Protein AF-A0A954VX33-F1 (afdb_monomer)

Structure (mmCIF, N/CA/C/O backbone):
data_AF-A0A954VX33-F1
#
_entry.id   AF-A0A954VX33-F1
#
loop_
_atom_site.group_PDB
_atom_site.id
_atom_site.type_symbol
_atom_site.label_atom_id
_atom_site.label_alt_id
_atom_site.label_comp_id
_atom_site.label_asym_id
_atom_site.label_entity_id
_atom_site.label_seq_id
_atom_site.pdbx_PDB_ins_code
_atom_site.Cartn_x
_atom_site.Cartn_y
_atom_site.Cartn_z
_atom_site.occupancy
_atom_site.B_iso_or_equiv
_atom_site.auth_seq_id
_atom_site.auth_comp_id
_atom_site.auth_asym_id
_atom_site.auth_atom_id
_atom_site.pdbx_PDB_model_num
ATOM 1 N N . MET A 1 1 ? 60.335 35.092 21.538 1.00 34.03 1 MET A N 1
ATOM 2 C CA . MET A 1 1 ? 61.043 33.796 21.487 1.00 34.03 1 MET A CA 1
ATOM 3 C C . MET A 1 1 ? 60.429 32.886 22.536 1.00 34.03 1 MET A C 1
ATOM 5 O O . MET A 1 1 ? 60.769 32.996 23.704 1.00 34.03 1 MET A O 1
ATOM 9 N N . THR A 1 2 ? 59.441 32.081 22.154 1.00 27.98 2 THR A N 1
ATOM 10 C CA . THR A 1 2 ? 58.767 31.130 23.049 1.00 27.98 2 THR A CA 1
ATOM 11 C C . THR A 1 2 ? 59.364 29.741 22.840 1.00 27.98 2 THR A C 1
ATOM 13 O O . THR A 1 2 ? 59.416 29.246 21.717 1.00 27.98 2 THR A O 1
ATOM 16 N N . ASN A 1 3 ? 59.860 29.157 23.933 1.00 28.31 3 ASN A N 1
ATOM 17 C CA . ASN A 1 3 ? 60.502 27.845 24.006 1.00 28.31 3 ASN A CA 1
ATOM 18 C C . ASN A 1 3 ? 59.598 26.732 23.451 1.00 28.31 3 ASN A C 1
ATOM 20 O O . ASN A 1 3 ? 58.517 26.485 23.982 1.00 28.31 3 ASN A O 1
ATOM 24 N N . ILE A 1 4 ? 60.073 26.032 22.419 1.00 28.27 4 ILE A N 1
ATOM 25 C CA . ILE A 1 4 ? 59.502 24.764 21.954 1.00 28.27 4 ILE A CA 1
ATOM 26 C C . ILE A 1 4 ? 60.136 23.653 22.801 1.00 28.27 4 ILE A C 1
ATOM 28 O O . ILE A 1 4 ? 61.357 23.509 22.820 1.00 28.27 4 ILE A O 1
ATOM 32 N N . ALA A 1 5 ? 59.314 22.898 23.532 1.00 31.84 5 ALA A N 1
ATOM 33 C CA . ALA A 1 5 ? 59.754 21.761 24.342 1.00 31.84 5 ALA A CA 1
ATOM 34 C C . ALA A 1 5 ? 60.370 20.641 23.468 1.00 31.84 5 ALA A C 1
ATOM 36 O O . ALA A 1 5 ? 59.944 20.465 22.321 1.00 31.84 5 ALA A O 1
ATOM 37 N N . PRO A 1 6 ? 61.353 19.873 23.979 1.00 34.91 6 PRO A N 1
ATOM 38 C CA . PRO A 1 6 ? 62.044 18.862 23.192 1.00 34.91 6 PRO A CA 1
ATOM 39 C C . PRO A 1 6 ? 61.136 17.670 22.864 1.00 34.91 6 PRO A C 1
ATOM 41 O O . PRO A 1 6 ? 60.279 17.255 23.643 1.00 34.91 6 PRO A O 1
ATOM 44 N N . TYR A 1 7 ? 61.360 17.138 21.666 1.00 36.03 7 TYR A N 1
ATOM 45 C CA . TYR A 1 7 ? 60.667 16.023 21.026 1.00 36.03 7 TYR A CA 1
ATOM 46 C C . TYR A 1 7 ? 60.647 14.767 21.920 1.00 36.03 7 TYR A C 1
ATOM 48 O O . TYR A 1 7 ? 61.699 14.212 22.232 1.00 36.03 7 TYR A O 1
ATOM 56 N N . THR A 1 8 ? 59.462 14.278 22.297 1.00 38.94 8 THR A N 1
ATOM 57 C CA . THR A 1 8 ? 59.315 12.969 22.958 1.00 38.94 8 THR A CA 1
ATOM 58 C C . THR A 1 8 ? 59.490 11.847 21.924 1.00 38.94 8 THR A C 1
ATOM 60 O O . THR A 1 8 ? 58.819 11.879 20.884 1.00 38.94 8 THR A O 1
ATOM 63 N N . PRO A 1 9 ? 60.346 10.835 22.157 1.00 43.91 9 PRO A N 1
ATOM 64 C CA . PRO A 1 9 ? 60.466 9.693 21.258 1.00 43.91 9 PRO A CA 1
ATOM 65 C C . PRO A 1 9 ? 59.133 8.939 21.148 1.00 43.91 9 PRO A C 1
ATOM 67 O O . PRO A 1 9 ? 58.526 8.579 22.154 1.00 43.91 9 PRO A O 1
ATOM 70 N N . LEU A 1 10 ? 58.704 8.644 19.914 1.00 42.28 10 LEU A N 1
ATOM 71 C CA . LEU A 1 10 ? 57.444 7.958 19.566 1.00 42.28 10 LEU A CA 1
ATOM 72 C C . LEU A 1 10 ? 57.129 6.720 20.427 1.00 42.28 10 LEU A C 1
ATOM 74 O O . LEU A 1 10 ? 55.964 6.404 20.643 1.00 42.28 10 LEU A O 1
ATOM 78 N N . ARG A 1 11 ? 58.153 6.027 20.933 1.00 42.66 11 ARG A N 1
ATOM 79 C CA . ARG A 1 11 ? 58.016 4.791 21.711 1.00 42.66 11 ARG A CA 1
ATOM 80 C C . ARG A 1 11 ? 57.323 5.006 23.065 1.00 42.66 11 ARG A C 1
ATOM 82 O O . ARG A 1 11 ? 56.418 4.247 23.386 1.00 42.66 11 ARG A O 1
ATOM 89 N N . GLU A 1 12 ? 57.653 6.077 23.789 1.00 48.88 12 GLU A N 1
ATOM 90 C CA . GLU A 1 12 ? 57.048 6.380 25.100 1.00 48.88 12 GLU A CA 1
ATOM 91 C C . GLU A 1 12 ? 55.588 6.844 24.979 1.00 48.88 12 GLU A C 1
ATOM 93 O O . GLU A 1 12 ? 54.758 6.553 25.840 1.00 48.88 12 GLU A O 1
ATOM 98 N N . PHE A 1 13 ? 55.235 7.495 23.865 1.00 51.53 13 PHE A N 1
ATOM 99 C CA . PHE A 1 13 ? 53.861 7.920 23.579 1.00 51.53 13 PHE A CA 1
ATOM 100 C C . PHE A 1 13 ? 52.911 6.732 23.332 1.00 51.53 13 PHE A C 1
ATOM 102 O O . PHE A 1 13 ? 51.723 6.797 23.660 1.00 51.53 13 PHE A O 1
ATOM 109 N N . PHE A 1 14 ? 53.416 5.625 22.776 1.00 52.03 14 PHE A N 1
ATOM 110 C CA . PHE A 1 14 ? 52.605 4.439 22.481 1.00 52.03 14 PHE A CA 1
ATOM 111 C C . PHE A 1 14 ? 52.380 3.519 23.682 1.00 52.03 14 PHE A C 1
ATOM 113 O O . PHE A 1 14 ? 51.356 2.828 23.725 1.00 52.03 14 PHE A O 1
ATOM 120 N N . ASP A 1 15 ? 53.280 3.518 24.664 1.00 59.00 15 ASP A N 1
ATOM 121 C CA . ASP A 1 15 ? 53.169 2.640 25.834 1.00 59.00 15 ASP A CA 1
ATOM 122 C 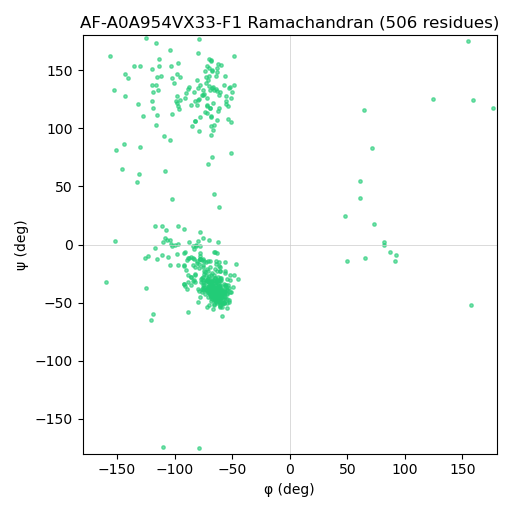C . ASP A 1 15 ? 52.049 3.066 26.798 1.00 59.00 15 ASP A C 1
ATOM 124 O O . ASP A 1 15 ? 51.486 2.225 27.500 1.00 59.00 15 ASP A O 1
ATOM 128 N N . GLN A 1 16 ? 51.615 4.330 26.736 1.00 57.97 16 GLN A N 1
ATOM 129 C CA . GLN A 1 16 ? 50.522 4.879 27.552 1.00 57.97 16 GLN A CA 1
ATOM 130 C C . GLN A 1 16 ? 49.108 4.632 26.983 1.00 57.97 16 GLN A C 1
ATOM 132 O O . GLN A 1 16 ? 48.116 5.036 27.590 1.00 57.97 16 GLN A O 1
ATOM 137 N N . LYS A 1 17 ? 48.968 3.989 25.815 1.00 73.75 17 LYS A N 1
ATOM 138 C CA . LYS A 1 17 ? 47.663 3.784 25.155 1.00 73.75 17 LYS A CA 1
ATOM 139 C C . LYS A 1 17 ? 47.068 2.399 25.434 1.00 73.75 17 LYS A C 1
ATOM 141 O O . LYS A 1 17 ? 47.768 1.382 25.525 1.00 73.75 17 LYS A O 1
ATOM 146 N N . SER A 1 18 ? 45.737 2.331 25.513 1.00 77.69 18 SER A N 1
ATOM 147 C CA . SER A 1 18 ? 45.016 1.065 25.687 1.00 77.69 18 SER A CA 1
ATOM 148 C C . SER A 1 18 ? 45.299 0.107 24.523 1.00 77.69 18 SER A C 1
ATOM 150 O O . SER A 1 18 ? 45.613 0.517 23.401 1.00 77.69 18 SER A O 1
ATOM 152 N N . ARG A 1 19 ? 45.177 -1.202 24.770 1.00 70.62 19 ARG A N 1
ATOM 153 C CA . ARG A 1 19 ? 45.388 -2.235 23.741 1.00 70.62 19 ARG A CA 1
ATOM 154 C C . ARG A 1 19 ? 44.519 -2.001 22.496 1.00 70.62 19 ARG A C 1
ATOM 156 O O . ARG A 1 19 ? 45.010 -2.128 21.379 1.00 70.62 19 ARG A O 1
ATOM 163 N N . LYS A 1 20 ? 43.268 -1.571 22.693 1.00 61.22 20 LYS A N 1
ATOM 164 C CA . LYS A 1 20 ? 42.302 -1.294 21.619 1.00 61.22 20 LYS A CA 1
ATOM 165 C C . LYS A 1 20 ? 42.727 -0.106 20.742 1.00 61.22 20 LYS A C 1
ATOM 167 O O . LYS A 1 20 ? 42.646 -0.195 19.522 1.00 61.22 20 LYS A O 1
ATOM 172 N N . GLN A 1 21 ? 43.261 0.959 21.349 1.00 59.22 21 GLN A N 1
ATOM 173 C CA . GLN A 1 21 ? 43.827 2.105 20.621 1.00 59.22 21 GLN A CA 1
ATOM 174 C C . GLN A 1 21 ? 45.073 1.702 19.822 1.00 59.22 21 GLN A C 1
ATOM 176 O O . GLN A 1 21 ? 45.197 2.060 18.654 1.00 59.22 21 GLN A O 1
ATOM 181 N N . ARG A 1 22 ? 45.970 0.894 20.405 1.00 68.38 22 ARG A N 1
ATOM 182 C CA . ARG A 1 22 ? 47.163 0.387 19.701 1.00 68.38 22 ARG A CA 1
ATOM 183 C C . ARG A 1 22 ? 46.803 -0.493 18.500 1.00 68.38 22 ARG A C 1
ATOM 185 O O . ARG A 1 22 ? 47.438 -0.390 17.454 1.00 68.38 22 ARG A O 1
ATOM 192 N N . GLU A 1 23 ? 45.775 -1.329 18.617 1.00 65.38 23 GLU A N 1
ATOM 193 C CA . GLU A 1 23 ? 45.280 -2.160 17.511 1.00 65.38 23 GLU A CA 1
ATOM 194 C C . GLU A 1 23 ? 44.607 -1.324 16.407 1.00 65.38 23 GLU A C 1
ATOM 196 O O . GLU A 1 23 ? 44.843 -1.586 15.224 1.00 65.38 23 GLU A O 1
ATOM 201 N N . ALA A 1 24 ? 43.848 -0.282 16.769 1.00 54.97 24 ALA A N 1
ATOM 202 C CA . ALA A 1 24 ? 43.258 0.665 15.820 1.00 54.97 24 ALA A CA 1
ATOM 203 C C . ALA A 1 24 ? 44.327 1.467 15.057 1.00 54.97 24 ALA A C 1
ATOM 205 O O . ALA A 1 24 ? 44.231 1.603 13.839 1.00 54.97 24 ALA A O 1
ATOM 206 N N . ILE A 1 25 ? 45.385 1.915 15.744 1.00 57.88 25 ILE A N 1
ATOM 207 C CA . ILE A 1 25 ? 46.524 2.616 15.131 1.00 57.88 25 ILE A CA 1
ATOM 208 C C . ILE A 1 25 ? 47.257 1.700 14.149 1.00 57.88 25 ILE A C 1
ATOM 210 O O . ILE A 1 25 ? 47.454 2.082 13.002 1.00 57.88 25 ILE A O 1
ATOM 214 N N . ARG A 1 26 ? 47.562 0.451 14.524 1.00 62.59 26 ARG A N 1
ATOM 215 C CA . ARG A 1 26 ? 48.191 -0.516 13.601 1.00 62.59 26 ARG A CA 1
ATOM 216 C C . ARG A 1 26 ? 47.291 -0.871 12.415 1.00 62.59 26 ARG A C 1
ATOM 218 O O . ARG A 1 26 ? 47.777 -1.190 11.331 1.00 62.59 26 ARG A O 1
ATOM 225 N N . ALA A 1 27 ? 45.969 -0.881 12.597 1.00 59.62 27 ALA A N 1
ATOM 226 C CA . ALA A 1 27 ? 45.020 -1.074 11.500 1.00 59.62 27 ALA A CA 1
ATOM 227 C C . ALA A 1 27 ? 45.029 0.122 10.535 1.00 59.62 27 ALA A C 1
ATOM 229 O O . ALA A 1 27 ? 45.116 -0.091 9.327 1.00 59.62 27 ALA A O 1
ATOM 230 N N . LEU A 1 28 ? 45.032 1.346 11.070 1.00 51.97 28 LEU A N 1
ATOM 231 C CA . LEU A 1 28 ? 45.218 2.585 10.316 1.00 51.97 28 LEU A CA 1
ATOM 232 C C . LEU A 1 28 ? 46.550 2.587 9.564 1.00 51.97 28 LEU A C 1
ATOM 234 O O . LEU A 1 28 ? 46.542 2.784 8.361 1.00 51.97 28 LEU A O 1
ATOM 238 N N . GLU A 1 29 ? 47.673 2.283 10.213 1.00 56.88 29 GLU A N 1
ATOM 239 C CA . GLU A 1 29 ? 48.999 2.226 9.581 1.00 56.88 29 GLU A CA 1
ATOM 240 C C . GLU A 1 29 ? 49.073 1.180 8.462 1.00 56.88 29 GLU A C 1
ATOM 242 O O . GLU A 1 29 ? 49.664 1.439 7.418 1.00 56.88 29 GLU A O 1
ATOM 247 N N . ARG A 1 30 ? 48.429 0.015 8.613 1.00 60.84 30 ARG A N 1
ATOM 248 C CA . ARG A 1 30 ? 48.355 -0.996 7.540 1.00 60.84 30 ARG A CA 1
ATOM 249 C C . ARG A 1 30 ? 47.510 -0.543 6.352 1.00 60.84 30 ARG A C 1
ATOM 251 O O . ARG A 1 30 ? 47.814 -0.914 5.220 1.00 60.84 30 ARG A O 1
ATOM 258 N N . HIS A 1 31 ? 46.457 0.232 6.598 1.00 48.41 31 HIS A N 1
ATOM 259 C CA . HIS A 1 31 ? 45.587 0.760 5.545 1.00 48.41 31 HIS A CA 1
ATOM 260 C C . HIS A 1 31 ? 46.197 1.991 4.859 1.00 48.41 31 HIS A C 1
ATOM 262 O O . HIS A 1 31 ? 46.119 2.138 3.643 1.00 48.41 31 HIS A O 1
ATOM 268 N N . LEU A 1 32 ? 46.854 2.848 5.639 1.00 49.91 32 LEU A N 1
ATOM 269 C CA . LEU A 1 32 ? 47.416 4.129 5.225 1.00 49.91 32 LEU A CA 1
ATOM 270 C C . LEU A 1 32 ? 48.880 4.043 4.780 1.00 49.91 32 LEU A C 1
ATOM 272 O O . LEU A 1 32 ? 49.334 4.907 4.040 1.00 49.91 32 LEU A O 1
ATOM 276 N N . GLY A 1 33 ? 49.612 2.989 5.145 1.00 48.81 33 GLY A N 1
ATOM 277 C CA . GLY A 1 33 ? 51.001 2.749 4.732 1.00 48.81 33 GLY A CA 1
ATOM 278 C C . GLY A 1 33 ? 51.186 2.543 3.224 1.00 48.81 33 GLY A C 1
ATOM 279 O O . GLY A 1 33 ? 52.314 2.502 2.742 1.00 48.81 33 GLY A O 1
ATOM 280 N N . ARG A 1 34 ? 50.086 2.455 2.465 1.00 46.00 34 ARG A N 1
ATOM 281 C CA . ARG A 1 34 ? 50.063 2.443 0.993 1.00 46.00 34 ARG A CA 1
ATOM 282 C C . ARG A 1 34 ? 49.774 3.819 0.375 1.00 46.00 34 ARG A C 1
ATOM 284 O O . ARG A 1 34 ? 49.746 3.938 -0.844 1.00 46.00 34 ARG A O 1
ATOM 291 N N . VAL A 1 35 ? 49.582 4.859 1.192 1.00 39.81 35 VAL A N 1
ATOM 292 C CA . VAL A 1 35 ? 49.207 6.211 0.759 1.00 39.81 35 VAL A CA 1
ATOM 293 C C . VAL A 1 35 ? 50.346 7.199 1.083 1.00 39.81 35 VAL A C 1
ATOM 295 O O . VAL A 1 35 ? 50.593 7.490 2.255 1.00 39.81 35 VAL A O 1
ATOM 298 N N . PRO A 1 36 ? 51.056 7.754 0.078 1.00 39.41 36 PRO A N 1
ATOM 299 C CA . PRO A 1 36 ? 52.268 8.558 0.297 1.00 39.41 36 PRO A CA 1
ATOM 300 C C . PRO A 1 36 ? 52.092 9.831 1.146 1.00 39.41 36 PRO A C 1
ATOM 302 O O . PRO A 1 36 ? 53.064 10.305 1.728 1.00 39.41 36 PRO A O 1
ATOM 305 N N . CYS A 1 37 ? 50.880 10.389 1.245 1.00 40.91 37 CYS A N 1
ATOM 306 C CA . CYS A 1 37 ? 50.627 11.659 1.940 1.00 40.91 37 CYS A CA 1
ATOM 307 C C . CYS A 1 37 ? 50.576 11.557 3.477 1.00 40.91 37 CYS A C 1
ATOM 309 O O . CYS A 1 37 ? 50.548 12.580 4.154 1.00 40.91 37 CYS A O 1
ATOM 311 N N . VAL A 1 38 ? 50.604 10.348 4.048 1.00 45.06 38 VAL A N 1
ATOM 312 C CA . VAL A 1 38 ? 50.413 10.133 5.496 1.00 45.06 38 VAL A CA 1
ATOM 313 C C . VAL A 1 38 ? 51.706 10.314 6.307 1.00 45.06 38 VAL A C 1
ATOM 315 O O . VAL A 1 38 ? 51.658 10.483 7.522 1.00 45.06 38 VAL A O 1
ATOM 318 N N . ARG A 1 39 ? 52.872 10.404 5.649 1.00 43.25 39 ARG A N 1
ATOM 319 C CA . ARG A 1 39 ? 54.181 10.629 6.303 1.00 43.25 39 ARG A CA 1
ATOM 320 C C . ARG A 1 39 ? 54.334 11.994 6.995 1.00 43.25 39 ARG A C 1
ATOM 322 O O . ARG A 1 39 ? 55.339 12.211 7.662 1.00 43.25 39 ARG A O 1
ATOM 329 N N . HIS A 1 40 ? 53.365 12.895 6.847 1.00 48.50 40 HIS A N 1
ATOM 330 C CA . HIS A 1 40 ? 53.403 14.244 7.421 1.00 48.50 40 HIS A CA 1
ATOM 331 C C . HIS A 1 40 ? 52.397 14.466 8.559 1.00 48.50 40 HIS A C 1
ATOM 333 O O . HIS A 1 40 ? 52.324 15.570 9.095 1.00 48.50 40 HIS A O 1
ATOM 339 N N . LEU A 1 41 ? 51.624 13.445 8.951 1.00 47.25 41 LEU A N 1
ATOM 340 C CA . LEU A 1 41 ? 50.731 13.566 10.102 1.00 47.25 41 LEU A CA 1
ATOM 341 C C . LEU A 1 41 ? 51.535 13.485 11.399 1.00 47.25 41 LEU A C 1
ATOM 343 O O . LEU A 1 41 ? 52.320 12.561 11.608 1.00 47.25 41 LEU A O 1
ATOM 347 N N . THR A 1 42 ? 51.327 14.457 12.284 1.00 65.19 42 THR A N 1
ATOM 348 C CA . THR A 1 42 ? 51.981 14.456 13.592 1.00 65.19 42 THR A CA 1
ATOM 349 C C . THR A 1 42 ? 51.402 13.337 14.472 1.00 65.19 42 THR A C 1
ATOM 351 O O . THR A 1 42 ? 50.225 12.985 14.329 1.00 65.19 42 THR A O 1
ATOM 354 N N . PRO A 1 43 ? 52.179 12.787 15.425 1.00 53.72 43 PRO A N 1
ATOM 355 C CA . PRO A 1 43 ? 51.709 11.723 16.321 1.00 53.72 43 PRO A CA 1
ATOM 356 C C . PRO A 1 43 ? 50.424 12.083 17.083 1.00 53.72 43 PRO A C 1
ATOM 358 O O . PRO A 1 43 ? 49.593 11.221 17.362 1.00 53.72 43 PRO A O 1
ATOM 361 N N . ARG A 1 44 ? 50.225 13.379 17.355 1.00 57.31 44 ARG A N 1
ATOM 362 C CA . ARG A 1 44 ? 49.011 13.923 17.969 1.00 57.31 44 ARG A CA 1
ATOM 363 C C . ARG A 1 44 ? 47.770 13.721 17.096 1.00 57.31 44 ARG A C 1
ATOM 365 O O . ARG A 1 44 ? 46.759 13.245 17.597 1.00 57.31 44 ARG A O 1
ATOM 372 N N . VAL A 1 45 ? 47.856 14.027 15.801 1.00 58.34 45 VAL A N 1
ATOM 373 C CA . VAL A 1 45 ? 46.728 13.866 14.869 1.00 58.34 45 VAL A CA 1
ATOM 374 C C . VAL A 1 45 ? 46.365 12.388 14.731 1.00 58.34 45 VAL A C 1
ATOM 376 O O . VAL A 1 45 ? 45.195 12.028 14.803 1.00 58.34 45 VAL A O 1
ATOM 379 N N . LEU A 1 46 ? 47.361 11.503 14.631 1.00 55.56 46 LEU A N 1
ATOM 380 C CA . LEU A 1 46 ? 47.123 10.055 14.589 1.00 55.56 46 LEU A CA 1
ATOM 381 C C . LEU A 1 46 ? 46.436 9.529 15.863 1.00 55.56 46 LEU A C 1
ATOM 383 O O . LEU A 1 46 ? 45.584 8.645 15.771 1.00 55.56 46 LEU A O 1
ATOM 387 N N . ALA A 1 47 ? 46.756 10.086 17.034 1.00 56.38 47 ALA A N 1
ATOM 388 C CA . ALA A 1 47 ? 46.106 9.726 18.292 1.00 56.38 47 ALA A CA 1
ATOM 389 C C . ALA A 1 47 ? 44.650 10.212 18.375 1.00 56.38 47 ALA A C 1
ATOM 391 O O . ALA A 1 47 ? 43.785 9.447 18.797 1.00 56.38 47 ALA A O 1
ATOM 392 N N . GLU A 1 48 ? 44.363 11.437 17.925 1.00 60.22 48 GLU A N 1
ATOM 393 C CA . GLU A 1 48 ? 42.998 11.985 17.888 1.00 60.22 48 GLU A CA 1
ATOM 394 C C . GLU A 1 48 ? 42.081 11.140 16.979 1.00 60.22 48 GLU A C 1
ATOM 396 O O . GLU A 1 48 ? 40.966 10.787 17.371 1.00 60.22 48 GLU A O 1
ATOM 401 N N . TYR A 1 49 ? 42.577 10.703 15.816 1.00 55.09 49 TYR A N 1
ATOM 402 C CA . TYR A 1 49 ? 41.840 9.795 14.925 1.00 55.09 49 TYR A CA 1
ATOM 403 C C . TYR A 1 49 ? 41.663 8.386 15.510 1.00 55.09 49 TYR A C 1
ATOM 405 O O . TYR A 1 49 ? 40.612 7.763 15.337 1.00 55.09 49 TYR A O 1
ATOM 413 N N . ALA A 1 50 ? 42.669 7.866 16.217 1.00 54.94 50 ALA A N 1
ATOM 414 C CA . ALA A 1 50 ? 42.587 6.557 16.858 1.00 54.94 50 ALA A CA 1
ATOM 415 C C . ALA A 1 50 ? 41.548 6.517 17.988 1.00 54.94 50 ALA A C 1
ATOM 417 O O . ALA A 1 50 ? 40.836 5.517 18.130 1.00 54.94 50 ALA A O 1
ATOM 418 N N . ASP A 1 51 ? 41.431 7.598 18.759 1.00 57.25 51 ASP A N 1
ATOM 419 C CA . ASP A 1 51 ? 40.440 7.733 19.830 1.00 57.25 51 ASP A CA 1
ATOM 420 C C . ASP A 1 51 ? 39.017 7.800 19.257 1.00 57.25 51 ASP A C 1
ATOM 422 O O . ASP A 1 51 ? 38.125 7.077 19.712 1.00 57.25 51 ASP A O 1
ATOM 426 N N . GLN A 1 52 ? 38.825 8.554 18.172 1.00 56.41 52 GLN A N 1
ATOM 427 C CA . GLN A 1 52 ? 37.550 8.626 17.455 1.00 56.41 52 GLN A CA 1
ATOM 428 C C . GLN A 1 52 ? 37.134 7.273 16.868 1.00 56.41 52 GLN A C 1
ATOM 430 O O . GLN A 1 52 ? 36.016 6.820 17.110 1.00 56.41 52 GLN A O 1
ATOM 435 N N . ILE A 1 53 ? 38.031 6.564 16.178 1.00 50.66 53 ILE A N 1
ATOM 436 C CA . ILE A 1 53 ? 37.736 5.236 15.613 1.00 50.66 53 ILE A CA 1
ATOM 437 C C . ILE A 1 53 ? 37.434 4.209 16.711 1.00 50.66 53 ILE A C 1
ATOM 439 O O . ILE A 1 53 ? 36.538 3.380 16.553 1.00 50.66 53 ILE A O 1
ATOM 443 N N . SER A 1 54 ? 38.133 4.278 17.846 1.00 52.62 54 SER A N 1
ATOM 444 C CA . SER A 1 54 ? 37.921 3.368 18.980 1.00 52.62 54 SER A CA 1
ATOM 445 C C . SER A 1 54 ? 36.559 3.564 19.664 1.00 52.62 54 SER A C 1
ATOM 447 O O . SER A 1 54 ? 36.050 2.622 20.284 1.00 52.62 54 SER A O 1
ATOM 449 N N . SER A 1 55 ? 35.972 4.761 19.531 1.00 54.91 55 SER A N 1
ATOM 450 C CA . SER A 1 55 ? 34.644 5.127 20.048 1.00 54.91 55 SER A CA 1
ATOM 451 C C . SER A 1 55 ? 33.472 4.721 19.139 1.00 54.91 55 SER A C 1
ATOM 453 O O . SER A 1 55 ? 32.320 4.703 19.581 1.00 54.91 55 SER A O 1
ATOM 455 N N . LEU A 1 56 ? 33.736 4.330 17.887 1.00 47.53 56 LEU A N 1
ATOM 456 C CA . LEU A 1 56 ? 32.691 3.889 16.965 1.00 47.53 56 LEU A CA 1
ATOM 457 C C . LEU A 1 56 ? 32.201 2.480 17.338 1.00 47.53 56 LEU A C 1
ATOM 459 O O . LEU A 1 56 ? 32.976 1.535 17.481 1.00 47.53 56 LEU A O 1
ATOM 463 N N . LYS A 1 57 ? 30.874 2.310 17.446 1.00 45.59 57 LYS A N 1
ATOM 464 C CA . LYS A 1 57 ? 30.221 1.041 17.837 1.00 45.59 57 LYS A CA 1
ATOM 465 C C . LYS A 1 57 ? 30.415 -0.118 16.838 1.00 45.59 57 LYS A C 1
ATOM 467 O O . LYS A 1 57 ? 29.983 -1.231 17.128 1.00 45.59 57 LYS A O 1
ATOM 472 N N . ARG A 1 58 ? 31.020 0.105 15.661 1.00 45.16 58 ARG A N 1
ATOM 473 C CA . ARG A 1 58 ? 31.277 -0.928 14.636 1.00 45.16 58 ARG A CA 1
ATOM 474 C C . ARG A 1 58 ? 32.657 -0.737 13.987 1.00 45.16 58 ARG A C 1
ATOM 476 O O . ARG A 1 58 ? 33.055 0.406 13.781 1.00 45.16 58 ARG A O 1
ATOM 483 N N . PRO A 1 59 ? 33.376 -1.825 13.651 1.00 39.41 59 PRO A N 1
ATOM 484 C CA . PRO A 1 59 ? 34.759 -1.748 13.190 1.00 39.41 59 PRO A CA 1
ATOM 485 C C . PRO A 1 59 ? 34.899 -1.066 11.820 1.00 39.41 59 PRO A C 1
ATOM 487 O O . PRO A 1 59 ? 34.040 -1.187 10.942 1.00 39.41 59 PRO A O 1
ATOM 490 N N . ALA A 1 60 ? 36.044 -0.403 11.629 1.00 47.16 60 ALA A N 1
ATOM 491 C CA . ALA A 1 60 ? 36.462 0.297 10.409 1.00 47.16 60 ALA A CA 1
ATOM 492 C C . ALA A 1 60 ? 36.622 -0.605 9.162 1.00 47.16 60 ALA A C 1
ATOM 494 O O . ALA A 1 60 ? 36.965 -0.120 8.091 1.00 47.16 60 ALA A O 1
ATOM 495 N N . SER A 1 61 ? 36.343 -1.907 9.268 1.00 42.44 61 SER A N 1
ATOM 496 C CA . SER A 1 61 ? 36.336 -2.859 8.152 1.00 42.44 61 SER A CA 1
ATOM 497 C C . SER A 1 61 ? 35.085 -2.778 7.266 1.00 42.44 61 SER A C 1
ATOM 499 O O . SER A 1 61 ? 34.976 -3.523 6.296 1.00 42.44 61 SER A O 1
ATOM 501 N N . SER A 1 62 ? 34.128 -1.897 7.578 1.00 44.62 62 SER A N 1
ATOM 502 C CA . SER A 1 62 ? 32.921 -1.699 6.768 1.00 44.62 62 SER A CA 1
ATOM 503 C C . SER A 1 62 ? 33.008 -0.439 5.904 1.00 44.62 62 SER A C 1
ATOM 505 O O . SER A 1 62 ? 33.497 0.600 6.346 1.00 44.62 62 SER A O 1
ATOM 507 N N . TRP A 1 63 ? 32.461 -0.515 4.685 1.00 41.03 63 TRP A N 1
ATOM 508 C CA . TRP A 1 63 ? 32.400 0.584 3.706 1.00 41.03 63 TRP A CA 1
ATOM 509 C C . TRP A 1 63 ? 31.863 1.890 4.328 1.00 41.03 63 TRP A C 1
ATOM 511 O O . TRP A 1 63 ? 32.371 2.976 4.069 1.00 41.03 63 TRP A O 1
ATOM 521 N N . ASN A 1 64 ? 30.895 1.793 5.243 1.00 44.53 64 ASN A N 1
ATOM 522 C CA . ASN A 1 64 ? 30.327 2.951 5.941 1.00 44.53 64 ASN A CA 1
ATOM 523 C C . ASN A 1 64 ? 31.338 3.695 6.832 1.00 44.53 64 ASN A C 1
ATOM 525 O O . ASN A 1 64 ? 31.235 4.910 6.965 1.00 44.53 64 ASN A O 1
ATOM 529 N N . GLY A 1 65 ? 32.332 3.001 7.396 1.00 49.09 65 GLY A N 1
ATOM 530 C CA . GLY A 1 65 ? 33.415 3.633 8.156 1.00 49.09 65 GLY A CA 1
ATOM 531 C C . GLY A 1 65 ? 34.328 4.475 7.263 1.00 49.09 65 GLY A C 1
ATOM 532 O O . GLY A 1 65 ? 34.652 5.607 7.607 1.00 49.09 65 GLY A O 1
ATOM 533 N N . VAL A 1 66 ? 34.653 3.966 6.071 1.00 43.94 66 VAL A N 1
ATOM 534 C CA . VAL A 1 66 ? 35.439 4.686 5.054 1.00 43.94 66 VAL A CA 1
ATOM 535 C C . VAL A 1 66 ? 34.666 5.891 4.509 1.00 43.94 66 VAL A C 1
ATOM 537 O O . VAL A 1 66 ? 35.237 6.961 4.325 1.00 43.94 66 VAL A O 1
ATOM 540 N N . ARG A 1 67 ? 33.349 5.752 4.310 1.00 45.19 67 ARG A N 1
ATOM 541 C CA . ARG A 1 67 ? 32.479 6.840 3.841 1.00 45.19 67 ARG A CA 1
ATOM 542 C C . ARG A 1 67 ? 32.389 7.999 4.834 1.00 45.19 67 ARG A C 1
ATOM 544 O O . ARG A 1 67 ? 32.415 9.153 4.418 1.00 45.19 67 ARG A O 1
ATOM 551 N N . ASN A 1 68 ? 32.298 7.688 6.125 1.00 49.16 68 ASN A N 1
ATOM 552 C CA . ASN A 1 68 ? 32.265 8.700 7.178 1.00 49.16 68 ASN A CA 1
ATOM 553 C C . ASN A 1 68 ? 33.623 9.401 7.308 1.00 49.16 68 ASN A C 1
ATOM 555 O O . ASN A 1 68 ? 33.661 10.623 7.369 1.00 49.16 68 ASN A O 1
ATOM 559 N N . LEU A 1 69 ? 34.726 8.646 7.227 1.00 45.88 69 LEU A N 1
ATOM 560 C CA . LEU A 1 69 ? 36.081 9.205 7.215 1.00 45.88 69 LEU A CA 1
ATOM 561 C C . LEU A 1 69 ? 36.296 10.169 6.034 1.00 45.88 69 LEU A C 1
ATOM 563 O O . LEU A 1 69 ? 36.909 11.219 6.196 1.00 45.88 69 LEU A O 1
ATOM 567 N N . TRP A 1 70 ? 35.761 9.838 4.853 1.00 45.84 70 TRP A N 1
ATOM 568 C CA . TRP A 1 70 ? 35.830 10.709 3.676 1.00 45.84 70 TRP A CA 1
ATOM 569 C C . TRP A 1 70 ? 35.026 11.996 3.900 1.00 45.84 70 TRP A C 1
ATOM 571 O O . TRP A 1 70 ? 35.572 13.085 3.759 1.00 45.84 70 TRP A O 1
ATOM 581 N N . ALA A 1 71 ? 33.759 11.891 4.314 1.00 49.56 71 ALA A N 1
ATOM 582 C CA . ALA A 1 71 ? 32.904 13.056 4.563 1.00 49.56 71 ALA A CA 1
ATOM 583 C C . ALA A 1 71 ? 33.513 14.033 5.589 1.00 49.56 71 ALA A C 1
ATOM 585 O O . ALA A 1 71 ? 33.390 15.247 5.445 1.00 49.56 71 ALA A O 1
ATOM 586 N N . GLU A 1 72 ? 34.227 13.508 6.585 1.00 46.72 72 GLU A N 1
ATOM 587 C CA . GLU A 1 72 ? 34.894 14.302 7.617 1.00 46.72 72 GLU A CA 1
ATOM 588 C C . GLU A 1 72 ? 36.176 14.991 7.109 1.00 46.72 72 GLU A C 1
ATOM 590 O O . GLU A 1 72 ? 36.443 16.141 7.461 1.00 46.72 72 GLU A O 1
ATOM 595 N N . LEU A 1 73 ? 36.927 14.343 6.209 1.00 43.84 73 LEU A N 1
ATOM 596 C CA . LEU A 1 73 ? 38.064 14.952 5.503 1.00 43.84 73 LEU A CA 1
ATOM 597 C C . LEU A 1 73 ? 37.621 16.066 4.540 1.00 43.84 73 LEU A C 1
ATOM 599 O O . LEU A 1 73 ? 38.305 17.078 4.420 1.00 43.84 73 LEU A O 1
ATOM 603 N N . GLN A 1 74 ? 36.460 15.904 3.901 1.00 45.62 74 GLN A N 1
ATOM 604 C CA . GLN A 1 74 ? 35.843 16.894 3.009 1.00 45.62 74 GLN A CA 1
ATOM 605 C C . GLN A 1 74 ? 35.375 18.143 3.761 1.00 45.62 74 GLN A C 1
ATOM 607 O O . GLN A 1 74 ? 35.465 19.256 3.254 1.00 45.62 74 GLN A O 1
ATOM 612 N N . TYR A 1 75 ? 34.888 17.953 4.987 1.00 42.78 75 TYR A N 1
ATOM 613 C CA . TYR A 1 75 ? 34.435 19.040 5.848 1.00 42.78 75 TYR A CA 1
ATOM 614 C C . TYR A 1 75 ? 35.596 19.897 6.379 1.00 42.78 75 TYR A C 1
ATOM 616 O O . TYR A 1 75 ? 35.420 21.086 6.614 1.00 42.78 75 TYR A O 1
ATOM 624 N N . ARG A 1 76 ? 36.792 19.316 6.550 1.00 40.66 76 ARG A N 1
ATOM 625 C CA . ARG A 1 76 ? 37.971 20.006 7.110 1.00 40.66 76 ARG A CA 1
ATOM 626 C C . ARG A 1 76 ? 38.978 20.508 6.068 1.00 40.66 76 ARG A C 1
ATOM 628 O O . ARG A 1 76 ? 39.983 21.105 6.441 1.00 40.66 76 ARG A O 1
ATOM 635 N N . SER A 1 77 ? 38.736 20.287 4.774 1.00 41.75 77 SER A N 1
ATOM 636 C CA . SER A 1 77 ? 39.596 20.795 3.694 1.00 41.75 77 SER A CA 1
ATOM 637 C C . SER A 1 77 ? 39.354 22.269 3.342 1.00 41.75 77 SER A C 1
ATOM 639 O O . SER A 1 77 ? 39.993 22.768 2.421 1.00 41.75 77 SER A O 1
ATOM 641 N N . SER A 1 78 ? 38.463 22.968 4.055 1.00 42.16 78 SER A N 1
ATOM 642 C CA . SER A 1 78 ? 38.188 24.404 3.882 1.00 42.16 78 SER A CA 1
ATOM 643 C C . SER A 1 78 ? 39.378 25.316 4.209 1.00 42.16 78 SER A C 1
ATOM 645 O O . SER A 1 78 ? 39.361 26.479 3.828 1.00 42.16 78 SER A O 1
ATOM 647 N N . ASP A 1 79 ? 40.410 24.791 4.878 1.00 41.69 79 ASP A N 1
ATOM 648 C CA . ASP A 1 79 ? 41.553 25.572 5.373 1.00 41.69 79 ASP A CA 1
ATOM 649 C C . ASP A 1 79 ? 42.853 25.319 4.574 1.00 41.69 79 ASP A C 1
ATOM 651 O O . ASP A 1 79 ? 43.948 25.661 5.023 1.00 41.69 79 ASP A O 1
ATOM 655 N N . TRP A 1 80 ? 42.780 24.654 3.413 1.00 40.53 80 TRP A N 1
ATOM 656 C CA . TRP A 1 80 ? 43.960 24.282 2.616 1.00 40.53 80 TRP A CA 1
ATOM 657 C C . TRP A 1 80 ? 44.171 25.245 1.434 1.00 40.53 80 TRP A C 1
ATOM 659 O O . TRP A 1 80 ? 43.204 25.565 0.750 1.00 40.53 80 TRP A O 1
ATOM 669 N N . PRO A 1 81 ? 45.413 25.657 1.102 1.00 44.53 81 PRO A N 1
ATOM 670 C CA . PRO A 1 81 ? 45.658 26.491 -0.075 1.00 44.53 81 PRO A CA 1
ATOM 671 C C . PRO A 1 81 ? 45.340 25.749 -1.388 1.00 44.53 81 PRO A C 1
ATOM 673 O O . PRO A 1 81 ? 45.808 24.623 -1.613 1.00 44.53 81 PRO A O 1
ATOM 676 N N . ASP A 1 82 ? 44.601 26.425 -2.271 1.00 48.28 82 ASP A N 1
ATOM 677 C CA . ASP A 1 82 ? 43.941 25.926 -3.493 1.00 48.28 82 ASP A CA 1
ATOM 678 C C . ASP A 1 82 ? 44.808 25.137 -4.493 1.00 48.28 82 ASP A C 1
ATOM 680 O O . ASP A 1 82 ? 44.318 24.277 -5.231 1.00 48.28 82 ASP A O 1
ATOM 684 N N . SER A 1 83 ? 46.121 25.360 -4.532 1.00 39.44 83 SER A N 1
ATOM 685 C CA . SER A 1 83 ? 47.014 24.679 -5.484 1.00 39.44 83 SER A CA 1
ATOM 686 C C . SER A 1 83 ? 47.355 23.232 -5.085 1.00 39.44 83 SER A C 1
ATOM 688 O O . SER A 1 83 ? 47.841 22.445 -5.906 1.00 39.44 83 SER A O 1
ATOM 690 N N . SER A 1 84 ? 47.044 22.838 -3.848 1.00 46.22 84 SER A N 1
ATOM 691 C CA . SER A 1 84 ? 47.416 21.539 -3.274 1.00 46.22 84 SER A CA 1
ATOM 692 C C . SER A 1 84 ? 46.513 20.408 -3.774 1.00 46.22 84 SER A C 1
ATOM 694 O O . SER A 1 84 ? 46.997 19.353 -4.188 1.00 46.22 84 SER A O 1
ATOM 696 N N . LEU A 1 85 ? 45.196 20.624 -3.799 1.00 43.50 85 LEU A N 1
ATOM 697 C CA . LEU A 1 85 ? 44.196 19.592 -4.100 1.00 43.50 85 LEU A CA 1
ATOM 698 C C . LEU A 1 85 ? 44.281 19.079 -5.546 1.00 43.50 85 LEU A C 1
ATOM 700 O O . LEU A 1 85 ? 44.225 17.871 -5.784 1.00 43.50 85 LEU A O 1
ATOM 704 N N . LEU A 1 86 ? 44.517 19.972 -6.513 1.00 39.59 86 LEU A N 1
ATOM 705 C CA . LEU A 1 86 ? 44.615 19.615 -7.933 1.00 39.59 86 LEU A CA 1
ATOM 706 C C . LEU A 1 86 ? 45.888 18.805 -8.245 1.00 39.59 86 LEU A C 1
ATOM 708 O O . LEU A 1 86 ? 45.868 17.878 -9.060 1.00 39.59 86 LEU A O 1
ATOM 712 N N . MET A 1 87 ? 46.998 19.119 -7.571 1.00 42.19 87 MET A N 1
ATOM 713 C CA . MET A 1 87 ? 48.255 18.378 -7.703 1.00 42.19 87 MET A CA 1
ATOM 714 C C . MET A 1 87 ? 48.161 16.985 -7.057 1.00 42.19 87 MET A C 1
ATOM 716 O O . MET A 1 87 ? 48.691 16.013 -7.604 1.00 42.19 87 MET A O 1
ATOM 720 N N . HIS A 1 88 ? 47.442 16.864 -5.937 1.00 43.31 88 HIS A N 1
ATOM 721 C CA . HIS A 1 88 ? 47.223 15.589 -5.249 1.00 43.31 88 HIS A CA 1
ATOM 722 C C . HIS A 1 88 ? 46.254 14.681 -6.016 1.00 43.31 88 HIS A C 1
ATOM 724 O O . HIS A 1 88 ? 46.540 13.495 -6.169 1.00 43.31 88 HIS A O 1
ATOM 730 N N . TYR A 1 89 ? 45.195 15.235 -6.615 1.00 42.72 89 TYR A N 1
ATOM 731 C CA . TYR A 1 89 ? 44.294 14.500 -7.510 1.00 42.72 89 TYR A CA 1
ATOM 732 C C . TYR A 1 89 ? 45.029 13.949 -8.747 1.00 42.72 89 TYR A C 1
ATOM 734 O O . TYR A 1 89 ? 44.889 12.778 -9.103 1.00 42.72 89 TYR A O 1
ATOM 742 N N . ARG A 1 90 ? 45.911 14.753 -9.360 1.00 44.12 90 ARG A N 1
ATOM 743 C CA . ARG A 1 90 ? 46.733 14.332 -10.511 1.00 44.12 90 ARG A CA 1
ATOM 744 C C . ARG A 1 90 ? 47.768 13.254 -10.154 1.00 44.12 90 ARG A C 1
ATOM 746 O O . ARG A 1 90 ? 48.004 12.363 -10.968 1.00 44.12 90 ARG A O 1
ATOM 753 N N . LYS A 1 91 ? 48.362 13.289 -8.953 1.00 43.19 91 LYS A N 1
ATOM 754 C CA . LYS A 1 91 ? 49.282 12.238 -8.466 1.00 43.19 91 LYS A CA 1
ATOM 755 C C . LYS A 1 91 ? 48.550 10.954 -8.055 1.00 43.19 91 LYS A C 1
ATOM 757 O O . LYS A 1 91 ? 49.058 9.864 -8.316 1.00 43.19 91 LYS A O 1
ATOM 762 N N . PHE A 1 92 ? 47.348 11.066 -7.491 1.00 40.88 92 PHE A N 1
ATOM 763 C CA . PHE A 1 92 ? 46.482 9.927 -7.171 1.00 40.88 92 PHE A CA 1
ATOM 764 C C . PHE A 1 92 ? 46.055 9.177 -8.446 1.00 40.88 92 PHE A C 1
ATOM 766 O O . PHE A 1 92 ? 46.195 7.959 -8.519 1.00 40.88 92 PHE A O 1
ATOM 773 N N . ARG A 1 93 ? 45.696 9.916 -9.508 1.00 42.28 93 ARG A N 1
ATOM 774 C CA . ARG A 1 93 ? 45.372 9.386 -10.849 1.00 42.28 93 ARG A CA 1
ATOM 775 C C . ARG A 1 93 ? 46.518 8.598 -11.503 1.00 42.28 93 ARG A C 1
ATOM 777 O O . ARG A 1 93 ? 46.260 7.699 -12.291 1.00 42.28 93 ARG A O 1
ATOM 784 N N . LYS A 1 94 ? 47.776 8.942 -11.206 1.00 39.91 94 LYS A N 1
ATOM 785 C CA . LYS A 1 94 ? 48.966 8.333 -11.831 1.00 39.91 94 LYS A CA 1
ATOM 786 C C . LYS A 1 94 ? 49.485 7.076 -11.117 1.00 39.91 94 LYS A C 1
ATOM 788 O O . LYS A 1 94 ? 50.367 6.422 -11.656 1.00 39.91 94 LYS A O 1
ATOM 793 N N . SER A 1 95 ? 48.999 6.772 -9.911 1.00 37.06 95 SER A N 1
ATOM 794 C CA . SER A 1 95 ? 49.604 5.769 -9.014 1.00 37.06 95 SER A CA 1
ATOM 795 C C . SER A 1 95 ? 48.722 4.557 -8.701 1.00 37.06 95 SER A C 1
ATOM 797 O O . SER A 1 95 ? 49.187 3.649 -8.021 1.00 37.06 95 SER A O 1
ATOM 799 N N . HIS A 1 96 ? 47.477 4.516 -9.184 1.00 37.72 96 HIS A N 1
ATOM 800 C CA . HIS A 1 96 ? 46.562 3.403 -8.928 1.00 37.72 96 HIS A CA 1
ATOM 801 C C . HIS A 1 96 ? 45.899 2.932 -10.229 1.00 37.72 96 HIS A C 1
ATOM 803 O O . HIS A 1 96 ? 45.185 3.700 -10.873 1.00 37.72 96 HIS A O 1
ATOM 809 N N . GLU A 1 97 ? 46.095 1.657 -10.586 1.00 41.34 97 GLU A N 1
ATOM 810 C CA . GLU A 1 97 ? 45.285 0.930 -11.576 1.00 41.34 97 GLU A CA 1
ATOM 811 C C . GLU A 1 97 ? 43.867 0.728 -11.022 1.00 41.34 97 GLU A C 1
ATOM 813 O O . GLU A 1 97 ? 43.480 -0.335 -10.539 1.00 41.34 97 GLU A O 1
ATOM 818 N N . ILE A 1 98 ? 43.080 1.799 -11.021 1.00 39.97 98 ILE A N 1
ATOM 819 C CA . ILE A 1 98 ? 41.654 1.731 -10.722 1.00 39.97 98 ILE A CA 1
ATOM 820 C C . ILE A 1 98 ? 40.969 1.254 -11.999 1.00 39.97 98 ILE A C 1
ATOM 822 O O . ILE A 1 98 ? 41.131 1.867 -13.053 1.00 39.97 98 ILE A O 1
ATOM 826 N N . SER A 1 99 ? 40.202 0.162 -11.913 1.00 45.09 99 SER A N 1
ATOM 827 C CA . SER A 1 99 ? 39.488 -0.378 -13.072 1.00 45.09 99 SER A CA 1
ATOM 828 C C . SER A 1 99 ? 38.660 0.718 -13.749 1.00 45.09 99 SER A C 1
ATOM 830 O O . SER A 1 99 ? 37.951 1.474 -13.074 1.00 45.09 99 SER A O 1
ATOM 832 N N . THR A 1 100 ? 38.719 0.762 -15.077 1.00 40.28 100 THR A N 1
ATOM 833 C CA . THR A 1 100 ? 38.098 1.758 -15.968 1.00 40.28 100 THR A CA 1
ATOM 834 C C . THR A 1 100 ? 36.618 2.025 -15.645 1.00 40.28 100 THR A C 1
ATOM 836 O O . THR A 1 100 ? 36.121 3.129 -15.842 1.00 40.28 100 THR A O 1
ATOM 839 N N . ARG A 1 101 ? 35.934 1.039 -15.046 1.00 35.47 101 ARG A N 1
ATOM 840 C CA . ARG A 1 101 ? 34.518 1.058 -14.653 1.00 35.47 101 ARG A CA 1
ATOM 841 C C . ARG A 1 101 ? 34.191 1.977 -13.463 1.00 35.47 101 ARG A C 1
ATOM 843 O O . ARG A 1 101 ? 33.077 2.484 -13.388 1.00 35.47 101 ARG A O 1
ATOM 850 N N . THR A 1 102 ? 35.135 2.210 -12.546 1.00 34.53 102 THR A N 1
ATOM 851 C CA . THR A 1 102 ? 34.938 3.089 -11.371 1.00 34.53 102 THR A CA 1
ATOM 852 C C . THR A 1 102 ? 35.293 4.543 -11.694 1.00 34.53 102 THR A C 1
ATOM 854 O O . THR A 1 102 ? 34.649 5.460 -11.188 1.00 34.53 102 THR A O 1
ATOM 857 N N . LEU A 1 103 ? 36.273 4.756 -12.580 1.00 34.75 103 LEU A N 1
ATOM 858 C CA . LEU A 1 103 ? 36.669 6.086 -13.058 1.00 34.75 103 LEU A CA 1
ATOM 859 C C . LEU A 1 103 ? 35.582 6.727 -13.932 1.00 34.75 103 LEU A C 1
ATOM 861 O O . LEU A 1 103 ? 35.263 7.889 -13.724 1.00 34.75 103 LEU A O 1
ATOM 865 N N . GLN A 1 104 ? 34.905 5.953 -14.787 1.00 40.41 104 GLN A N 1
ATOM 866 C CA . GLN A 1 104 ? 33.769 6.439 -15.588 1.00 40.41 104 GLN A CA 1
ATOM 867 C C . GLN A 1 104 ? 32.591 6.957 -14.743 1.00 40.41 104 GLN A C 1
ATOM 869 O O . GLN A 1 104 ? 31.866 7.853 -15.166 1.00 40.41 104 GLN A O 1
ATOM 874 N N . TYR A 1 105 ? 32.411 6.417 -13.534 1.00 36.88 105 TYR A N 1
ATOM 875 C CA . TYR A 1 105 ? 31.346 6.831 -12.617 1.00 36.88 105 TYR A CA 1
ATOM 876 C C . TYR A 1 105 ? 31.665 8.160 -11.908 1.00 36.88 105 TYR A C 1
ATOM 878 O O . TYR A 1 105 ? 30.754 8.916 -11.577 1.00 36.88 105 TYR A O 1
ATOM 886 N N . TYR A 1 106 ? 32.952 8.453 -11.689 1.00 33.94 106 TYR A N 1
ATOM 887 C CA . TYR A 1 106 ? 33.417 9.697 -11.069 1.00 33.94 106 TYR A CA 1
ATOM 888 C C . TYR A 1 106 ? 33.670 10.807 -12.093 1.00 33.94 106 TYR A C 1
ATOM 890 O O . TYR A 1 106 ? 33.315 11.952 -11.825 1.00 33.94 106 TYR A O 1
ATOM 898 N N . ASP A 1 107 ? 34.210 10.483 -13.271 1.00 35.22 107 ASP A N 1
ATOM 899 C CA . ASP A 1 107 ? 34.491 11.474 -14.310 1.00 35.22 107 ASP A CA 1
ATOM 900 C C . ASP A 1 107 ? 33.197 12.136 -14.809 1.00 35.22 107 ASP A C 1
ATOM 902 O O . ASP A 1 107 ? 33.161 13.355 -14.908 1.00 35.22 107 ASP A O 1
ATOM 906 N N . ASN A 1 108 ? 32.094 11.395 -14.971 1.00 38.41 108 ASN A N 1
ATOM 907 C CA . ASN A 1 108 ? 30.829 11.965 -15.459 1.00 38.41 108 ASN A CA 1
ATOM 908 C C . ASN A 1 108 ? 30.062 12.793 -14.409 1.00 38.41 108 ASN A C 1
ATOM 910 O O . ASN A 1 108 ? 29.349 13.725 -14.761 1.00 38.41 108 ASN A O 1
ATOM 914 N N . ALA A 1 109 ? 30.200 12.485 -13.116 1.00 33.09 109 ALA A N 1
ATOM 915 C CA . ALA A 1 109 ? 29.513 13.227 -12.053 1.00 33.09 109 ALA A CA 1
ATOM 916 C C . ALA A 1 109 ? 30.295 14.472 -11.596 1.00 33.09 109 ALA A C 1
ATOM 918 O O . ALA A 1 109 ? 29.700 15.443 -11.128 1.00 33.09 109 ALA A O 1
ATOM 919 N N . VAL A 1 110 ? 31.627 14.448 -11.719 1.00 33.84 110 VAL A N 1
ATOM 92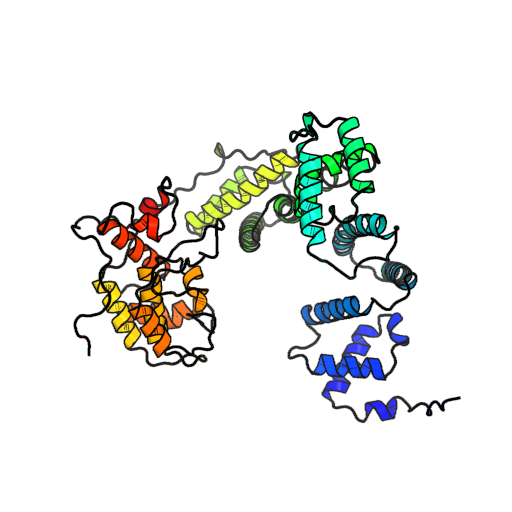0 C CA . VAL A 1 110 ? 32.507 15.540 -11.282 1.00 33.84 110 VAL A CA 1
ATOM 921 C C . VAL A 1 110 ? 32.773 16.537 -12.414 1.00 33.84 110 VAL A C 1
ATOM 923 O O . VAL A 1 110 ? 32.845 17.728 -12.115 1.00 33.84 110 VAL A O 1
ATOM 926 N N . TYR A 1 111 ? 32.853 16.122 -13.688 1.00 36.50 111 TYR A N 1
ATOM 927 C CA . TYR A 1 111 ? 33.070 17.068 -14.798 1.00 36.50 111 TYR A CA 1
ATOM 928 C C . TYR A 1 111 ? 31.891 18.021 -15.021 1.00 36.50 111 TYR A C 1
ATOM 930 O O . TYR A 1 111 ? 32.120 19.226 -15.118 1.00 36.50 111 TYR A O 1
ATOM 938 N N . ASP A 1 112 ? 30.651 17.524 -15.016 1.00 38.22 112 ASP A N 1
ATOM 939 C CA . ASP A 1 112 ? 29.476 18.353 -15.332 1.00 38.22 112 ASP A CA 1
ATOM 940 C C . ASP A 1 112 ? 29.154 19.383 -14.240 1.00 38.22 112 ASP A C 1
ATOM 942 O O . ASP A 1 112 ? 28.710 20.491 -14.533 1.00 38.22 112 ASP A O 1
ATOM 946 N N . PHE A 1 113 ? 29.425 19.062 -12.971 1.00 33.72 113 PHE A N 1
ATOM 947 C CA . PHE A 1 113 ? 29.121 19.966 -11.857 1.00 33.72 113 PHE A CA 1
ATOM 948 C C . PHE A 1 113 ? 30.287 20.892 -11.493 1.00 33.72 113 PHE A C 1
ATOM 950 O O . PHE A 1 113 ? 30.062 22.042 -11.122 1.00 33.72 113 PHE A O 1
ATOM 957 N N . THR A 1 114 ? 31.535 20.427 -11.620 1.00 38.06 114 THR A N 1
ATOM 958 C CA . THR A 1 114 ? 32.720 21.188 -11.182 1.00 38.06 114 THR A CA 1
ATOM 959 C C . THR A 1 114 ? 33.163 22.208 -12.224 1.00 38.06 114 THR A C 1
ATOM 961 O O . THR A 1 114 ? 33.641 23.275 -11.853 1.00 38.06 114 THR A O 1
ATOM 964 N N . LEU A 1 115 ? 32.985 21.930 -13.521 1.00 36.34 115 LEU A N 1
ATOM 965 C CA . LEU A 1 115 ? 33.292 22.902 -14.575 1.00 36.34 115 LEU A CA 1
ATOM 966 C C . LEU A 1 115 ? 32.277 24.059 -14.567 1.00 36.34 115 LEU A C 1
ATOM 968 O O . LEU A 1 115 ? 32.665 25.217 -14.700 1.00 36.34 115 LEU A O 1
ATOM 972 N N . PHE A 1 116 ? 31.004 23.749 -14.297 1.00 38.72 116 PHE A N 1
ATOM 973 C CA . PHE A 1 116 ? 29.928 24.730 -14.153 1.00 38.72 116 PHE A CA 1
ATOM 974 C C . PHE A 1 116 ? 30.089 25.595 -12.891 1.00 38.72 116 PHE A C 1
ATOM 976 O O . PHE A 1 116 ? 29.993 26.817 -12.974 1.00 38.72 116 PHE A O 1
ATOM 983 N N . TYR A 1 117 ? 30.425 25.001 -11.737 1.00 39.59 117 TYR A N 1
ATOM 984 C CA . TYR A 1 117 ? 30.707 25.772 -10.516 1.00 39.59 117 TYR A CA 1
ATOM 985 C C . TYR A 1 117 ? 31.995 26.601 -10.619 1.00 39.59 117 TYR A C 1
ATOM 987 O O . TYR A 1 117 ? 32.011 27.738 -10.162 1.00 39.59 117 TYR A O 1
ATOM 995 N N . ARG A 1 118 ? 33.052 26.101 -11.278 1.00 38.66 118 ARG A N 1
ATOM 996 C CA . ARG A 1 118 ? 34.309 26.857 -11.445 1.00 38.66 118 ARG A CA 1
ATOM 997 C C . ARG A 1 118 ? 34.193 28.035 -12.408 1.00 38.66 118 ARG A C 1
ATOM 999 O O . ARG A 1 118 ? 34.851 29.044 -12.187 1.00 38.66 118 ARG A O 1
ATOM 1006 N N . LEU A 1 119 ? 33.339 27.949 -13.429 1.00 36.84 119 LEU A N 1
ATOM 1007 C CA . LEU A 1 119 ? 32.995 29.105 -14.268 1.00 36.84 119 LEU A CA 1
ATOM 1008 C C . LEU A 1 119 ? 32.252 30.195 -13.473 1.00 36.84 119 LEU A C 1
ATOM 1010 O O . LEU A 1 119 ? 32.396 31.374 -13.780 1.00 36.84 119 LEU A O 1
ATOM 1014 N N . ILE A 1 120 ? 31.509 29.808 -12.430 1.00 38.78 120 ILE A N 1
ATOM 1015 C CA . ILE A 1 120 ? 30.755 30.712 -11.549 1.00 38.78 120 ILE A CA 1
ATOM 1016 C C . ILE A 1 120 ? 31.628 31.265 -10.403 1.00 38.78 120 ILE A C 1
ATOM 1018 O O . ILE A 1 120 ? 31.471 32.422 -10.023 1.00 38.78 120 ILE A O 1
ATOM 1022 N N . GLU A 1 121 ? 32.572 30.485 -9.870 1.00 37.25 121 GLU A N 1
ATOM 1023 C CA . GLU A 1 121 ? 33.464 30.889 -8.767 1.00 37.25 121 GLU A CA 1
ATOM 1024 C C . GLU A 1 121 ? 34.656 31.752 -9.213 1.00 37.25 121 GLU A C 1
ATOM 1026 O O . GLU A 1 121 ? 35.243 32.454 -8.394 1.00 37.25 121 GLU A O 1
ATOM 1031 N N . CYS A 1 122 ? 34.986 31.802 -10.509 1.00 31.56 122 CYS A N 1
ATOM 1032 C CA . CYS A 1 122 ? 36.056 32.670 -11.015 1.00 31.56 122 CYS A CA 1
ATOM 1033 C C . CYS A 1 122 ? 35.740 34.185 -10.987 1.00 31.56 122 CYS A C 1
ATOM 1035 O O . CYS A 1 122 ? 36.587 34.970 -11.414 1.00 31.56 122 CYS A O 1
ATOM 1037 N N . HIS A 1 123 ? 34.591 34.631 -10.460 1.00 34.81 123 HIS A N 1
ATOM 1038 C CA . HIS A 1 123 ? 34.279 36.050 -10.223 1.00 34.81 123 HIS A CA 1
ATOM 1039 C C . HIS A 1 123 ? 33.766 36.317 -8.789 1.00 34.81 123 HIS A C 1
ATOM 1041 O O . HIS A 1 123 ? 32.574 36.455 -8.531 1.00 34.81 123 HIS A O 1
ATOM 1047 N N . ASN A 1 124 ? 34.752 36.462 -7.898 1.00 33.75 124 ASN A N 1
ATOM 1048 C CA . ASN A 1 124 ? 34.801 37.184 -6.618 1.00 33.75 124 ASN A CA 1
ATOM 1049 C C . ASN A 1 124 ? 33.917 36.747 -5.422 1.00 33.75 124 ASN A C 1
ATOM 1051 O O . ASN A 1 124 ? 32.699 36.930 -5.383 1.00 33.75 124 ASN A O 1
ATOM 1055 N N . GLU A 1 125 ? 34.609 36.316 -4.360 1.00 36.12 125 GLU A N 1
ATOM 1056 C CA . GLU A 1 125 ? 34.149 36.182 -2.975 1.00 36.12 125 GLU A CA 1
ATOM 1057 C C . GLU A 1 125 ? 34.282 37.519 -2.224 1.00 36.12 125 GLU A C 1
ATOM 1059 O O . GLU A 1 125 ? 35.366 37.880 -1.773 1.00 36.12 125 GLU A O 1
ATOM 1064 N N . ALA A 1 126 ? 33.191 38.266 -2.035 1.00 34.91 126 ALA A N 1
ATOM 1065 C CA . ALA A 1 126 ? 33.204 39.369 -1.060 1.00 34.91 126 ALA A CA 1
ATOM 1066 C C . ALA A 1 126 ? 31.853 39.714 -0.413 1.00 34.91 126 ALA A C 1
ATOM 1068 O O . ALA A 1 126 ? 31.775 40.658 0.368 1.00 34.91 126 ALA A O 1
ATOM 1069 N N . SER A 1 127 ? 30.751 39.011 -0.686 1.00 40.84 127 SER A N 1
ATOM 1070 C CA . SER A 1 127 ? 29.448 39.433 -0.139 1.00 40.84 127 SER A CA 1
ATOM 1071 C C . SER A 1 127 ? 28.487 38.275 0.092 1.00 40.84 127 SER A C 1
ATOM 1073 O O . SER A 1 127 ? 27.590 38.036 -0.707 1.00 40.84 127 SER A O 1
ATOM 1075 N N . MET A 1 128 ? 28.638 37.570 1.218 1.00 33.78 128 MET A N 1
ATOM 1076 C CA . MET A 1 128 ? 27.576 36.713 1.770 1.00 33.78 128 MET A CA 1
ATOM 1077 C C . MET A 1 128 ? 27.586 36.688 3.305 1.00 33.78 128 MET A C 1
ATOM 1079 O O . MET A 1 128 ? 27.783 35.647 3.926 1.00 33.78 128 MET A O 1
ATOM 1083 N N . ARG A 1 129 ? 27.315 37.839 3.934 1.00 36.97 129 ARG A N 1
ATOM 1084 C CA . ARG A 1 129 ? 26.802 37.901 5.315 1.00 36.97 129 ARG A CA 1
ATOM 1085 C C . ARG A 1 129 ? 25.806 39.049 5.464 1.00 36.97 129 ARG A C 1
ATOM 1087 O O . ARG A 1 129 ? 26.204 40.139 5.842 1.00 36.97 129 ARG A O 1
ATOM 1094 N N . GLN A 1 130 ? 24.541 38.768 5.144 1.00 37.50 130 GLN A N 1
ATOM 1095 C CA . GLN A 1 130 ? 23.293 39.306 5.725 1.00 37.50 130 GLN A CA 1
ATOM 1096 C C . GLN A 1 130 ? 22.159 39.104 4.710 1.00 37.50 130 GLN A C 1
ATOM 1098 O O . GLN A 1 130 ? 22.272 39.503 3.556 1.00 37.50 130 GLN A O 1
ATOM 1103 N N . THR A 1 131 ? 21.075 38.438 5.114 1.00 35.56 131 THR A N 1
ATOM 1104 C CA . THR A 1 131 ? 19.866 38.302 4.288 1.00 35.56 131 THR A CA 1
ATOM 1105 C C . THR A 1 131 ? 18.642 38.754 5.080 1.00 35.56 131 THR A C 1
ATOM 1107 O O . THR A 1 131 ? 18.234 38.130 6.056 1.00 35.56 131 THR A O 1
ATOM 1110 N N . THR A 1 132 ? 18.087 39.886 4.651 1.00 48.88 132 THR A N 1
ATOM 1111 C CA . THR A 1 132 ? 16.978 40.643 5.251 1.00 48.88 132 THR A CA 1
ATOM 1112 C C . THR A 1 132 ? 15.749 40.676 4.318 1.00 48.88 132 THR A C 1
ATOM 1114 O O . THR A 1 132 ? 15.827 40.225 3.169 1.00 48.88 132 THR A O 1
ATOM 1117 N N . PRO A 1 133 ? 14.594 41.219 4.775 1.00 41.66 133 PRO A N 1
ATOM 1118 C CA . PRO A 1 133 ? 13.360 41.443 3.996 1.00 41.66 133 PRO A CA 1
ATOM 1119 C C . PRO A 1 133 ? 13.529 42.094 2.613 1.00 41.66 133 PRO A C 1
ATOM 1121 O O . PRO A 1 133 ? 12.635 41.983 1.771 1.00 41.66 133 PRO A O 1
ATOM 1124 N N . GLU A 1 134 ? 14.679 42.709 2.349 1.00 41.38 134 GLU A N 1
ATOM 1125 C CA . GLU A 1 134 ? 15.090 43.212 1.040 1.00 41.38 134 GLU A CA 1
ATOM 1126 C C . GLU A 1 134 ? 15.036 42.125 -0.032 1.00 41.38 134 GLU A C 1
ATOM 1128 O O . GLU A 1 134 ? 14.425 42.359 -1.065 1.00 41.38 134 GLU A O 1
ATOM 1133 N N . ILE A 1 135 ? 15.473 40.889 0.222 1.00 42.78 135 ILE A N 1
ATOM 1134 C CA . ILE A 1 135 ? 15.396 39.821 -0.796 1.00 42.78 135 ILE A CA 1
ATOM 1135 C C . ILE A 1 135 ? 13.946 39.542 -1.229 1.00 42.78 135 ILE A C 1
ATOM 1137 O O . ILE A 1 135 ? 13.675 39.320 -2.407 1.00 42.78 135 ILE A O 1
ATOM 1141 N N . ARG A 1 136 ? 12.971 39.634 -0.313 1.00 45.50 136 ARG A N 1
ATOM 1142 C CA . ARG A 1 136 ? 11.540 39.468 -0.645 1.00 45.50 136 ARG A CA 1
ATOM 1143 C C . ARG A 1 136 ? 10.946 40.679 -1.373 1.00 45.50 136 ARG A C 1
ATOM 1145 O O . ARG A 1 136 ? 9.911 40.543 -2.028 1.00 45.50 136 ARG A O 1
ATOM 1152 N N . ARG A 1 137 ? 11.548 41.863 -1.228 1.00 46.78 137 ARG A N 1
ATOM 1153 C CA . ARG A 1 137 ? 11.200 43.071 -1.993 1.00 46.78 137 ARG A CA 1
ATOM 1154 C C . ARG A 1 137 ? 11.812 42.998 -3.399 1.00 46.78 137 ARG A C 1
ATOM 1156 O O . ARG A 1 137 ? 11.112 43.267 -4.366 1.00 46.78 137 ARG A O 1
ATOM 1163 N N . TRP A 1 138 ? 13.041 42.499 -3.514 1.00 46.09 138 TRP A N 1
ATOM 1164 C CA . TRP A 1 138 ? 13.754 42.279 -4.776 1.00 46.09 138 TRP A CA 1
ATOM 1165 C C . TRP A 1 138 ? 13.109 41.189 -5.643 1.00 46.09 138 TRP A C 1
ATOM 1167 O O . TRP A 1 138 ? 12.912 41.403 -6.833 1.00 46.09 138 TRP A O 1
ATOM 1177 N N . ILE A 1 139 ? 12.674 40.066 -5.057 1.00 43.06 139 ILE A N 1
ATOM 1178 C CA . ILE A 1 139 ? 11.928 39.019 -5.787 1.00 43.06 139 ILE A CA 1
ATOM 1179 C C . ILE A 1 139 ? 10.596 39.554 -6.342 1.00 43.06 139 ILE A C 1
ATOM 1181 O O . ILE A 1 139 ? 10.149 39.108 -7.394 1.00 43.06 139 ILE A O 1
ATOM 1185 N N . ARG A 1 140 ? 9.954 40.515 -5.661 1.00 48.66 140 ARG A N 1
ATOM 1186 C CA . ARG A 1 140 ? 8.722 41.157 -6.149 1.00 48.66 140 ARG A CA 1
ATOM 1187 C C . ARG A 1 140 ? 8.987 42.175 -7.261 1.00 48.66 140 ARG A C 1
ATOM 1189 O O . ARG A 1 140 ? 8.244 42.163 -8.233 1.00 48.66 140 ARG A O 1
ATOM 1196 N N . ALA A 1 141 ? 10.049 42.973 -7.152 1.00 45.19 141 ALA A N 1
ATOM 1197 C CA . ALA A 1 141 ? 10.456 43.919 -8.195 1.00 45.19 141 ALA A CA 1
ATOM 1198 C C . ALA A 1 141 ? 10.889 43.199 -9.486 1.00 45.19 141 ALA A C 1
ATOM 1200 O O . ALA A 1 141 ? 10.351 43.474 -10.550 1.00 45.19 141 ALA A O 1
ATOM 1201 N N . ALA A 1 142 ? 11.736 42.167 -9.377 1.00 42.81 142 ALA A N 1
ATOM 1202 C CA . ALA A 1 142 ? 12.161 41.360 -10.526 1.00 42.81 142 ALA A CA 1
ATOM 1203 C C . ALA A 1 142 ? 10.990 40.632 -11.213 1.00 42.81 142 ALA A C 1
ATOM 1205 O O . ALA A 1 142 ? 11.037 40.359 -12.408 1.00 42.81 142 ALA A O 1
ATOM 1206 N N . ARG A 1 143 ? 9.927 40.312 -10.463 1.00 44.91 143 ARG A N 1
ATOM 1207 C CA . ARG A 1 143 ? 8.706 39.706 -11.002 1.00 44.91 143 ARG A CA 1
ATOM 1208 C C . ARG A 1 143 ? 7.844 40.716 -11.767 1.00 44.91 143 ARG A C 1
ATOM 1210 O O . ARG A 1 143 ? 7.292 40.339 -12.790 1.00 44.91 143 ARG A O 1
ATOM 1217 N N . GLN A 1 144 ? 7.778 41.970 -11.316 1.00 47.53 144 GLN A N 1
ATOM 1218 C CA . GLN A 1 144 ? 7.097 43.053 -12.038 1.00 47.53 144 GLN A CA 1
ATOM 1219 C C . GLN A 1 144 ? 7.825 43.447 -13.331 1.00 47.53 144 GLN A C 1
ATOM 1221 O O . GLN A 1 144 ? 7.163 43.636 -14.345 1.00 47.53 144 GLN A O 1
ATOM 1226 N N . ASP A 1 145 ? 9.161 43.484 -13.327 1.00 44.47 145 ASP A N 1
ATOM 1227 C CA . ASP A 1 145 ? 9.944 43.801 -14.534 1.00 44.47 145 ASP A CA 1
ATOM 1228 C C . ASP A 1 145 ? 9.859 42.690 -15.598 1.00 44.47 145 ASP A C 1
ATOM 1230 O O . ASP A 1 145 ? 9.863 42.971 -16.794 1.00 44.47 145 ASP A O 1
ATOM 1234 N N . LEU A 1 146 ? 9.730 41.422 -15.181 1.00 43.19 146 LEU A N 1
ATOM 1235 C CA . LEU A 1 146 ? 9.628 40.272 -16.093 1.00 43.19 146 LEU A CA 1
ATOM 1236 C C . LEU A 1 146 ? 8.198 39.992 -16.581 1.00 43.19 146 LEU A C 1
ATOM 1238 O O . LEU A 1 146 ? 8.026 39.480 -17.685 1.00 43.19 146 LEU A O 1
ATOM 1242 N N . GLU A 1 147 ? 7.165 40.334 -15.805 1.00 46.94 147 GLU A N 1
ATOM 1243 C CA . GLU A 1 147 ? 5.764 40.278 -16.260 1.00 46.94 147 GLU A CA 1
ATOM 1244 C C . GLU A 1 147 ? 5.453 41.348 -17.331 1.00 46.94 147 GLU A C 1
ATOM 1246 O O . GLU A 1 147 ? 4.458 41.217 -18.039 1.00 46.94 147 GLU A O 1
ATOM 1251 N N . GLY A 1 148 ? 6.326 42.352 -17.504 1.00 46.91 148 GLY A N 1
ATOM 1252 C CA . GLY A 1 148 ? 6.275 43.335 -18.595 1.00 46.91 148 GLY A CA 1
ATOM 1253 C C . GLY A 1 148 ? 7.070 42.963 -19.854 1.00 46.91 148 GLY A C 1
ATOM 1254 O O . GLY A 1 148 ? 6.983 43.671 -20.855 1.00 46.91 148 GLY A O 1
ATOM 1255 N N . THR A 1 149 ? 7.842 41.872 -19.835 1.00 50.09 149 THR A N 1
ATOM 1256 C CA . THR A 1 149 ? 8.543 41.367 -21.024 1.00 50.09 149 THR A CA 1
ATOM 1257 C C . THR A 1 149 ? 7.739 40.236 -21.660 1.00 50.09 149 THR A C 1
ATOM 1259 O O . THR A 1 149 ? 7.505 39.221 -21.006 1.00 50.09 149 THR A O 1
ATOM 1262 N N . ASP A 1 150 ? 7.357 40.377 -22.935 1.00 46.62 150 ASP A N 1
ATOM 1263 C CA . ASP A 1 150 ? 6.669 39.367 -23.770 1.00 46.62 150 ASP A CA 1
ATOM 1264 C C . ASP A 1 150 ? 7.548 38.125 -24.067 1.00 46.62 150 ASP A C 1
ATOM 1266 O O . ASP A 1 150 ? 7.624 37.631 -25.191 1.00 46.62 150 ASP A O 1
ATOM 1270 N N . ALA A 1 151 ? 8.269 37.598 -23.075 1.00 50.91 151 ALA A N 1
ATOM 127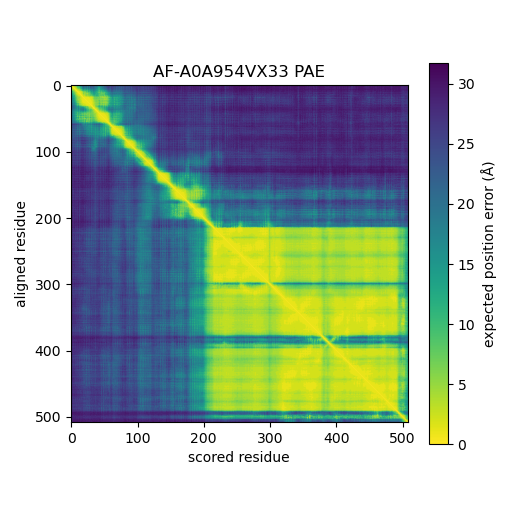1 C CA . ALA A 1 151 ? 9.117 36.429 -23.247 1.00 50.91 151 ALA A CA 1
ATOM 1272 C C . ALA A 1 151 ? 8.238 35.177 -23.466 1.00 50.91 151 ALA A C 1
ATOM 1274 O O . ALA A 1 151 ? 7.462 34.790 -22.580 1.00 50.91 151 ALA A O 1
ATOM 1275 N N . PRO A 1 152 ? 8.331 34.511 -24.630 1.00 45.75 152 PRO A N 1
ATOM 1276 C CA . PRO A 1 152 ? 7.456 33.398 -24.951 1.00 45.75 152 PRO A CA 1
ATOM 1277 C C . PRO A 1 152 ? 7.765 32.174 -24.086 1.00 45.75 152 PRO A C 1
ATOM 1279 O O . PRO A 1 152 ? 8.915 31.781 -23.908 1.00 45.75 152 PRO A O 1
ATOM 1282 N N . ARG A 1 153 ? 6.706 31.529 -23.582 1.00 47.53 153 ARG A N 1
ATOM 1283 C CA . ARG A 1 153 ? 6.796 30.292 -22.781 1.00 47.53 153 ARG A CA 1
ATOM 1284 C C . ARG A 1 153 ? 6.982 29.025 -23.625 1.00 47.53 153 ARG A C 1
ATOM 1286 O O . ARG A 1 153 ? 7.309 27.979 -23.075 1.00 47.53 153 ARG A O 1
ATOM 1293 N N . ASP A 1 154 ? 6.758 29.110 -24.936 1.00 47.16 154 ASP A N 1
ATOM 1294 C CA . ASP A 1 154 ? 6.999 28.025 -25.892 1.00 47.16 154 ASP A CA 1
ATOM 1295 C C . ASP A 1 154 ? 8.386 28.204 -26.527 1.00 47.16 154 ASP A C 1
ATOM 1297 O O . ASP A 1 154 ? 8.693 29.246 -27.115 1.00 47.16 154 ASP A O 1
ATOM 1301 N N . ALA A 1 155 ? 9.216 27.163 -26.417 1.00 48.88 155 ALA A N 1
ATOM 1302 C CA . ALA A 1 155 ? 10.603 27.140 -26.878 1.00 48.88 155 ALA A CA 1
ATOM 1303 C C . ALA A 1 155 ? 10.765 27.476 -28.371 1.00 48.88 155 ALA A C 1
ATOM 1305 O O . ALA A 1 155 ? 11.831 27.926 -28.796 1.00 48.88 155 ALA A O 1
ATOM 1306 N N . ARG A 1 156 ? 9.709 27.298 -29.172 1.00 47.59 156 ARG A N 1
ATOM 1307 C CA . ARG A 1 156 ? 9.712 27.578 -30.615 1.00 47.59 156 ARG A CA 1
ATOM 1308 C C . ARG A 1 156 ? 9.718 29.068 -30.961 1.00 47.59 156 ARG A C 1
ATOM 1310 O O . ARG A 1 156 ? 10.047 29.410 -32.091 1.00 47.59 156 ARG A O 1
ATOM 1317 N N . HIS A 1 157 ? 9.410 29.947 -30.009 1.00 54.34 157 HIS A N 1
ATOM 1318 C CA . HIS A 1 157 ? 9.339 31.397 -30.228 1.00 54.34 157 HIS A CA 1
ATOM 1319 C C . HIS A 1 157 ? 10.491 32.176 -29.568 1.00 54.34 157 HIS A C 1
ATOM 1321 O O . HIS A 1 157 ? 10.517 33.406 -29.596 1.00 54.34 157 HIS A O 1
ATOM 1327 N N . ILE A 1 158 ? 11.470 31.485 -28.980 1.00 59.69 158 ILE A N 1
ATOM 1328 C CA . ILE A 1 158 ? 12.661 32.121 -28.404 1.00 59.69 158 ILE A CA 1
ATOM 1329 C C . ILE A 1 158 ? 13.559 32.624 -29.547 1.00 59.69 158 ILE A C 1
ATOM 1331 O O . ILE A 1 158 ? 14.012 31.831 -30.374 1.00 59.69 158 ILE A O 1
ATOM 1335 N N . THR A 1 159 ? 13.814 33.934 -29.588 1.00 75.19 159 THR A N 1
ATOM 1336 C CA . THR A 1 159 ? 14.641 34.612 -30.598 1.00 75.19 159 THR A CA 1
ATOM 1337 C C . THR A 1 159 ? 16.014 34.969 -30.022 1.00 75.19 159 THR A C 1
ATOM 1339 O O . THR A 1 159 ? 16.201 34.962 -28.805 1.00 75.19 159 THR A O 1
ATOM 1342 N N . GLN A 1 160 ? 16.959 35.358 -30.883 1.00 66.44 160 GLN A N 1
ATOM 1343 C CA . GLN A 1 160 ? 18.256 35.914 -30.464 1.00 66.44 160 GLN A CA 1
ATOM 1344 C C . GLN A 1 160 ? 18.107 37.139 -29.544 1.00 66.44 160 GLN A C 1
ATOM 1346 O O . GLN A 1 160 ? 18.869 37.306 -28.596 1.00 66.44 160 GLN A O 1
ATOM 1351 N N . GLY A 1 161 ? 17.076 37.962 -29.766 1.00 72.56 161 GLY A N 1
ATOM 1352 C CA . GLY A 1 161 ? 16.755 39.089 -28.888 1.00 72.56 161 GLY A CA 1
ATOM 1353 C C . GLY A 1 161 ? 16.379 38.636 -27.476 1.00 72.56 161 GLY A C 1
ATOM 1354 O O . GLY A 1 161 ? 16.917 39.161 -26.509 1.00 72.56 161 GLY A O 1
ATOM 1355 N N . HIS A 1 162 ? 15.536 37.604 -27.344 1.00 71.88 162 HIS A N 1
ATOM 1356 C CA . HIS A 1 162 ? 15.163 37.040 -26.038 1.00 71.88 162 HIS A CA 1
ATOM 1357 C C . HIS A 1 162 ? 16.375 36.469 -25.284 1.00 71.88 162 HIS A C 1
ATOM 1359 O O . HIS A 1 162 ? 16.489 36.640 -24.070 1.00 71.88 162 HIS A O 1
ATOM 1365 N N . ILE A 1 163 ? 17.301 35.835 -26.008 1.00 62.34 163 ILE A N 1
ATOM 1366 C CA . ILE A 1 163 ? 18.554 35.287 -25.472 1.00 62.34 163 ILE A CA 1
ATOM 1367 C C . ILE A 1 163 ? 19.469 36.413 -24.974 1.00 62.34 163 ILE A C 1
ATOM 1369 O O . ILE A 1 163 ? 19.938 36.357 -23.837 1.00 62.34 163 ILE A O 1
ATOM 1373 N N . ALA A 1 164 ? 19.661 37.468 -25.770 1.00 70.12 164 ALA A N 1
ATOM 1374 C CA . ALA A 1 164 ? 20.456 38.633 -25.385 1.00 70.12 164 ALA A CA 1
ATOM 1375 C C . ALA A 1 164 ? 19.862 39.369 -24.170 1.00 70.12 164 ALA A C 1
ATOM 1377 O O . ALA A 1 164 ? 20.590 39.703 -23.235 1.00 70.12 164 ALA A O 1
ATOM 1378 N N . THR A 1 165 ? 18.539 39.562 -24.135 1.00 69.75 165 THR A N 1
ATOM 1379 C CA . THR A 1 165 ? 17.836 40.163 -22.992 1.00 69.75 165 THR A CA 1
ATOM 1380 C C . THR A 1 165 ? 17.986 39.317 -21.730 1.00 69.75 165 THR A C 1
ATOM 1382 O O . THR A 1 165 ? 18.249 39.860 -20.659 1.00 69.75 165 THR A O 1
ATOM 1385 N N . PHE A 1 166 ? 17.879 37.990 -21.836 1.00 69.69 166 PHE A N 1
ATOM 1386 C CA . PHE A 1 166 ? 18.079 37.097 -20.697 1.00 69.69 166 PHE A CA 1
ATOM 1387 C C . PHE A 1 166 ? 19.529 37.094 -20.197 1.00 69.69 166 PHE A C 1
ATOM 1389 O O . PHE A 1 166 ? 19.759 37.121 -18.991 1.00 69.69 166 PHE A O 1
ATOM 1396 N N . LEU A 1 167 ? 20.510 37.110 -21.102 1.00 64.12 167 LEU A N 1
ATOM 1397 C CA . LEU A 1 167 ? 21.928 37.216 -20.753 1.00 64.12 167 LEU A CA 1
ATOM 1398 C C . LEU A 1 167 ? 22.252 38.536 -20.048 1.00 64.12 167 LEU A C 1
ATOM 1400 O O . LEU A 1 167 ? 22.914 38.524 -19.010 1.00 64.12 167 LEU A O 1
ATOM 1404 N N . ALA A 1 168 ? 21.739 39.656 -20.558 1.00 73.38 168 ALA A N 1
ATOM 1405 C CA . ALA A 1 168 ? 21.863 40.953 -19.898 1.00 73.38 168 ALA A CA 1
ATOM 1406 C C . ALA A 1 168 ? 21.195 40.929 -18.512 1.00 73.38 168 ALA A C 1
ATOM 1408 O O . ALA A 1 168 ? 21.778 41.366 -17.520 1.00 73.38 168 ALA A O 1
ATOM 1409 N N . TRP A 1 169 ? 20.004 40.333 -18.403 1.00 74.12 169 TRP A N 1
ATOM 1410 C CA . TRP A 1 169 ? 19.314 40.165 -17.125 1.00 74.12 169 TRP A CA 1
ATOM 1411 C C . TRP A 1 169 ? 20.133 39.337 -16.119 1.00 74.12 169 TRP A C 1
ATOM 1413 O O . TRP A 1 169 ? 20.258 39.752 -14.964 1.00 74.12 169 TRP A O 1
ATOM 1423 N N . LEU A 1 170 ? 20.746 38.225 -16.550 1.00 63.53 170 LEU A N 1
ATOM 1424 C CA . LEU A 1 170 ? 21.635 37.390 -15.729 1.00 63.53 170 LEU A CA 1
ATOM 1425 C C . LEU A 1 170 ? 22.865 38.165 -15.237 1.00 63.53 170 LEU A C 1
ATOM 1427 O O . LEU A 1 170 ? 23.230 38.042 -14.067 1.00 63.53 170 LEU A O 1
ATOM 1431 N N . GLN A 1 171 ? 23.478 38.975 -16.105 1.00 68.88 171 GLN A N 1
ATOM 1432 C CA . GLN A 1 171 ? 24.638 39.806 -15.764 1.00 68.88 171 GLN A CA 1
ATOM 1433 C C . GLN A 1 171 ? 24.299 40.873 -14.714 1.00 68.88 171 GLN A C 1
ATOM 1435 O O . GLN A 1 171 ? 25.117 41.157 -13.840 1.00 68.88 171 GLN A O 1
ATOM 1440 N N . HIS A 1 172 ? 23.085 41.425 -14.752 1.00 68.62 172 HIS A N 1
ATOM 1441 C CA . HIS A 1 172 ? 22.645 42.459 -13.815 1.00 68.62 172 HIS A CA 1
ATOM 1442 C C . HIS A 1 172 ? 22.037 41.918 -12.504 1.00 68.62 172 HIS A C 1
ATOM 1444 O O . HIS A 1 172 ? 21.880 42.691 -11.559 1.00 68.62 172 HIS A O 1
ATOM 1450 N N . HIS A 1 173 ? 21.729 40.614 -12.392 1.00 64.62 173 HIS A N 1
ATOM 1451 C CA . HIS A 1 173 ? 21.010 40.047 -11.231 1.00 64.62 173 HIS A CA 1
ATOM 1452 C C . HIS A 1 173 ? 21.629 38.761 -10.621 1.00 64.62 173 HIS A C 1
ATOM 1454 O O . HIS A 1 173 ? 20.917 37.779 -10.383 1.00 64.62 173 HIS A O 1
ATOM 1460 N N . PRO A 1 174 ? 22.925 38.743 -10.248 1.00 57.88 174 PRO A N 1
ATOM 1461 C CA . PRO A 1 174 ? 23.673 37.528 -9.871 1.00 57.88 174 PRO A CA 1
ATOM 1462 C C . PRO A 1 174 ? 23.188 36.793 -8.600 1.00 57.88 174 PRO A C 1
ATOM 1464 O O . PRO A 1 174 ? 23.522 35.621 -8.386 1.00 57.88 174 PRO A O 1
ATOM 1467 N N . ALA A 1 175 ? 22.394 37.445 -7.743 1.00 51.47 175 ALA A N 1
ATOM 1468 C CA . ALA A 1 175 ? 21.870 36.854 -6.507 1.00 51.47 175 ALA A CA 1
ATOM 1469 C C . ALA A 1 175 ? 20.528 36.109 -6.692 1.00 51.47 175 ALA A C 1
ATOM 1471 O O . ALA A 1 175 ? 20.243 35.171 -5.947 1.00 51.47 175 ALA A O 1
ATOM 1472 N N . GLY A 1 176 ? 19.714 36.481 -7.693 1.00 51.09 176 GLY A N 1
ATOM 1473 C CA . GLY A 1 176 ? 18.367 35.924 -7.923 1.00 51.09 176 GLY A CA 1
ATOM 1474 C C . GLY A 1 176 ? 18.334 34.614 -8.726 1.00 51.09 176 GLY A C 1
ATOM 1475 O O . GLY A 1 176 ? 17.361 33.862 -8.669 1.00 51.09 176 GLY A O 1
ATOM 1476 N N . VAL A 1 177 ? 19.425 34.306 -9.430 1.00 52.31 177 VAL A N 1
ATOM 1477 C CA . VAL A 1 177 ? 19.577 33.143 -10.331 1.00 52.31 177 VAL A CA 1
ATOM 1478 C C . VAL A 1 177 ? 19.762 31.824 -9.565 1.00 52.31 177 VAL A C 1
ATOM 1480 O O . VAL A 1 177 ? 19.649 30.737 -10.122 1.00 52.31 177 VAL A O 1
ATOM 1483 N N . ARG A 1 178 ? 20.016 31.893 -8.255 1.00 51.81 178 ARG A N 1
ATOM 1484 C CA . ARG A 1 178 ? 20.530 30.765 -7.463 1.00 51.81 178 ARG A CA 1
ATOM 1485 C C . ARG A 1 178 ? 19.463 29.831 -6.894 1.00 51.81 178 ARG A C 1
ATOM 1487 O O . ARG A 1 178 ? 19.806 28.889 -6.183 1.00 51.81 178 ARG A O 1
ATOM 1494 N N . THR A 1 179 ? 18.175 30.058 -7.169 1.00 56.12 179 THR A N 1
ATOM 1495 C CA . THR A 1 179 ? 17.144 29.111 -6.721 1.00 56.12 179 THR A CA 1
ATOM 1496 C C . THR A 1 179 ? 16.924 28.024 -7.767 1.00 56.12 179 THR A C 1
ATOM 1498 O O . THR A 1 179 ? 16.771 28.292 -8.959 1.00 56.12 179 THR A O 1
ATOM 1501 N N . LYS A 1 180 ? 16.870 26.772 -7.301 1.00 48.47 180 LYS A N 1
ATOM 1502 C CA . LYS A 1 180 ? 16.556 25.592 -8.119 1.00 48.47 180 LYS A CA 1
ATOM 1503 C C . LYS A 1 180 ? 15.252 25.761 -8.916 1.00 48.47 180 LYS A C 1
ATOM 1505 O O . LYS A 1 180 ? 15.136 25.225 -10.013 1.00 48.47 180 LYS A O 1
ATOM 1510 N N . ASP A 1 181 ? 14.301 26.525 -8.377 1.00 49.88 181 ASP A N 1
ATOM 1511 C CA . ASP A 1 181 ? 12.996 26.781 -8.991 1.00 49.88 181 ASP A CA 1
ATOM 1512 C C . ASP A 1 181 ? 13.095 27.736 -10.194 1.00 49.88 181 ASP A C 1
ATOM 1514 O O . ASP A 1 181 ? 12.473 27.490 -11.224 1.00 49.88 181 ASP A O 1
ATOM 1518 N N . THR A 1 182 ? 13.939 28.775 -10.112 1.00 54.50 182 THR A N 1
ATOM 1519 C CA . THR A 1 182 ? 14.217 29.685 -11.239 1.00 54.50 182 THR A CA 1
ATOM 1520 C C . THR A 1 182 ? 14.891 28.932 -12.388 1.00 54.50 182 THR A C 1
ATOM 1522 O O . THR A 1 182 ? 14.435 28.998 -13.525 1.00 54.50 182 THR A O 1
ATOM 1525 N N . LEU A 1 183 ? 15.934 28.148 -12.096 1.00 54.22 183 LEU A N 1
ATOM 1526 C CA . LEU A 1 183 ? 16.681 27.408 -13.121 1.00 54.22 183 LEU A CA 1
ATOM 1527 C C . LEU A 1 183 ? 15.853 26.291 -13.772 1.00 54.22 183 LEU A C 1
ATOM 1529 O O . LEU A 1 183 ? 15.973 26.064 -14.972 1.00 54.22 183 LEU A O 1
ATOM 1533 N N . SER A 1 184 ? 14.966 25.634 -13.017 1.00 53.31 184 SER A N 1
ATOM 1534 C CA . SER A 1 184 ? 14.069 24.612 -13.570 1.00 53.31 184 SER A CA 1
ATOM 1535 C C . SER A 1 184 ? 13.014 25.184 -14.522 1.00 53.31 184 SER A C 1
ATOM 1537 O O . SER A 1 184 ? 12.529 24.447 -15.374 1.00 53.31 184 SER A O 1
ATOM 1539 N N . ARG A 1 185 ? 12.626 26.459 -14.376 1.00 57.44 185 ARG A N 1
ATOM 1540 C CA . ARG A 1 185 ? 11.637 27.113 -15.256 1.00 57.44 185 ARG A CA 1
ATOM 1541 C C . ARG A 1 185 ? 12.245 27.630 -16.555 1.00 57.44 185 ARG A C 1
ATOM 1543 O O . ARG A 1 185 ? 11.533 27.735 -17.546 1.00 57.44 185 ARG A O 1
ATOM 1550 N N . TYR A 1 186 ? 13.543 27.923 -16.551 1.00 62.72 186 TYR A N 1
ATOM 1551 C CA . TYR A 1 186 ? 14.266 28.464 -17.703 1.00 62.72 186 TYR A CA 1
ATOM 1552 C C . TYR A 1 186 ? 15.270 27.476 -18.299 1.00 62.72 186 TYR A C 1
ATOM 1554 O O . TYR A 1 186 ? 16.123 27.885 -19.081 1.00 62.72 186 TYR A O 1
ATOM 1562 N N . SER A 1 187 ? 15.173 26.185 -17.963 1.00 58.19 187 SER A N 1
ATOM 1563 C CA . SER A 1 187 ? 16.137 25.162 -18.384 1.00 58.19 187 SER A CA 1
ATOM 1564 C C . SER A 1 187 ? 16.338 25.125 -19.900 1.00 58.19 187 SER A C 1
ATOM 1566 O O . SER A 1 187 ? 17.470 25.002 -20.349 1.00 58.19 187 SER A O 1
ATOM 1568 N N . GLU A 1 188 ? 15.276 25.317 -20.687 1.00 57.88 188 GLU A N 1
ATOM 1569 C CA . GLU A 1 188 ? 15.369 25.334 -22.154 1.00 57.88 188 GLU A CA 1
ATOM 1570 C C . GLU A 1 188 ? 15.982 26.631 -22.707 1.00 57.88 188 GLU A C 1
ATOM 1572 O O . GLU A 1 188 ? 16.696 26.611 -23.706 1.00 57.88 188 GLU A O 1
ATOM 1577 N N . MET A 1 189 ? 15.755 27.766 -22.041 1.00 60.00 189 MET A N 1
ATOM 1578 C CA . MET A 1 189 ? 16.338 29.047 -22.448 1.00 60.00 189 MET A CA 1
ATOM 1579 C C . MET A 1 189 ? 17.825 29.107 -22.085 1.00 60.00 189 MET A C 1
ATOM 1581 O O . MET A 1 189 ? 18.633 29.534 -22.900 1.00 60.00 189 MET A O 1
ATOM 1585 N N . VAL A 1 190 ? 18.199 28.583 -20.911 1.00 63.25 190 VAL A N 1
ATOM 1586 C CA . VAL A 1 190 ? 19.598 28.357 -20.515 1.00 63.25 190 VAL A CA 1
ATOM 1587 C C . VAL A 1 190 ? 20.279 27.396 -21.489 1.00 63.25 190 VAL A C 1
ATOM 1589 O O . VAL A 1 190 ? 21.393 27.677 -21.916 1.00 63.25 190 VAL A O 1
ATOM 1592 N N . ARG A 1 191 ? 19.608 26.308 -21.893 1.00 61.34 191 ARG A N 1
ATOM 1593 C CA . ARG A 1 191 ? 20.126 25.368 -22.898 1.00 61.34 191 ARG A CA 1
ATOM 1594 C C . ARG A 1 191 ? 20.440 26.071 -24.219 1.00 61.34 191 ARG A C 1
ATOM 1596 O O . ARG A 1 191 ? 21.564 25.977 -24.688 1.00 61.34 191 ARG A O 1
ATOM 1603 N N . ARG A 1 192 ? 19.499 26.853 -24.761 1.00 60.44 192 ARG A N 1
ATOM 1604 C CA . ARG A 1 192 ? 19.711 27.618 -26.004 1.00 60.44 192 ARG A CA 1
ATOM 1605 C C . ARG A 1 192 ? 20.802 28.679 -25.898 1.00 60.44 192 ARG A C 1
ATOM 1607 O O . ARG A 1 192 ? 21.583 28.824 -26.823 1.00 60.44 192 ARG A O 1
ATOM 1614 N N . VAL A 1 193 ? 20.872 29.400 -24.780 1.00 65.75 193 VAL A N 1
ATOM 1615 C CA . VAL A 1 193 ? 21.940 30.378 -24.515 1.00 65.75 193 VAL A CA 1
ATOM 1616 C C . VAL A 1 193 ? 23.310 29.700 -24.532 1.00 65.75 193 VAL A C 1
ATOM 1618 O O . VAL A 1 193 ? 24.258 30.229 -25.102 1.00 65.75 193 VAL A O 1
ATOM 1621 N N . VAL A 1 194 ? 23.420 28.525 -23.911 1.00 59.06 194 VAL A N 1
ATOM 1622 C CA . VAL A 1 194 ? 24.656 27.737 -23.894 1.00 59.06 194 VAL A CA 1
ATOM 1623 C C . VAL A 1 194 ? 24.990 27.208 -25.293 1.00 59.06 194 VAL A C 1
ATOM 1625 O O . VAL A 1 194 ? 26.144 27.309 -25.702 1.00 59.06 194 VAL A O 1
ATOM 1628 N N . ASP A 1 195 ? 23.998 26.720 -26.042 1.00 59.66 195 ASP A N 1
ATOM 1629 C CA . ASP A 1 195 ? 24.172 26.256 -27.424 1.00 59.66 195 ASP A CA 1
ATOM 1630 C C . ASP A 1 195 ? 24.609 27.397 -28.369 1.00 59.66 195 ASP A C 1
ATOM 1632 O O . ASP A 1 195 ? 25.445 27.173 -29.240 1.00 59.66 195 ASP A O 1
ATOM 1636 N N . ASP A 1 196 ? 24.106 28.621 -28.177 1.00 64.12 196 ASP A N 1
ATOM 1637 C CA . ASP A 1 196 ? 24.479 29.807 -28.967 1.00 64.12 196 ASP A CA 1
ATOM 1638 C C . ASP A 1 196 ? 25.852 30.380 -28.599 1.00 64.12 196 ASP A C 1
ATOM 1640 O O . ASP A 1 196 ? 26.582 30.850 -29.472 1.00 64.12 196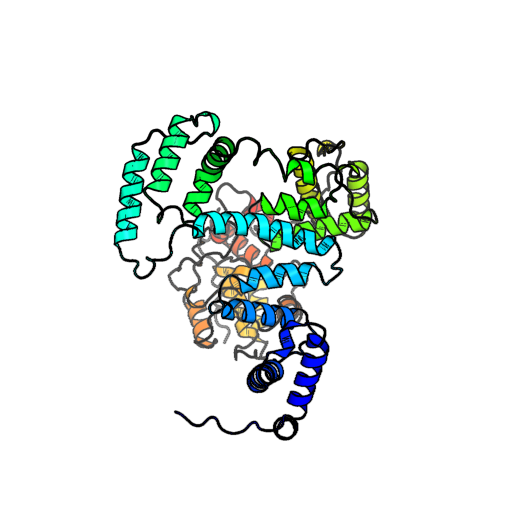 ASP A O 1
ATOM 1644 N N . LEU A 1 197 ? 26.209 30.380 -27.309 1.00 58.81 197 LEU A N 1
ATOM 1645 C CA . LEU A 1 197 ? 27.511 30.869 -26.839 1.00 58.81 197 LEU A CA 1
ATOM 1646 C C . LEU A 1 197 ? 28.639 29.879 -27.137 1.00 58.81 197 LEU A C 1
ATOM 1648 O O . LEU A 1 197 ? 29.789 30.283 -27.312 1.00 58.81 197 LEU A O 1
ATOM 1652 N N . TYR A 1 198 ? 28.310 28.589 -27.206 1.00 59.34 198 TYR A N 1
ATOM 1653 C CA . TYR A 1 198 ? 29.260 27.516 -27.465 1.00 59.34 198 TYR A CA 1
ATOM 1654 C C . TYR A 1 198 ? 28.752 26.568 -28.567 1.00 59.34 198 TYR A C 1
ATOM 1656 O O . TYR A 1 198 ? 28.596 25.361 -28.328 1.00 59.34 198 TYR A O 1
ATOM 1664 N N . PRO A 1 199 ? 28.525 27.082 -29.793 1.00 56.09 199 PRO A N 1
ATOM 1665 C CA . PRO A 1 199 ? 27.953 26.309 -30.884 1.00 56.09 199 PRO A CA 1
ATOM 1666 C C . PRO A 1 199 ? 28.879 25.146 -31.221 1.00 56.09 199 PRO A C 1
ATOM 1668 O O . PRO A 1 199 ? 30.044 25.320 -31.577 1.00 56.09 199 PRO A O 1
ATOM 1671 N N . GLY A 1 200 ? 28.370 23.927 -31.052 1.00 54.97 200 GLY A N 1
ATOM 1672 C CA . GLY A 1 200 ? 29.136 22.705 -31.279 1.00 54.97 200 GLY A CA 1
ATOM 1673 C C . GLY A 1 200 ? 29.871 22.132 -30.064 1.00 54.97 200 GLY A C 1
ATOM 1674 O O . GLY A 1 200 ? 30.247 20.965 -30.122 1.00 54.97 200 GLY A O 1
ATOM 1675 N N . GLN A 1 201 ? 30.037 22.866 -28.954 1.00 50.59 201 GLN A N 1
ATOM 1676 C CA . GLN A 1 201 ? 30.592 22.284 -27.715 1.00 50.59 201 GLN A CA 1
ATOM 1677 C C . GLN A 1 201 ? 29.521 21.580 -26.876 1.00 50.59 201 GLN A C 1
ATOM 1679 O O . GLN A 1 201 ? 29.810 20.554 -26.268 1.00 50.59 201 GLN A O 1
ATOM 1684 N N . PHE A 1 202 ? 28.282 22.078 -26.937 1.00 48.84 202 PHE A N 1
ATOM 1685 C CA . PHE A 1 202 ? 27.059 21.345 -26.598 1.00 48.84 202 PHE A CA 1
ATOM 1686 C C . PHE A 1 202 ? 26.330 20.877 -27.870 1.00 48.84 202 PHE A C 1
ATOM 1688 O O . PHE A 1 202 ? 25.105 20.797 -27.923 1.00 48.84 202 PHE A O 1
ATOM 1695 N N . GLN A 1 203 ? 27.073 20.431 -28.900 1.00 46.53 203 GLN A N 1
ATOM 1696 C CA . GLN A 1 203 ? 26.514 19.341 -29.716 1.00 46.53 203 GLN A CA 1
ATOM 1697 C C . GLN A 1 203 ? 26.020 18.252 -28.745 1.00 46.53 203 GLN A C 1
ATOM 1699 O O . GLN A 1 203 ? 26.456 18.208 -27.597 1.00 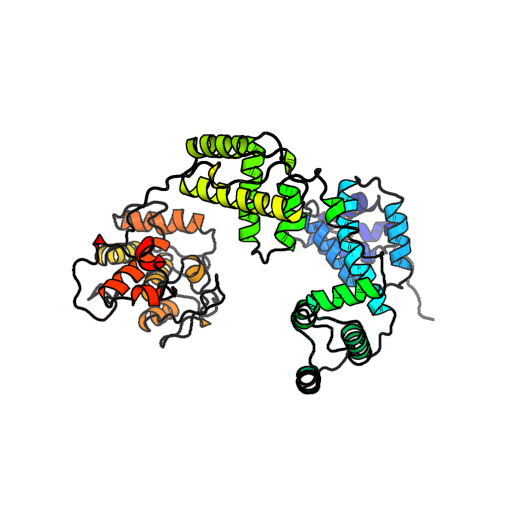46.53 203 GLN A O 1
ATOM 1704 N N . GLU A 1 204 ? 25.163 17.329 -29.166 1.00 48.38 204 GLU A N 1
ATOM 1705 C CA . GLU A 1 204 ? 24.743 16.168 -28.361 1.00 48.38 204 GLU A CA 1
ATOM 1706 C C . GLU A 1 204 ? 25.903 15.206 -27.967 1.00 48.38 204 GLU A C 1
ATOM 1708 O O . GLU A 1 204 ? 25.744 13.988 -27.864 1.00 48.38 204 GLU A O 1
ATOM 1713 N N . VAL A 1 205 ? 27.111 15.733 -27.773 1.00 40.91 205 VAL A N 1
ATOM 1714 C CA . VAL A 1 205 ? 28.249 15.247 -27.011 1.00 40.91 205 VAL A CA 1
ATOM 1715 C C . VAL A 1 205 ? 27.784 14.871 -25.605 1.00 40.91 205 VAL A C 1
ATOM 1717 O O . VAL A 1 205 ? 27.957 15.584 -24.627 1.00 40.91 205 VAL A O 1
ATOM 1720 N N . GLY A 1 206 ? 27.165 13.703 -25.501 1.00 47.34 206 GLY A N 1
ATOM 1721 C CA . GLY A 1 206 ? 27.096 12.973 -24.247 1.00 47.34 206 GLY A CA 1
ATOM 1722 C C . GLY A 1 206 ? 25.953 11.984 -24.177 1.00 47.34 206 GLY A C 1
ATOM 1723 O O . GLY A 1 206 ? 26.197 10.824 -23.888 1.00 47.34 206 GLY A O 1
ATOM 1724 N N . ARG A 1 207 ? 24.707 12.380 -24.454 1.00 52.38 207 ARG A N 1
ATOM 1725 C CA . ARG A 1 207 ? 23.564 11.491 -24.169 1.00 52.38 207 ARG A CA 1
ATOM 1726 C C . ARG A 1 207 ? 23.234 10.543 -25.314 1.00 52.38 207 ARG A C 1
ATOM 1728 O O . ARG A 1 207 ? 23.341 9.340 -25.122 1.00 52.38 207 ARG A O 1
ATOM 1735 N N . ALA A 1 208 ? 22.940 11.040 -26.514 1.00 47.22 208 ALA A N 1
ATOM 1736 C CA . ALA A 1 208 ? 22.604 10.173 -27.649 1.00 47.22 208 ALA A CA 1
ATOM 1737 C C . ALA A 1 208 ? 23.770 9.241 -28.048 1.00 47.22 208 ALA A C 1
ATOM 1739 O O . ALA A 1 208 ? 23.557 8.067 -28.342 1.00 47.22 208 ALA A O 1
ATOM 1740 N N . LYS A 1 209 ? 25.024 9.716 -27.965 1.00 51.56 209 LYS A N 1
ATOM 1741 C CA . LYS A 1 209 ? 26.220 8.919 -28.310 1.00 51.56 209 LYS A CA 1
ATOM 1742 C C . LYS A 1 209 ? 26.643 7.888 -27.255 1.00 51.56 209 LYS A C 1
ATOM 1744 O O . LYS A 1 209 ? 27.142 6.835 -27.635 1.00 51.56 209 LYS A O 1
ATOM 1749 N N . VAL A 1 210 ? 26.435 8.138 -25.956 1.00 54.03 210 VAL A N 1
ATOM 1750 C CA . VAL A 1 210 ? 26.736 7.145 -24.892 1.00 54.03 210 VAL A CA 1
ATOM 1751 C C . VAL A 1 210 ? 25.674 6.037 -24.839 1.00 54.03 210 VAL A C 1
ATOM 1753 O O . VAL A 1 210 ? 25.887 4.988 -24.230 1.00 54.03 210 VAL A O 1
ATOM 1756 N N . LEU A 1 211 ? 24.533 6.235 -25.507 1.00 59.69 211 LEU A N 1
ATOM 1757 C CA . LEU A 1 211 ? 23.392 5.324 -25.460 1.00 59.69 211 LEU A CA 1
ATOM 1758 C C . LEU A 1 211 ? 23.234 4.406 -26.680 1.00 59.69 211 LEU A C 1
ATOM 1760 O O . LEU A 1 211 ? 22.340 3.562 -26.662 1.00 59.69 211 LEU A O 1
ATOM 1764 N N . GLN A 1 212 ? 24.103 4.501 -27.693 1.00 62.75 212 GLN A N 1
ATOM 1765 C CA . GLN A 1 212 ? 23.997 3.684 -28.908 1.00 62.75 212 GLN A CA 1
ATOM 1766 C C . GLN A 1 212 ? 24.237 2.189 -28.621 1.00 62.75 212 GLN A C 1
ATOM 1768 O O . GLN A 1 212 ? 25.374 1.734 -28.521 1.00 62.75 212 GLN A O 1
ATOM 1773 N N . GLY A 1 213 ? 23.149 1.422 -28.490 1.00 61.66 213 GLY A N 1
ATOM 1774 C CA . GLY A 1 213 ? 23.079 -0.043 -28.625 1.00 61.66 213 GLY A CA 1
ATOM 1775 C C . GLY A 1 213 ? 23.824 -0.907 -27.594 1.00 61.66 213 GLY A C 1
ATOM 1776 O O . GLY A 1 213 ? 23.612 -2.116 -27.550 1.00 61.66 213 GLY A O 1
ATOM 1777 N N . THR A 1 214 ? 24.695 -0.346 -26.750 1.00 67.25 214 THR A N 1
ATOM 1778 C CA . THR A 1 214 ? 25.517 -1.142 -25.817 1.00 67.25 214 THR A CA 1
ATOM 1779 C C . THR A 1 214 ? 24.955 -1.248 -24.411 1.00 67.25 214 THR A C 1
ATOM 1781 O O . THR A 1 214 ? 25.390 -2.125 -23.666 1.00 67.25 214 THR A O 1
ATOM 1784 N N . ASN A 1 215 ? 24.025 -0.373 -24.027 1.00 83.38 215 ASN A N 1
ATOM 1785 C CA . ASN A 1 215 ? 23.513 -0.375 -22.664 1.00 83.38 215 ASN A CA 1
ATOM 1786 C C . ASN A 1 215 ? 22.508 -1.493 -22.454 1.00 83.38 215 ASN A C 1
ATOM 1788 O O . ASN A 1 215 ? 21.615 -1.730 -23.273 1.00 83.38 215 ASN A O 1
ATOM 1792 N N . THR A 1 216 ? 22.643 -2.143 -21.308 1.00 94.31 216 THR A N 1
ATOM 1793 C CA . THR A 1 216 ? 21.618 -3.049 -20.820 1.00 94.31 216 THR A CA 1
ATOM 1794 C C . THR A 1 216 ? 20.377 -2.275 -20.392 1.00 94.31 216 THR A C 1
ATOM 1796 O O . THR A 1 216 ? 20.434 -1.076 -20.093 1.00 94.31 216 THR A O 1
ATOM 1799 N N . LEU A 1 217 ? 19.239 -2.961 -20.316 1.00 94.38 217 LEU A N 1
ATOM 1800 C CA . LEU A 1 217 ? 17.985 -2.375 -19.851 1.00 94.38 217 LEU A CA 1
ATOM 1801 C C . LEU A 1 217 ? 18.123 -1.775 -18.440 1.00 94.38 217 LEU A C 1
ATOM 1803 O O . LEU A 1 217 ? 17.580 -0.704 -18.159 1.00 94.38 217 LEU A O 1
ATOM 1807 N N . SER A 1 218 ? 18.887 -2.433 -17.563 1.00 96.44 218 SER A N 1
ATOM 1808 C CA . SER A 1 218 ? 19.153 -1.952 -16.203 1.00 96.44 218 SER A CA 1
ATOM 1809 C C . SER A 1 218 ? 20.043 -0.703 -16.189 1.00 96.44 218 SER A C 1
ATOM 1811 O O . SER A 1 218 ? 19.750 0.251 -15.469 1.00 96.44 218 SER A O 1
ATOM 1813 N N . GLN A 1 219 ? 21.094 -0.667 -17.017 1.00 94.94 219 GLN A N 1
ATOM 1814 C CA . GLN A 1 219 ? 21.958 0.512 -17.157 1.00 94.94 219 GLN A CA 1
ATOM 1815 C C . GLN A 1 219 ? 21.190 1.707 -17.719 1.00 94.94 219 GLN A C 1
ATOM 1817 O O . GLN A 1 219 ? 21.293 2.809 -17.182 1.00 94.94 219 GLN A O 1
ATOM 1822 N N . PHE A 1 220 ? 20.384 1.486 -18.760 1.00 94.19 220 PHE A N 1
ATOM 1823 C CA . PHE A 1 220 ? 19.532 2.524 -19.331 1.00 94.19 220 PHE A CA 1
ATOM 1824 C C . PHE A 1 220 ? 18.559 3.088 -18.286 1.00 94.19 220 PHE A C 1
ATOM 1826 O O . PHE A 1 220 ? 18.387 4.305 -18.183 1.00 94.19 220 PHE A O 1
ATOM 1833 N N . PHE A 1 221 ? 17.963 2.221 -17.460 1.00 95.75 221 PHE A N 1
ATOM 1834 C CA . PHE A 1 221 ? 17.083 2.660 -16.382 1.00 95.75 221 PHE A CA 1
ATOM 1835 C C . PHE A 1 221 ? 17.783 3.625 -15.411 1.00 95.75 221 PHE A C 1
ATOM 1837 O O . PHE A 1 221 ? 17.251 4.698 -15.125 1.00 95.75 221 PHE A O 1
ATOM 1844 N N . ASP A 1 222 ? 18.968 3.269 -14.914 1.00 94.88 222 ASP A N 1
ATOM 1845 C CA . ASP A 1 222 ? 19.669 4.061 -13.897 1.00 94.88 222 ASP A CA 1
ATOM 1846 C C . ASP A 1 222 ? 20.313 5.343 -14.450 1.00 94.88 222 ASP A C 1
ATOM 1848 O O . ASP A 1 222 ? 20.299 6.377 -13.773 1.00 94.88 222 ASP A O 1
ATOM 1852 N N . LEU A 1 223 ? 20.859 5.288 -15.668 1.00 91.81 223 LEU A N 1
ATOM 1853 C CA . LEU A 1 223 ? 21.579 6.406 -16.284 1.00 91.81 223 LEU A CA 1
ATOM 1854 C C . LEU A 1 223 ? 20.650 7.419 -16.961 1.00 91.81 223 LEU A C 1
ATOM 1856 O O . LEU A 1 223 ? 20.981 8.601 -17.001 1.00 91.81 223 LEU A O 1
ATOM 1860 N N . VAL A 1 224 ? 19.498 6.974 -17.474 1.00 91.88 224 VAL A N 1
ATOM 1861 C CA . VAL A 1 224 ? 18.600 7.805 -18.295 1.00 91.88 224 VAL A CA 1
ATOM 1862 C C . VAL A 1 224 ? 17.223 7.905 -17.655 1.00 91.88 224 VAL A C 1
ATOM 1864 O O . VAL A 1 224 ? 16.828 8.970 -17.182 1.00 91.88 224 VAL A O 1
ATOM 1867 N N . TYR A 1 225 ? 16.504 6.782 -17.557 1.00 94.19 225 TYR A N 1
ATOM 1868 C CA . TYR A 1 225 ? 15.086 6.782 -17.179 1.00 94.19 225 TYR A CA 1
ATOM 1869 C C . TYR A 1 225 ? 14.835 7.418 -15.803 1.00 94.19 225 TYR A C 1
ATOM 1871 O O . TYR A 1 225 ? 13.891 8.187 -15.631 1.00 94.19 225 TYR A O 1
ATOM 1879 N N . VAL A 1 226 ? 15.669 7.110 -14.804 1.00 94.94 226 VAL A N 1
ATOM 1880 C CA . VAL A 1 226 ? 15.548 7.677 -13.450 1.00 94.94 226 VAL A CA 1
ATOM 1881 C C . VAL A 1 226 ? 15.892 9.167 -13.416 1.00 94.94 226 VAL A C 1
ATOM 1883 O O . VAL A 1 226 ? 15.280 9.896 -12.640 1.00 94.94 226 VAL A O 1
ATOM 1886 N N . GLN A 1 227 ? 16.843 9.626 -14.234 1.00 92.50 227 GLN A N 1
ATOM 1887 C CA . GLN A 1 227 ? 17.265 11.031 -14.257 1.00 92.50 227 GLN A CA 1
ATOM 1888 C C . GLN A 1 227 ? 16.208 11.931 -14.905 1.00 92.50 227 GLN A C 1
ATOM 1890 O O . GLN A 1 227 ? 16.027 13.076 -14.498 1.00 92.50 227 GLN A O 1
ATOM 1895 N N . GLU A 1 228 ? 15.475 11.401 -15.882 1.00 93.25 228 GLU A N 1
ATOM 1896 C CA . GLU A 1 228 ? 14.482 12.156 -16.657 1.00 93.25 228 GLU A CA 1
ATOM 1897 C C . GLU A 1 228 ? 13.066 12.079 -16.069 1.00 93.25 228 GLU A C 1
ATOM 1899 O O . GLU A 1 228 ? 12.151 12.775 -16.511 1.00 93.25 228 GLU A O 1
ATOM 1904 N N . ARG A 1 229 ? 12.855 11.246 -15.043 1.00 93.38 229 ARG A N 1
ATOM 1905 C CA . ARG A 1 229 ? 11.554 11.071 -14.390 1.00 93.38 229 ARG A CA 1
ATOM 1906 C C . ARG A 1 229 ? 11.628 11.460 -12.923 1.00 93.38 229 ARG A C 1
ATOM 1908 O O . ARG A 1 229 ? 12.441 10.948 -12.160 1.00 93.38 229 ARG A O 1
ATOM 1915 N N . THR A 1 230 ? 10.677 12.274 -12.467 1.00 91.69 230 THR A N 1
ATOM 1916 C CA . THR A 1 230 ? 10.488 12.519 -11.031 1.00 91.69 230 THR A CA 1
ATOM 1917 C C . THR A 1 230 ? 9.980 11.247 -10.350 1.00 91.69 230 THR A C 1
ATOM 1919 O O . THR A 1 230 ? 8.782 10.960 -10.321 1.00 91.69 230 THR A O 1
ATOM 1922 N N . MET A 1 231 ? 10.902 10.456 -9.802 1.00 92.88 231 MET A N 1
ATOM 1923 C CA . MET A 1 231 ? 10.602 9.158 -9.211 1.00 92.88 231 MET A CA 1
ATOM 1924 C C . MET A 1 231 ? 10.972 9.108 -7.727 1.00 92.88 231 MET A C 1
ATOM 1926 O O . MET A 1 231 ? 12.041 9.540 -7.305 1.00 92.88 231 MET A O 1
ATOM 1930 N N . LYS A 1 232 ? 10.091 8.520 -6.908 1.00 91.44 232 LYS A N 1
ATOM 1931 C CA . LYS A 1 232 ? 10.406 8.216 -5.504 1.00 91.44 232 LYS A CA 1
ATOM 1932 C C . LYS A 1 232 ? 11.385 7.041 -5.441 1.00 91.44 232 LYS A C 1
ATOM 1934 O O . LYS A 1 232 ? 11.242 6.082 -6.196 1.00 91.44 232 LYS A O 1
ATOM 1939 N N . SER A 1 233 ? 12.310 7.059 -4.482 1.00 92.75 233 SER A N 1
ATOM 1940 C CA . SER A 1 233 ? 13.326 6.006 -4.302 1.00 92.75 233 SER A CA 1
ATOM 1941 C C . SER A 1 233 ? 12.737 4.592 -4.225 1.00 92.75 233 SER A C 1
ATOM 1943 O O . SER A 1 233 ? 13.260 3.668 -4.843 1.00 92.75 233 SER A O 1
ATOM 1945 N N . GLU A 1 234 ? 11.608 4.426 -3.532 1.00 92.56 234 GLU A N 1
ATOM 1946 C CA . GLU A 1 234 ? 10.905 3.141 -3.441 1.00 92.56 234 GLU A CA 1
ATOM 1947 C C . GLU A 1 234 ? 10.346 2.678 -4.794 1.00 92.56 234 GLU A C 1
ATOM 1949 O O . GLU A 1 234 ? 10.400 1.494 -5.114 1.00 92.56 234 GLU A O 1
ATOM 1954 N N . THR A 1 235 ? 9.849 3.597 -5.625 1.00 94.69 235 THR A N 1
ATOM 1955 C CA . THR A 1 235 ? 9.403 3.265 -6.984 1.00 94.69 235 THR A CA 1
ATOM 1956 C C . THR A 1 235 ? 10.590 2.830 -7.839 1.00 94.69 235 THR A C 1
ATOM 1958 O O . THR A 1 235 ? 10.506 1.794 -8.491 1.00 94.69 235 THR A O 1
ATOM 1961 N N . ALA A 1 236 ? 11.728 3.526 -7.748 1.00 96.50 236 ALA A N 1
ATOM 1962 C CA . ALA A 1 236 ? 12.938 3.132 -8.467 1.00 96.50 236 ALA A CA 1
ATOM 1963 C C . ALA A 1 236 ? 13.439 1.750 -8.031 1.00 96.50 236 ALA A C 1
ATOM 1965 O O . ALA A 1 236 ? 13.784 0.912 -8.860 1.00 96.50 236 ALA A O 1
ATOM 1966 N N . ARG A 1 237 ? 13.406 1.466 -6.724 1.00 96.75 237 ARG A N 1
ATOM 1967 C CA . ARG A 1 237 ? 13.725 0.140 -6.179 1.00 96.75 237 ARG A CA 1
ATOM 1968 C C . ARG A 1 237 ? 12.814 -0.948 -6.758 1.00 96.75 237 ARG A C 1
ATOM 1970 O O . ARG A 1 237 ? 13.299 -2.024 -7.093 1.00 96.75 237 ARG A O 1
ATOM 1977 N N . GLN A 1 238 ? 11.513 -0.681 -6.892 1.00 96.69 238 GLN A N 1
ATOM 1978 C CA . GLN A 1 238 ? 10.560 -1.633 -7.473 1.00 96.69 238 GLN A CA 1
ATOM 1979 C C . GLN A 1 238 ? 10.840 -1.912 -8.951 1.00 96.69 238 GLN A C 1
ATOM 1981 O O . GLN A 1 238 ? 10.787 -3.076 -9.338 1.00 96.69 238 GLN A O 1
ATOM 1986 N N . TYR A 1 239 ? 11.196 -0.888 -9.731 1.00 98.00 239 TYR A N 1
ATOM 1987 C CA . TYR A 1 239 ? 11.630 -1.053 -11.119 1.00 98.00 239 TYR A CA 1
ATOM 1988 C C . TYR A 1 239 ? 12.885 -1.922 -11.203 1.00 98.00 239 TYR A C 1
ATOM 1990 O O . TYR A 1 239 ? 12.852 -2.947 -11.875 1.00 98.00 239 TYR A O 1
ATOM 1998 N N . ARG A 1 240 ? 13.945 -1.601 -10.445 1.00 97.88 240 ARG A N 1
ATOM 1999 C CA . ARG A 1 240 ? 15.180 -2.410 -10.416 1.00 97.88 240 ARG A CA 1
ATOM 2000 C C . ARG A 1 240 ? 14.914 -3.873 -10.087 1.00 97.88 240 ARG A C 1
ATOM 2002 O O . ARG A 1 240 ? 15.484 -4.751 -10.719 1.00 97.88 240 ARG A O 1
ATOM 2009 N N . MET A 1 241 ? 14.022 -4.152 -9.133 1.00 98.06 241 MET A N 1
ATOM 2010 C CA . MET A 1 241 ? 13.620 -5.529 -8.836 1.00 98.06 241 MET A CA 1
ATOM 2011 C C . MET A 1 241 ? 12.955 -6.211 -10.037 1.00 98.06 241 MET A C 1
ATOM 2013 O O . MET A 1 241 ? 13.266 -7.363 -10.316 1.00 98.06 241 MET A O 1
ATOM 2017 N N . SER A 1 242 ? 12.035 -5.531 -10.723 1.00 98.25 242 SER A N 1
ATOM 2018 C CA . SER A 1 242 ? 11.350 -6.069 -11.904 1.00 98.25 242 SER A CA 1
ATOM 2019 C C . SER A 1 242 ? 12.332 -6.336 -13.054 1.00 98.25 242 SER A C 1
ATOM 2021 O O . SER A 1 242 ? 12.281 -7.410 -13.647 1.00 98.25 242 SER A O 1
ATOM 2023 N N . LEU A 1 243 ? 13.260 -5.406 -13.309 1.00 98.00 243 LEU A N 1
ATOM 2024 C CA . LEU A 1 243 ? 14.312 -5.529 -14.325 1.00 98.00 243 LEU A CA 1
ATOM 2025 C C . LEU A 1 243 ? 15.287 -6.669 -14.001 1.00 98.00 243 LEU A C 1
ATOM 2027 O O . LEU A 1 243 ? 15.536 -7.516 -14.850 1.00 98.00 243 LEU A O 1
ATOM 2031 N N . ALA A 1 244 ? 15.755 -6.764 -12.753 1.00 98.00 244 ALA A N 1
ATOM 2032 C CA . ALA A 1 244 ? 16.645 -7.840 -12.320 1.00 98.00 244 ALA A CA 1
ATOM 2033 C C . ALA A 1 244 ? 15.997 -9.226 -12.461 1.00 98.00 244 ALA A C 1
ATOM 2035 O O . ALA A 1 244 ? 16.664 -10.173 -12.857 1.00 98.00 244 ALA A O 1
ATOM 2036 N N . ARG A 1 245 ? 14.691 -9.352 -12.184 1.00 98.19 245 ARG A N 1
ATOM 2037 C CA . ARG A 1 245 ? 13.947 -10.608 -12.392 1.00 98.19 245 ARG A CA 1
ATOM 2038 C C . ARG A 1 245 ? 13.787 -10.968 -13.865 1.00 98.19 245 ARG A C 1
ATOM 2040 O O . ARG A 1 245 ? 13.713 -12.149 -14.187 1.00 98.19 245 ARG A O 1
ATOM 2047 N N . PHE A 1 246 ? 13.690 -9.971 -14.738 1.00 98.31 246 PHE A N 1
ATOM 2048 C CA . PHE A 1 246 ? 13.661 -10.199 -16.178 1.00 98.31 246 PHE A CA 1
ATOM 2049 C C . PHE A 1 246 ? 15.035 -10.651 -16.691 1.00 98.31 246 PHE A C 1
ATOM 2051 O O . PHE A 1 246 ? 15.119 -11.662 -17.379 1.00 98.31 246 PHE A O 1
ATOM 2058 N N . ALA A 1 247 ? 16.111 -9.986 -16.261 1.00 98.12 247 ALA A N 1
ATOM 2059 C CA . ALA A 1 247 ? 17.485 -10.383 -16.568 1.00 98.12 247 ALA A CA 1
ATOM 2060 C C . ALA A 1 247 ? 17.826 -11.793 -16.044 1.00 98.12 247 ALA A C 1
ATOM 2062 O O . ALA A 1 247 ? 18.382 -12.615 -16.765 1.00 98.12 247 ALA A O 1
ATOM 2063 N N . GLU A 1 248 ? 17.431 -12.114 -14.807 1.00 97.94 248 GLU A N 1
ATOM 2064 C CA . GLU A 1 248 ? 17.594 -13.452 -14.216 1.00 97.94 248 GLU A CA 1
ATOM 2065 C C . GLU A 1 248 ? 16.922 -14.536 -15.070 1.00 97.94 248 GLU A C 1
ATOM 2067 O O . GLU A 1 248 ? 17.504 -15.595 -15.279 1.00 97.94 248 GLU A O 1
ATOM 2072 N N . PHE A 1 249 ? 15.727 -14.263 -15.604 1.00 98.19 249 PHE A N 1
ATOM 2073 C CA . PHE A 1 249 ? 15.021 -15.195 -16.482 1.00 98.19 249 PHE A CA 1
ATOM 2074 C C . PHE A 1 249 ? 15.745 -15.427 -17.815 1.00 98.19 249 PHE A C 1
ATOM 2076 O O . PHE A 1 249 ? 15.785 -16.559 -18.291 1.00 98.19 249 PHE A O 1
ATOM 2083 N N . LEU A 1 250 ? 16.318 -14.379 -18.411 1.00 98.19 250 LEU A N 1
ATOM 2084 C CA . LEU A 1 250 ? 17.086 -14.498 -19.655 1.00 98.19 250 LEU A CA 1
ATOM 2085 C C . LEU A 1 250 ? 18.479 -15.110 -19.435 1.00 98.19 250 LEU A C 1
ATOM 2087 O O . LEU A 1 250 ? 19.103 -15.573 -20.385 1.00 98.19 250 LEU A O 1
ATOM 2091 N N . GLY A 1 251 ? 18.968 -15.120 -18.192 1.00 98.12 251 GLY A N 1
ATOM 2092 C CA . GLY A 1 251 ? 20.321 -15.551 -17.835 1.00 98.12 251 GLY A CA 1
ATOM 2093 C C . GLY A 1 251 ? 21.395 -14.477 -18.050 1.00 98.12 251 GLY A C 1
ATOM 2094 O O . GLY A 1 251 ? 22.572 -14.734 -17.808 1.00 98.12 251 GLY A O 1
ATOM 2095 N N . TYR A 1 252 ? 21.009 -13.276 -18.482 1.00 97.56 252 TYR A N 1
ATOM 2096 C CA . TYR A 1 252 ? 21.882 -12.118 -18.678 1.00 97.56 252 TYR A CA 1
ATOM 2097 C C . TYR A 1 252 ? 21.066 -10.818 -18.595 1.00 97.56 252 TYR A C 1
ATOM 2099 O O . TYR A 1 252 ? 19.844 -10.835 -18.700 1.00 97.56 252 TYR A O 1
ATOM 2107 N N . ASP A 1 253 ? 21.733 -9.679 -18.395 1.00 97.12 253 ASP A N 1
ATOM 2108 C CA . ASP A 1 253 ? 21.091 -8.357 -18.445 1.00 97.12 253 ASP A CA 1
ATOM 2109 C C . ASP A 1 253 ? 20.991 -7.912 -19.916 1.00 97.12 253 ASP A C 1
ATOM 2111 O O . ASP A 1 253 ? 22.029 -7.620 -20.519 1.00 97.12 253 ASP A O 1
ATOM 2115 N N . PRO A 1 254 ? 19.791 -7.930 -20.531 1.00 96.06 254 PRO A N 1
ATOM 2116 C CA . PRO A 1 254 ? 19.659 -7.783 -21.974 1.00 96.06 254 PRO A CA 1
ATOM 2117 C C . PRO A 1 254 ? 19.979 -6.360 -22.419 1.00 96.06 254 PRO A C 1
ATOM 2119 O O . PRO A 1 254 ? 19.586 -5.393 -21.755 1.00 96.06 254 PRO A O 1
ATOM 2122 N N . LYS A 1 255 ? 20.654 -6.213 -23.564 1.00 94.50 255 LYS A N 1
ATOM 2123 C CA . LYS A 1 255 ? 20.739 -4.915 -24.243 1.00 94.50 255 LYS A CA 1
ATOM 2124 C C . LYS A 1 255 ? 19.372 -4.527 -24.778 1.00 94.50 255 LYS A C 1
ATOM 2126 O O . LYS A 1 255 ? 18.515 -5.378 -24.990 1.00 94.50 255 LYS A O 1
ATOM 2131 N N . LEU A 1 256 ? 19.173 -3.237 -25.026 1.00 91.69 256 LEU A N 1
ATOM 2132 C CA . LEU A 1 256 ? 17.897 -2.733 -25.543 1.00 91.69 256 LEU A CA 1
ATOM 2133 C C . LEU A 1 256 ? 17.478 -3.399 -26.870 1.00 91.69 256 LEU A C 1
ATOM 2135 O O . LEU A 1 256 ? 16.290 -3.631 -27.076 1.00 91.69 256 LEU A O 1
ATOM 2139 N N . ASP A 1 257 ? 18.445 -3.747 -27.725 1.00 91.94 257 ASP A N 1
ATOM 2140 C CA . ASP A 1 257 ? 18.216 -4.446 -28.999 1.00 91.94 257 ASP A CA 1
ATOM 2141 C C . ASP A 1 257 ? 17.989 -5.954 -28.860 1.00 91.94 257 ASP A C 1
ATOM 2143 O O . ASP A 1 257 ? 17.416 -6.570 -29.759 1.00 91.94 257 ASP A O 1
ATOM 2147 N N . ASP A 1 258 ? 18.414 -6.547 -27.742 1.00 92.69 258 ASP A N 1
ATOM 2148 C CA . ASP A 1 258 ? 18.282 -7.986 -27.499 1.00 92.69 258 ASP A CA 1
ATOM 2149 C C . ASP A 1 258 ? 16.857 -8.362 -27.074 1.00 92.69 258 ASP A C 1
ATOM 2151 O O . ASP A 1 258 ? 16.535 -9.541 -27.005 1.00 92.69 258 ASP A O 1
ATOM 2155 N N . ILE A 1 259 ? 16.016 -7.378 -26.735 1.00 94.62 259 ILE A N 1
ATOM 2156 C CA . ILE A 1 259 ? 14.675 -7.610 -26.199 1.00 94.62 259 ILE A CA 1
ATOM 2157 C C . ILE A 1 259 ? 13.673 -7.664 -27.347 1.00 94.62 259 ILE A C 1
ATOM 2159 O O . ILE A 1 259 ? 13.543 -6.711 -28.120 1.00 94.62 259 ILE A O 1
ATOM 2163 N N . ASP A 1 260 ? 12.890 -8.739 -27.408 1.00 96.44 260 ASP A N 1
ATOM 2164 C CA . ASP A 1 260 ? 11.736 -8.831 -28.296 1.00 96.44 260 ASP A CA 1
ATOM 2165 C C . ASP A 1 260 ? 10.419 -9.161 -27.555 1.00 96.44 260 ASP A C 1
ATOM 2167 O O . ASP A 1 260 ? 10.345 -9.321 -26.329 1.00 96.44 260 ASP A O 1
ATOM 2171 N N . HIS A 1 261 ? 9.306 -9.216 -28.299 1.00 97.56 261 HIS A N 1
ATOM 2172 C CA . HIS A 1 261 ? 8.000 -9.547 -27.712 1.00 97.56 261 HIS A CA 1
ATOM 2173 C C . HIS A 1 261 ? 7.927 -11.005 -27.232 1.00 97.56 261 HIS A C 1
ATOM 2175 O O . HIS A 1 261 ? 7.163 -11.293 -26.306 1.00 97.56 261 HIS A O 1
ATOM 2181 N N . ALA A 1 262 ? 8.667 -11.924 -27.857 1.00 97.38 262 ALA A N 1
ATOM 2182 C CA . ALA A 1 262 ? 8.677 -13.339 -27.504 1.00 97.38 262 ALA A CA 1
ATOM 2183 C C . ALA A 1 262 ? 9.369 -13.559 -26.153 1.00 97.38 262 ALA A C 1
ATOM 2185 O O . ALA A 1 262 ? 8.829 -14.281 -25.316 1.00 97.38 262 ALA A O 1
ATOM 2186 N N . ASP A 1 263 ? 10.477 -12.876 -25.883 1.00 97.75 263 ASP A N 1
ATOM 2187 C CA . ASP A 1 263 ? 11.194 -12.905 -24.607 1.00 97.75 263 ASP A CA 1
ATOM 2188 C C . ASP A 1 263 ? 10.313 -12.462 -23.449 1.00 97.75 263 ASP A C 1
ATOM 2190 O O . ASP A 1 263 ? 10.153 -13.183 -22.459 1.00 97.75 263 ASP A O 1
ATOM 2194 N N . VAL A 1 264 ? 9.656 -11.310 -23.599 1.00 98.00 264 VAL A N 1
ATOM 2195 C CA . VAL A 1 264 ? 8.740 -10.791 -22.579 1.00 98.00 264 VAL A CA 1
ATOM 2196 C C . VAL A 1 264 ? 7.563 -11.749 -22.367 1.00 98.00 264 VAL A C 1
ATOM 2198 O O . VAL A 1 264 ? 7.148 -11.973 -21.230 1.00 98.00 264 VAL A O 1
ATOM 2201 N N . ASN A 1 265 ? 7.033 -12.361 -23.430 1.00 98.56 265 ASN A N 1
ATOM 2202 C CA . ASN A 1 265 ? 5.939 -13.326 -23.321 1.00 98.56 265 ASN A CA 1
ATOM 2203 C C . ASN A 1 265 ? 6.356 -14.630 -22.628 1.00 98.56 265 ASN A C 1
ATOM 2205 O O . ASN A 1 265 ? 5.622 -15.090 -21.748 1.00 98.56 265 ASN A O 1
ATOM 2209 N N . ARG A 1 266 ? 7.524 -15.189 -22.970 1.00 98.38 266 ARG A N 1
ATOM 2210 C CA . ARG A 1 266 ? 8.093 -16.374 -22.306 1.00 98.38 266 ARG A CA 1
ATOM 2211 C C . ARG A 1 266 ? 8.359 -16.095 -20.829 1.00 98.38 266 ARG A C 1
ATOM 2213 O O . ARG A 1 266 ? 8.001 -16.903 -19.974 1.00 98.38 266 ARG A O 1
ATOM 2220 N N . TRP A 1 267 ? 8.895 -14.917 -20.515 1.00 98.56 267 TRP A N 1
ATOM 2221 C CA . TRP A 1 267 ? 9.120 -14.488 -19.138 1.00 98.56 267 TRP A CA 1
ATOM 2222 C C . TRP A 1 267 ? 7.821 -14.357 -18.338 1.00 98.56 267 TRP A C 1
ATOM 2224 O O . TRP A 1 267 ? 7.750 -14.812 -17.195 1.00 98.56 267 TRP A O 1
ATOM 2234 N N . ILE A 1 268 ? 6.778 -13.750 -18.919 1.00 98.56 268 ILE A N 1
ATOM 2235 C CA . ILE A 1 268 ? 5.459 -13.634 -18.278 1.00 98.56 268 ILE A CA 1
ATOM 2236 C C . ILE A 1 268 ? 4.889 -15.023 -17.987 1.00 98.56 268 ILE A C 1
ATOM 2238 O O . ILE A 1 268 ? 4.387 -15.254 -16.888 1.00 98.56 268 ILE A O 1
ATOM 2242 N N . GLU A 1 269 ? 4.954 -15.934 -18.958 1.00 98.50 269 GLU A N 1
ATOM 2243 C CA . GLU A 1 269 ? 4.467 -17.306 -18.820 1.00 98.50 269 GLU A CA 1
ATOM 2244 C C . GLU A 1 269 ? 5.203 -18.065 -17.715 1.00 98.50 269 GLU A C 1
ATOM 2246 O O . GLU A 1 269 ? 4.555 -18.585 -16.807 1.00 98.50 269 GLU A O 1
ATOM 2251 N N . ASN A 1 270 ? 6.536 -18.035 -17.718 1.00 98.38 270 ASN A N 1
ATOM 2252 C CA . ASN A 1 270 ? 7.353 -18.627 -16.661 1.00 98.38 270 ASN A CA 1
ATOM 2253 C C . ASN A 1 270 ? 7.056 -18.004 -15.283 1.00 98.38 270 ASN A C 1
ATOM 2255 O O . ASN A 1 270 ? 6.818 -18.710 -14.304 1.00 98.38 270 ASN A O 1
ATOM 2259 N N . SER A 1 271 ? 6.974 -16.674 -15.202 1.00 98.25 271 SER A N 1
ATOM 2260 C CA . SER A 1 271 ? 6.703 -15.965 -13.946 1.00 98.25 271 SER A CA 1
ATOM 2261 C C . SER A 1 271 ? 5.333 -16.310 -13.355 1.00 98.25 271 SER A C 1
ATOM 2263 O O . SER A 1 271 ? 5.180 -16.342 -12.132 1.00 98.25 271 SER A O 1
ATOM 2265 N N . LEU A 1 272 ? 4.327 -16.578 -14.194 1.00 98.12 272 LEU A N 1
ATOM 2266 C CA . LEU A 1 272 ? 2.986 -16.970 -13.748 1.00 98.12 272 LEU A CA 1
ATOM 2267 C C . LEU A 1 272 ? 2.944 -18.365 -13.108 1.00 98.12 272 LEU A C 1
ATOM 2269 O O . LEU A 1 272 ? 2.018 -18.629 -12.345 1.00 98.12 272 LEU A O 1
ATOM 2273 N N . GLN A 1 273 ? 3.942 -19.223 -13.347 1.00 97.88 273 GLN A N 1
ATOM 2274 C CA . GLN A 1 273 ? 4.024 -20.546 -12.714 1.00 97.88 273 GLN A CA 1
ATOM 2275 C C . GLN A 1 273 ? 4.334 -20.460 -11.212 1.00 97.88 273 GLN A C 1
ATOM 2277 O O . GLN A 1 273 ? 3.948 -21.342 -10.452 1.00 97.88 273 GLN A O 1
ATOM 2282 N N . SER A 1 274 ? 5.009 -19.395 -10.763 1.00 97.50 274 SER A N 1
ATOM 2283 C CA . SER A 1 274 ? 5.466 -19.257 -9.369 1.00 97.50 274 SER A CA 1
ATOM 2284 C C . SER A 1 274 ? 4.960 -18.000 -8.655 1.00 97.50 274 SER A C 1
ATOM 2286 O O . SER A 1 274 ? 5.134 -17.856 -7.440 1.00 97.50 274 SER A O 1
ATOM 2288 N N . ARG A 1 275 ? 4.342 -17.050 -9.372 1.00 97.81 275 ARG A N 1
ATOM 2289 C CA . ARG A 1 275 ? 3.921 -15.752 -8.824 1.00 97.81 275 ARG A CA 1
ATOM 2290 C C . ARG A 1 275 ? 2.474 -15.428 -9.158 1.00 97.81 275 ARG A C 1
ATOM 2292 O O . ARG A 1 275 ? 1.921 -15.828 -10.173 1.00 97.81 275 ARG A O 1
ATOM 2299 N N . SER A 1 276 ? 1.862 -14.612 -8.298 1.00 96.50 276 SER A N 1
ATOM 2300 C CA . SER A 1 276 ? 0.480 -14.181 -8.514 1.00 96.50 276 SER A CA 1
ATOM 2301 C C . SER A 1 276 ? 0.341 -13.324 -9.786 1.00 96.50 276 SER A C 1
ATOM 2303 O O . SER A 1 276 ? 1.211 -12.478 -10.031 1.00 96.50 276 SER A O 1
ATOM 2305 N N . PRO A 1 277 ? -0.783 -13.417 -10.526 1.00 97.75 277 PRO A N 1
ATOM 2306 C CA . PRO A 1 277 ? -1.020 -12.615 -11.731 1.00 97.75 277 PRO A CA 1
ATOM 2307 C C . PRO A 1 277 ? -0.853 -11.106 -11.517 1.00 97.75 277 PRO A C 1
ATOM 2309 O O . PRO A 1 277 ? -0.344 -10.393 -12.379 1.00 97.75 277 PRO A O 1
ATOM 2312 N N . LYS A 1 278 ? -1.228 -10.605 -10.333 1.00 96.69 278 LYS A N 1
ATOM 2313 C CA . LYS A 1 278 ? -1.069 -9.191 -9.971 1.00 96.69 278 LYS A CA 1
ATOM 2314 C C . LYS A 1 278 ? 0.402 -8.778 -9.884 1.00 96.69 278 LYS A C 1
ATOM 2316 O O . LYS A 1 278 ? 0.749 -7.685 -10.324 1.00 96.69 278 LYS A O 1
ATOM 2321 N N . THR A 1 279 ? 1.251 -9.636 -9.320 1.00 97.31 279 THR A N 1
ATOM 2322 C CA . THR A 1 279 ? 2.694 -9.393 -9.209 1.00 97.31 279 THR A CA 1
ATOM 2323 C C . THR A 1 279 ? 3.336 -9.363 -10.591 1.00 97.31 279 THR A C 1
ATOM 2325 O O . THR A 1 279 ? 3.976 -8.372 -10.928 1.00 97.31 279 THR A O 1
ATOM 2328 N N . VAL A 1 280 ? 3.083 -10.387 -11.413 1.00 98.25 280 VAL A N 1
ATOM 2329 C CA . VAL A 1 280 ? 3.628 -10.468 -12.779 1.00 98.25 280 VAL A CA 1
ATOM 2330 C C . VAL A 1 280 ? 3.131 -9.302 -13.632 1.00 98.25 280 VAL A C 1
ATOM 2332 O O . VAL A 1 280 ? 3.909 -8.681 -14.345 1.00 98.25 280 VAL A O 1
ATOM 2335 N N . SER A 1 281 ? 1.860 -8.909 -13.497 1.00 97.69 281 SER A N 1
ATOM 2336 C CA . SER A 1 281 ? 1.341 -7.727 -14.191 1.00 97.69 281 SER A CA 1
ATOM 2337 C C . SER A 1 281 ? 2.017 -6.426 -13.766 1.00 97.69 281 SER A C 1
ATOM 2339 O O . SER A 1 281 ? 2.080 -5.519 -14.595 1.00 97.69 281 SER A O 1
ATOM 2341 N N . ARG A 1 282 ? 2.474 -6.294 -12.514 1.00 97.69 282 ARG A N 1
ATOM 2342 C CA . ARG A 1 282 ? 3.256 -5.127 -12.087 1.00 97.69 282 ARG A CA 1
ATOM 2343 C C . ARG A 1 282 ? 4.633 -5.155 -12.736 1.00 97.69 282 ARG A C 1
ATOM 2345 O O . ARG A 1 282 ? 4.987 -4.193 -13.399 1.00 97.69 282 ARG A O 1
ATOM 2352 N N . TRP A 1 283 ? 5.350 -6.271 -12.612 1.00 98.25 283 TRP A N 1
ATOM 2353 C CA . TRP A 1 283 ? 6.684 -6.420 -13.195 1.00 98.25 283 TRP A CA 1
ATOM 2354 C C . TRP A 1 283 ? 6.678 -6.184 -14.705 1.00 98.25 283 TRP A C 1
ATOM 2356 O O . TRP A 1 283 ? 7.494 -5.418 -15.202 1.00 98.25 283 TRP A O 1
ATOM 2366 N N . LYS A 1 284 ? 5.690 -6.745 -15.415 1.00 98.25 284 LYS A N 1
ATOM 2367 C CA . LYS A 1 284 ? 5.455 -6.487 -16.839 1.00 98.25 284 LYS A CA 1
ATOM 2368 C C . LYS A 1 284 ? 5.348 -4.994 -17.145 1.00 98.25 284 LYS A C 1
ATOM 2370 O O . LYS A 1 284 ? 5.953 -4.528 -18.099 1.00 98.25 284 LYS A O 1
ATOM 2375 N N . LYS A 1 285 ? 4.559 -4.248 -16.365 1.00 97.88 285 LYS A N 1
ATOM 2376 C CA . LYS A 1 285 ? 4.392 -2.801 -16.568 1.00 97.88 285 LYS A CA 1
ATOM 2377 C C . LYS A 1 285 ? 5.701 -2.049 -16.356 1.00 97.88 285 LYS A C 1
ATOM 2379 O O . LYS A 1 285 ? 5.988 -1.165 -17.148 1.00 97.88 285 LYS A O 1
ATOM 2384 N N . ASP A 1 286 ? 6.474 -2.414 -15.336 1.00 97.94 286 ASP A N 1
ATOM 2385 C CA . ASP A 1 286 ? 7.761 -1.775 -15.049 1.00 97.94 286 ASP A CA 1
ATOM 2386 C C . ASP A 1 286 ? 8.761 -2.018 -16.200 1.00 97.94 286 ASP A C 1
ATOM 2388 O O . ASP A 1 286 ? 9.343 -1.066 -16.710 1.00 97.94 286 ASP A O 1
ATOM 2392 N N . VAL A 1 287 ? 8.893 -3.267 -16.676 1.00 97.81 287 VAL A N 1
ATOM 2393 C CA . VAL A 1 287 ? 9.764 -3.627 -17.817 1.00 97.81 287 VAL A CA 1
ATOM 2394 C C . VAL A 1 287 ? 9.338 -2.900 -19.094 1.00 97.81 287 VAL A C 1
ATOM 2396 O O . VAL A 1 287 ? 10.161 -2.260 -19.743 1.00 97.81 287 VAL A O 1
ATOM 2399 N N . LEU A 1 288 ? 8.044 -2.944 -19.438 1.00 97.00 288 LEU A N 1
ATOM 2400 C CA . LEU A 1 288 ? 7.531 -2.281 -20.640 1.00 97.00 288 LEU A CA 1
ATOM 2401 C C . LEU A 1 288 ? 7.664 -0.759 -20.572 1.00 97.00 288 LEU A C 1
ATOM 2403 O O . LEU A 1 288 ? 7.874 -0.144 -21.610 1.00 97.00 288 LEU A O 1
ATOM 2407 N N . ALA A 1 289 ? 7.543 -0.147 -19.393 1.00 96.62 289 ALA A N 1
ATOM 2408 C CA . ALA A 1 289 ? 7.701 1.297 -19.244 1.00 96.62 289 ALA A CA 1
ATOM 2409 C C . ALA A 1 289 ? 9.130 1.742 -19.586 1.00 96.62 289 ALA A C 1
ATOM 2411 O O . ALA A 1 289 ? 9.302 2.702 -20.331 1.00 96.62 289 ALA A O 1
ATOM 2412 N N . VAL A 1 290 ? 10.141 1.015 -19.098 1.00 95.94 290 VAL A N 1
ATOM 2413 C CA . VAL A 1 290 ? 11.548 1.309 -19.412 1.00 95.94 290 VAL A CA 1
ATOM 2414 C C . VAL A 1 290 ? 11.850 1.012 -20.875 1.00 95.94 290 VAL A C 1
ATOM 2416 O O . VAL A 1 290 ? 12.436 1.852 -21.547 1.00 95.94 290 VAL A O 1
ATOM 2419 N N . TRP A 1 291 ? 11.413 -0.143 -21.385 1.00 95.12 291 TRP A N 1
ATOM 2420 C CA . TRP A 1 291 ? 11.674 -0.535 -22.770 1.00 95.12 291 TRP A CA 1
ATOM 2421 C C . TRP A 1 291 ? 10.995 0.399 -23.783 1.00 95.12 291 TRP A C 1
ATOM 2423 O O . TRP A 1 291 ? 11.629 0.800 -24.752 1.00 95.12 291 TRP A O 1
ATOM 2433 N N . SER A 1 292 ? 9.746 0.815 -23.538 1.00 94.19 292 SER A N 1
ATOM 2434 C CA . SER A 1 292 ? 9.047 1.763 -24.429 1.00 94.19 292 SER A CA 1
ATOM 2435 C C . SER A 1 292 ? 9.735 3.118 -24.437 1.00 94.19 292 SER A C 1
ATOM 2437 O O . SER A 1 292 ? 9.994 3.665 -25.498 1.00 94.19 292 SER A O 1
ATOM 2439 N N . TYR A 1 293 ? 10.124 3.611 -23.260 1.00 93.81 293 TYR A N 1
ATOM 2440 C CA . TYR A 1 293 ? 10.862 4.865 -23.166 1.00 93.81 293 TYR A CA 1
ATOM 2441 C C . TYR A 1 293 ? 12.227 4.795 -23.859 1.00 93.81 293 TYR A C 1
ATOM 2443 O O . TYR A 1 293 ? 12.645 5.751 -24.500 1.00 93.81 293 TYR A O 1
ATOM 2451 N N . ALA A 1 294 ? 12.916 3.658 -23.753 1.00 91.75 294 ALA A N 1
ATOM 2452 C CA . ALA A 1 294 ? 14.170 3.433 -24.460 1.00 91.75 294 ALA A CA 1
ATOM 2453 C C . ALA A 1 294 ? 13.987 3.466 -25.981 1.00 91.75 294 ALA A C 1
ATOM 2455 O O . ALA A 1 294 ? 14.814 4.054 -26.671 1.00 91.75 294 ALA A O 1
ATOM 2456 N N . ALA A 1 295 ? 12.899 2.884 -26.489 1.00 90.94 295 ALA A N 1
ATOM 2457 C CA . ALA A 1 295 ? 12.582 2.917 -27.911 1.00 90.94 295 ALA A CA 1
ATOM 2458 C C . ALA A 1 295 ? 12.264 4.329 -28.417 1.00 90.94 295 ALA A C 1
ATOM 2460 O O . ALA A 1 295 ? 12.690 4.687 -29.512 1.00 90.94 295 ALA A O 1
ATOM 2461 N N . ASP A 1 296 ? 11.582 5.135 -27.602 1.00 89.75 296 ASP A N 1
ATOM 2462 C CA . ASP A 1 296 ? 11.260 6.524 -27.938 1.00 89.75 296 ASP A CA 1
ATOM 2463 C C . ASP A 1 296 ? 12.509 7.425 -27.952 1.00 89.75 296 ASP A C 1
ATOM 2465 O O . ASP A 1 296 ? 12.618 8.313 -28.791 1.00 89.75 296 ASP A O 1
ATOM 2469 N N . VAL A 1 297 ? 13.446 7.222 -27.016 1.00 87.00 297 VAL A N 1
ATOM 2470 C CA . VAL A 1 297 ? 14.596 8.126 -26.811 1.00 87.00 297 VAL A CA 1
ATOM 2471 C C . VAL A 1 297 ? 15.823 7.738 -27.630 1.00 87.00 297 VAL A C 1
ATOM 2473 O O . VAL A 1 297 ? 16.585 8.609 -28.036 1.00 87.00 297 VAL A O 1
ATOM 2476 N N . VAL A 1 298 ? 16.076 6.443 -27.827 1.00 79.44 298 VAL A N 1
ATOM 2477 C CA . VAL A 1 298 ? 17.368 5.997 -28.369 1.00 79.44 298 VAL A CA 1
ATOM 2478 C C . VAL A 1 298 ? 17.364 5.932 -29.901 1.00 79.44 298 VAL A C 1
ATOM 2480 O O . VAL A 1 298 ? 18.445 5.816 -30.466 1.00 79.44 298 VAL A O 1
ATOM 2483 N N . GLU A 1 299 ? 16.208 6.005 -30.584 1.00 70.44 299 GLU A N 1
ATOM 2484 C CA . GLU A 1 299 ? 15.983 5.754 -32.037 1.00 70.44 299 GLU A CA 1
ATOM 2485 C C . GLU A 1 299 ? 16.578 4.433 -32.588 1.00 70.44 299 GLU A C 1
ATOM 2487 O O . GLU A 1 299 ? 16.213 3.972 -33.666 1.00 70.44 299 GLU A O 1
ATOM 2492 N N . ALA A 1 300 ? 17.470 3.781 -31.843 1.00 59.97 300 ALA A N 1
ATOM 2493 C CA . ALA A 1 300 ? 18.289 2.669 -32.274 1.00 59.97 300 ALA A CA 1
ATOM 2494 C C . ALA A 1 300 ? 17.711 1.318 -31.863 1.00 59.97 300 ALA A C 1
ATOM 2496 O O . ALA A 1 300 ? 18.235 0.306 -32.315 1.00 59.97 300 ALA A O 1
ATOM 2497 N N . THR A 1 301 ? 16.653 1.270 -31.037 1.00 70.25 301 THR A N 1
ATOM 2498 C CA . THR A 1 301 ? 16.055 -0.023 -30.699 1.00 70.25 301 THR A CA 1
ATOM 2499 C C . THR A 1 301 ? 15.384 -0.596 -31.936 1.00 70.25 301 THR A C 1
ATOM 2501 O O . THR A 1 301 ? 14.334 -0.110 -32.362 1.00 70.25 301 THR A O 1
ATOM 2504 N N . LYS A 1 302 ? 15.948 -1.665 -32.495 1.00 81.81 302 LYS A N 1
ATOM 2505 C CA . LYS A 1 302 ? 15.360 -2.348 -33.661 1.00 81.81 302 LYS A CA 1
ATOM 2506 C C . LYS A 1 302 ? 13.957 -2.881 -33.364 1.00 81.81 302 LYS A C 1
ATOM 2508 O O . LYS A 1 302 ? 13.114 -2.976 -34.254 1.00 81.81 302 LYS A O 1
ATOM 2513 N N . ASN A 1 303 ? 13.707 -3.201 -32.095 1.00 85.75 303 ASN A N 1
ATOM 2514 C CA . ASN A 1 303 ? 12.471 -3.792 -31.610 1.00 85.75 303 ASN A CA 1
ATOM 2515 C C . ASN A 1 303 ? 11.676 -2.789 -30.770 1.00 85.75 303 ASN A C 1
ATOM 2517 O O . ASN A 1 303 ? 11.843 -2.697 -29.553 1.00 85.75 303 ASN A O 1
ATOM 2521 N N . ILE A 1 304 ? 10.756 -2.073 -31.415 1.00 90.00 304 ILE A N 1
ATOM 2522 C CA . ILE A 1 304 ? 9.814 -1.196 -30.715 1.00 90.00 304 ILE A CA 1
ATOM 2523 C C . ILE A 1 304 ? 8.785 -2.068 -29.963 1.00 90.00 304 ILE A C 1
ATOM 2525 O O . ILE A 1 304 ? 8.130 -2.936 -30.569 1.00 90.00 304 ILE A O 1
ATOM 2529 N N . PRO A 1 305 ? 8.594 -1.878 -28.645 1.00 90.31 305 PRO A N 1
ATOM 2530 C CA . PRO A 1 305 ? 7.593 -2.621 -27.896 1.00 90.31 305 PRO A CA 1
ATOM 2531 C C . PRO A 1 305 ? 6.193 -2.343 -28.447 1.00 90.31 305 PRO A C 1
ATOM 2533 O O . PRO A 1 305 ? 5.754 -1.2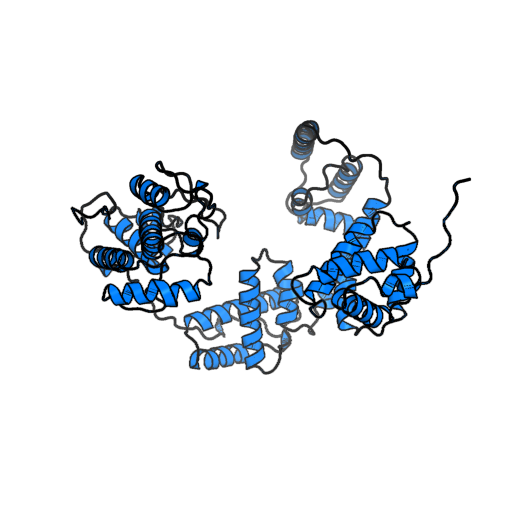06 -28.575 1.00 90.31 305 PRO A O 1
ATOM 2536 N N . ASN A 1 306 ? 5.450 -3.411 -28.734 1.00 94.19 306 ASN A N 1
ATOM 2537 C CA . ASN A 1 306 ? 4.079 -3.347 -29.210 1.00 94.19 306 ASN A CA 1
ATOM 2538 C C . ASN A 1 306 ? 3.191 -3.994 -28.144 1.00 94.19 306 ASN A C 1
ATOM 2540 O O . ASN A 1 306 ? 3.125 -5.227 -28.072 1.00 94.19 306 ASN A O 1
ATOM 2544 N N . PRO A 1 307 ? 2.477 -3.199 -27.327 1.00 89.25 307 PRO A N 1
ATOM 2545 C CA . PRO A 1 307 ? 1.643 -3.717 -26.247 1.00 89.25 307 PRO A CA 1
ATOM 2546 C C . PRO A 1 307 ? 0.584 -4.735 -26.695 1.00 89.25 307 PRO A C 1
ATOM 2548 O O . PRO A 1 307 ? 0.171 -5.563 -25.883 1.00 89.25 307 PRO A O 1
ATOM 2551 N N . LYS A 1 308 ? 0.155 -4.708 -27.969 1.00 95.19 308 LYS A N 1
ATOM 2552 C CA . LYS A 1 308 ? -0.811 -5.669 -28.528 1.00 95.19 308 LYS A CA 1
ATOM 2553 C C . LYS A 1 308 ? -0.206 -7.062 -28.735 1.00 95.19 308 LYS A C 1
ATOM 2555 O O . LYS A 1 308 ? -0.938 -8.043 -28.686 1.00 95.19 308 LYS A O 1
ATOM 2560 N N . ARG A 1 309 ? 1.115 -7.156 -28.932 1.00 96.81 309 ARG A N 1
ATOM 2561 C CA . ARG A 1 309 ? 1.852 -8.427 -29.073 1.00 96.81 309 ARG A CA 1
ATOM 2562 C C . ARG A 1 309 ? 2.269 -9.027 -27.728 1.00 96.81 309 ARG A C 1
ATOM 2564 O O . ARG A 1 309 ? 2.704 -10.175 -27.678 1.00 96.81 309 ARG A O 1
ATOM 2571 N N . ILE A 1 310 ? 2.136 -8.269 -26.639 1.00 98.06 310 ILE A N 1
ATOM 2572 C CA . ILE A 1 310 ? 2.468 -8.731 -25.292 1.00 98.06 310 ILE A CA 1
ATOM 2573 C C . ILE A 1 310 ? 1.243 -9.368 -24.629 1.00 98.06 310 ILE A C 1
ATOM 2575 O O . ILE A 1 310 ? 0.167 -8.769 -24.553 1.00 98.06 310 ILE A O 1
ATOM 2579 N N . ARG A 1 311 ? 1.430 -10.566 -24.068 1.00 97.75 311 ARG A N 1
ATOM 2580 C CA . ARG A 1 311 ? 0.411 -11.366 -23.385 1.00 97.75 311 ARG A CA 1
ATOM 2581 C C . ARG A 1 311 ? -0.314 -10.527 -22.331 1.00 97.75 311 ARG A C 1
ATOM 2583 O O . ARG A 1 311 ? 0.281 -9.915 -21.430 1.00 97.75 311 ARG A O 1
ATOM 2590 N N . GLN A 1 312 ? -1.639 -10.511 -22.427 1.00 97.81 312 GLN A N 1
ATOM 2591 C CA . GLN A 1 312 ? -2.490 -9.904 -21.412 1.00 97.81 312 GLN A CA 1
ATOM 2592 C C . GLN A 1 312 ? -2.640 -10.857 -20.229 1.00 97.81 312 GLN A C 1
ATOM 2594 O O . GLN A 1 312 ? -2.849 -12.054 -20.394 1.00 97.81 312 GLN A O 1
ATOM 2599 N N . ILE A 1 313 ? -2.503 -10.319 -19.017 1.00 98.00 313 ILE A N 1
ATOM 2600 C CA . ILE A 1 313 ? -2.568 -11.104 -17.784 1.00 98.00 313 ILE A CA 1
ATOM 2601 C C . ILE A 1 313 ? -3.949 -10.881 -17.179 1.00 98.00 313 ILE A C 1
ATOM 2603 O O . ILE A 1 313 ? -4.263 -9.776 -16.731 1.00 98.00 313 ILE A O 1
ATOM 2607 N N . ARG A 1 314 ? -4.780 -11.926 -17.155 1.00 97.75 314 ARG A N 1
ATOM 2608 C CA . ARG A 1 314 ? -6.084 -11.879 -16.489 1.00 97.75 314 ARG A CA 1
ATOM 2609 C C . ARG A 1 314 ? -5.865 -11.875 -14.978 1.00 97.75 314 ARG A C 1
ATOM 2611 O O . ARG A 1 314 ? -5.397 -12.855 -14.408 1.00 97.75 314 ARG A O 1
ATOM 2618 N N . ILE A 1 315 ? -6.210 -10.770 -14.322 1.00 97.12 315 ILE A N 1
ATOM 2619 C CA . ILE A 1 315 ? -6.184 -10.665 -12.860 1.00 97.12 315 ILE A CA 1
ATOM 2620 C C . ILE A 1 315 ? -7.600 -10.954 -12.354 1.00 97.12 315 ILE A C 1
ATOM 2622 O O . ILE A 1 315 ? -8.509 -10.181 -12.672 1.00 97.12 315 ILE A O 1
ATOM 2626 N N . PRO A 1 316 ? -7.816 -12.032 -11.577 1.00 94.38 316 PRO A N 1
ATOM 2627 C CA . PRO A 1 316 ? -9.109 -12.281 -10.955 1.00 94.38 316 PRO A CA 1
ATOM 2628 C C . PRO A 1 316 ? -9.531 -11.077 -10.109 1.00 94.38 316 PRO A C 1
ATOM 2630 O O . PRO A 1 316 ? -8.764 -10.594 -9.268 1.00 94.38 316 PRO A O 1
ATOM 2633 N N . LYS A 1 317 ? -10.747 -10.575 -10.343 1.00 92.81 317 LYS A N 1
ATOM 2634 C CA . LYS A 1 317 ? -11.337 -9.545 -9.488 1.00 92.81 317 LYS A CA 1
ATOM 2635 C C . LYS A 1 317 ? -11.697 -10.206 -8.167 1.00 92.81 317 LYS A C 1
ATOM 2637 O O . LYS A 1 317 ? -12.479 -11.149 -8.137 1.00 92.81 317 LYS A O 1
ATOM 2642 N N . ARG A 1 318 ? -11.099 -9.727 -7.083 1.00 93.44 318 ARG A N 1
ATOM 2643 C CA . ARG A 1 318 ? -11.436 -10.187 -5.742 1.00 93.44 318 ARG A CA 1
ATOM 2644 C C . ARG A 1 318 ? -12.602 -9.360 -5.215 1.00 93.44 318 ARG A C 1
ATOM 2646 O O . ARG A 1 318 ? -12.560 -8.137 -5.327 1.00 93.44 318 ARG A O 1
ATOM 2653 N N . ILE A 1 319 ? -13.576 -10.023 -4.599 1.00 93.81 319 ILE A N 1
ATOM 2654 C CA . ILE A 1 319 ? -14.614 -9.347 -3.821 1.00 93.81 319 ILE A CA 1
ATOM 2655 C C . ILE A 1 319 ? -13.944 -8.717 -2.601 1.00 93.81 319 ILE A C 1
ATOM 2657 O O . ILE A 1 319 ? -13.232 -9.382 -1.843 1.00 93.81 319 ILE A O 1
ATOM 2661 N N . VAL A 1 320 ? -14.095 -7.405 -2.475 1.00 96.44 320 VAL A N 1
ATOM 2662 C CA . VAL A 1 320 ? -13.553 -6.657 -1.348 1.00 96.44 320 VAL A CA 1
ATOM 2663 C C . VAL A 1 320 ? -14.300 -7.083 -0.090 1.00 96.44 320 VAL A C 1
ATOM 2665 O O . VAL A 1 320 ? -15.516 -7.205 -0.115 1.00 96.44 320 VAL A O 1
ATOM 2668 N N . SER A 1 321 ? -13.558 -7.330 0.986 1.00 97.25 321 SER A N 1
ATOM 2669 C CA . SER A 1 321 ? -14.115 -7.674 2.289 1.00 97.25 321 SER A CA 1
ATOM 2670 C C . SER A 1 321 ? -13.771 -6.607 3.322 1.00 97.25 321 SER A C 1
ATOM 2672 O O . SER A 1 321 ? -12.614 -6.169 3.381 1.00 97.25 321 SER A O 1
ATOM 2674 N N . ALA A 1 322 ? -14.747 -6.257 4.148 1.00 98.06 322 ALA A N 1
ATOM 2675 C CA . ALA A 1 322 ? -14.622 -5.444 5.353 1.00 98.06 322 ALA A CA 1
ATOM 2676 C C . ALA A 1 322 ? -14.932 -6.305 6.589 1.00 98.06 322 ALA A C 1
ATOM 2678 O O . ALA A 1 322 ? -15.525 -7.373 6.455 1.00 98.06 322 ALA A O 1
ATOM 2679 N N . TRP A 1 323 ? -14.467 -5.872 7.759 1.00 98.25 323 TRP A N 1
ATOM 2680 C CA . TRP A 1 323 ? -14.934 -6.418 9.041 1.00 98.25 323 TRP A CA 1
ATOM 2681 C C . TRP A 1 323 ? -16.345 -5.897 9.338 1.00 98.25 323 TRP A C 1
ATOM 2683 O O . TRP A 1 323 ? -16.667 -4.791 8.907 1.00 98.25 323 TRP A O 1
ATOM 2693 N N . THR A 1 324 ? -17.179 -6.664 10.031 1.00 96.81 324 THR A N 1
ATOM 2694 C CA . THR A 1 324 ? -18.405 -6.150 10.660 1.00 96.81 324 THR A CA 1
ATOM 2695 C C . THR A 1 324 ? -18.071 -5.424 11.969 1.00 96.81 324 THR A C 1
ATOM 2697 O O . THR A 1 324 ? -16.902 -5.356 12.368 1.00 96.81 324 THR A O 1
ATOM 2700 N N . LEU A 1 325 ? -19.075 -4.840 12.631 1.00 95.31 325 LEU A N 1
ATOM 2701 C CA . LEU A 1 325 ? -18.874 -4.217 13.943 1.00 95.31 325 LEU A CA 1
ATOM 2702 C C . LEU A 1 325 ? -18.552 -5.263 15.005 1.00 95.31 325 LEU A C 1
ATOM 2704 O O . LEU A 1 325 ? -17.579 -5.101 15.730 1.00 95.31 325 LEU A O 1
ATOM 2708 N N . GLU A 1 326 ? -19.275 -6.376 15.003 1.00 96.31 326 GLU A N 1
ATOM 2709 C CA . GLU A 1 326 ? -19.097 -7.485 15.941 1.00 96.31 326 GLU A CA 1
ATOM 2710 C C . GLU A 1 326 ? -17.689 -8.086 15.809 1.00 96.31 326 GLU A C 1
ATOM 2712 O O . GLU A 1 326 ? -17.024 -8.397 16.796 1.00 96.31 326 GLU A O 1
ATOM 2717 N N . GLU A 1 327 ? -17.182 -8.200 14.575 1.00 97.69 327 GLU A N 1
ATOM 2718 C CA . GLU A 1 327 ? -15.806 -8.632 14.330 1.00 97.69 327 GLU A CA 1
ATOM 2719 C C . GLU A 1 327 ? -14.789 -7.603 14.854 1.00 97.69 327 GLU A C 1
ATOM 2721 O O . GLU A 1 327 ? -13.786 -7.991 15.450 1.00 97.69 327 GLU A O 1
ATOM 2726 N N . LEU A 1 328 ? -15.017 -6.295 14.667 1.00 97.69 328 LEU A N 1
ATOM 2727 C CA . LEU A 1 328 ? -14.138 -5.258 15.226 1.00 97.69 328 LEU A CA 1
ATOM 2728 C C . LEU A 1 328 ? -14.133 -5.270 16.759 1.00 97.69 328 LEU A C 1
ATOM 2730 O O . LEU A 1 328 ? -13.058 -5.189 17.358 1.00 97.69 328 LEU A O 1
ATOM 2734 N N . GLU A 1 329 ? -15.298 -5.410 17.384 1.00 95.81 329 GLU A N 1
ATOM 2735 C CA . GLU A 1 329 ? -15.455 -5.535 18.834 1.00 95.81 329 GLU A CA 1
ATOM 2736 C C . GLU A 1 329 ? -14.697 -6.751 19.367 1.00 95.81 329 GLU A C 1
ATOM 2738 O O . GLU A 1 329 ? -13.929 -6.628 20.323 1.00 95.81 329 GLU A O 1
ATOM 2743 N N . ALA A 1 330 ? -14.815 -7.903 18.700 1.00 97.62 330 ALA A N 1
ATOM 2744 C CA . ALA A 1 330 ? -14.070 -9.105 19.055 1.00 97.62 330 ALA A CA 1
ATOM 2745 C C . ALA A 1 330 ? -12.547 -8.888 18.983 1.00 97.62 330 ALA A C 1
ATOM 2747 O O . ALA A 1 330 ? -11.813 -9.358 19.857 1.00 97.62 330 ALA A O 1
ATOM 2748 N N . ILE A 1 331 ? -12.053 -8.140 17.985 1.00 98.19 331 ILE A N 1
ATOM 2749 C CA . ILE A 1 331 ? -10.625 -7.795 17.872 1.00 98.19 331 ILE A CA 1
ATOM 2750 C C . ILE A 1 331 ? -10.190 -6.892 19.026 1.00 98.19 331 ILE A C 1
ATOM 2752 O O . ILE A 1 331 ? -9.135 -7.132 19.614 1.00 98.19 331 ILE A O 1
ATOM 2756 N N . ILE A 1 332 ? -10.976 -5.866 19.360 1.00 97.62 332 ILE A N 1
ATOM 2757 C CA . ILE A 1 332 ? -10.667 -4.936 20.456 1.00 97.62 332 ILE A CA 1
ATOM 2758 C C . ILE A 1 332 ? -10.667 -5.680 21.799 1.00 97.62 332 ILE A C 1
ATOM 2760 O O . ILE A 1 332 ? -9.719 -5.550 22.576 1.00 97.62 332 ILE A O 1
ATOM 2764 N N . ALA A 1 333 ? -11.671 -6.524 22.043 1.00 96.94 333 ALA A N 1
ATOM 2765 C CA . ALA A 1 333 ? -11.759 -7.353 23.241 1.00 96.94 333 ALA A CA 1
ATOM 2766 C C . ALA A 1 333 ? -10.587 -8.345 23.342 1.00 96.94 333 ALA A C 1
ATOM 2768 O O . ALA A 1 333 ? -10.032 -8.552 24.423 1.00 96.94 333 ALA A O 1
ATOM 2769 N N . ALA A 1 334 ? -10.162 -8.938 22.223 1.00 97.81 334 ALA A N 1
ATOM 2770 C CA . ALA A 1 334 ? -8.980 -9.794 22.177 1.00 97.81 334 ALA A CA 1
ATOM 2771 C C . ALA A 1 334 ? -7.684 -9.008 22.437 1.00 97.81 334 ALA A C 1
ATOM 2773 O O . ALA A 1 334 ? -6.836 -9.474 23.196 1.00 97.81 334 ALA A O 1
ATOM 2774 N N . ALA A 1 335 ? -7.545 -7.806 21.870 1.00 97.44 335 ALA A N 1
ATOM 2775 C CA . ALA A 1 335 ? -6.395 -6.933 22.094 1.00 97.44 335 ALA A CA 1
ATOM 2776 C C . ALA A 1 335 ? -6.270 -6.540 23.573 1.00 97.44 335 ALA A C 1
ATOM 2778 O O . ALA A 1 335 ? -5.177 -6.572 24.132 1.00 97.44 335 ALA A O 1
ATOM 2779 N N . ALA A 1 336 ? -7.390 -6.239 24.238 1.00 96.50 336 ALA A N 1
ATOM 2780 C CA . ALA A 1 336 ? -7.420 -5.842 25.645 1.00 96.50 336 ALA A CA 1
ATOM 2781 C C . ALA A 1 336 ? -6.858 -6.909 26.607 1.00 96.50 336 ALA A C 1
ATOM 2783 O O . ALA A 1 336 ? -6.408 -6.560 27.708 1.00 96.50 336 ALA A O 1
ATOM 2784 N N . LYS A 1 337 ? -6.852 -8.186 26.192 1.00 97.56 337 LYS A N 1
ATOM 2785 C CA . LYS A 1 337 ? -6.282 -9.314 26.947 1.00 97.56 337 LYS A CA 1
ATOM 2786 C C . LYS A 1 337 ? -4.752 -9.354 26.909 1.00 97.56 337 LYS A C 1
ATOM 2788 O O . LYS A 1 337 ? -4.163 -9.973 27.789 1.00 97.56 337 LYS A O 1
ATOM 2793 N N . ASP A 1 338 ? -4.106 -8.689 25.950 1.00 97.62 338 ASP A N 1
ATOM 2794 C CA . ASP A 1 338 ? -2.646 -8.578 25.913 1.00 97.62 338 ASP A CA 1
ATOM 2795 C C . ASP A 1 338 ? -2.169 -7.596 27.003 1.00 97.62 338 ASP A C 1
ATOM 2797 O O . ASP A 1 338 ? -2.494 -6.399 27.007 1.00 97.62 338 ASP A O 1
ATOM 2801 N N . ARG A 1 339 ? -1.441 -8.136 27.987 1.00 97.56 339 ARG A N 1
ATOM 2802 C CA . ARG A 1 339 ? -0.912 -7.407 29.151 1.00 97.56 339 ARG A CA 1
ATOM 2803 C C . ARG A 1 339 ? 0.581 -7.106 29.040 1.00 97.56 339 ARG A C 1
ATOM 2805 O O . ARG A 1 339 ? 1.130 -6.501 29.955 1.00 97.56 339 ARG A O 1
ATOM 2812 N N . GLU A 1 340 ? 1.238 -7.503 27.954 1.00 97.75 340 GLU A N 1
ATOM 2813 C CA . GLU A 1 340 ? 2.657 -7.220 27.768 1.00 97.75 340 GLU A CA 1
ATOM 2814 C C . GLU A 1 340 ? 2.897 -5.737 27.468 1.00 97.75 340 GLU A C 1
ATOM 2816 O O . GLU A 1 340 ? 2.047 -5.042 26.905 1.00 97.75 340 GLU A O 1
ATOM 2821 N N . PHE A 1 341 ? 4.090 -5.255 27.809 1.00 98.00 341 PHE A N 1
ATOM 2822 C CA . PHE A 1 341 ? 4.507 -3.871 27.609 1.00 98.00 341 PHE A CA 1
ATOM 2823 C C . PHE A 1 341 ? 5.607 -3.769 26.555 1.00 98.00 341 PHE A C 1
ATOM 2825 O O . PHE A 1 341 ? 6.473 -4.635 26.434 1.00 98.00 341 PHE A O 1
ATOM 2832 N N . LEU A 1 342 ? 5.574 -2.685 25.787 1.00 97.50 342 LEU A N 1
ATOM 2833 C CA . LEU A 1 342 ? 6.651 -2.300 24.884 1.00 97.50 342 LEU A CA 1
ATOM 2834 C C . LEU A 1 342 ? 7.773 -1.609 25.654 1.00 97.50 342 LEU A C 1
ATOM 2836 O O . LEU A 1 342 ? 7.575 -1.096 26.752 1.00 97.50 342 LEU A O 1
ATOM 2840 N N . SER A 1 343 ? 8.943 -1.494 25.024 1.00 96.12 343 SER A N 1
ATOM 2841 C CA . SER A 1 343 ? 10.067 -0.721 25.570 1.00 96.12 343 SER A CA 1
ATOM 2842 C C . SER A 1 343 ? 9.752 0.767 25.765 1.00 96.12 343 SER A C 1
ATOM 2844 O O . SER A 1 343 ? 10.502 1.461 26.438 1.00 96.12 343 SER A O 1
ATOM 2846 N N . THR A 1 344 ? 8.669 1.265 25.163 1.00 95.50 344 THR A N 1
ATOM 2847 C CA . THR A 1 344 ? 8.155 2.627 25.352 1.00 95.50 344 THR A CA 1
ATOM 2848 C C . THR A 1 344 ? 7.273 2.771 26.596 1.00 95.50 344 THR A C 1
ATOM 2850 O O . THR A 1 344 ? 6.804 3.864 26.871 1.00 95.50 344 THR A O 1
ATOM 2853 N N . GLY A 1 345 ? 6.987 1.686 27.324 1.00 96.69 345 GLY A N 1
ATOM 2854 C CA . GLY A 1 345 ? 6.060 1.693 28.460 1.00 96.69 345 GLY A CA 1
ATOM 2855 C C . GLY A 1 345 ? 4.580 1.593 28.072 1.00 96.69 345 GLY A C 1
ATOM 2856 O O . GLY A 1 345 ? 3.726 1.529 28.949 1.00 96.69 345 GLY A O 1
ATOM 2857 N N . VAL A 1 346 ? 4.256 1.519 26.777 1.00 97.75 346 VAL A N 1
ATOM 2858 C CA . VAL A 1 346 ? 2.878 1.320 26.297 1.00 97.75 346 VAL A CA 1
ATOM 2859 C C . VAL A 1 346 ? 2.529 -0.168 26.311 1.00 97.75 346 VAL A C 1
ATOM 2861 O O . VAL A 1 346 ? 3.275 -0.993 25.774 1.00 97.75 346 VAL A O 1
ATOM 2864 N N . ARG A 1 347 ? 1.373 -0.525 26.877 1.00 98.00 347 ARG A N 1
ATOM 2865 C CA . ARG A 1 347 ? 0.845 -1.895 26.823 1.00 98.00 347 ARG A CA 1
ATOM 2866 C C . ARG A 1 347 ? 0.477 -2.273 25.387 1.00 98.00 347 ARG A C 1
ATOM 2868 O O . ARG A 1 347 ? -0.169 -1.501 24.682 1.00 98.00 347 ARG A O 1
ATOM 2875 N N . ARG A 1 348 ? 0.836 -3.478 24.940 1.00 97.94 348 ARG A N 1
ATOM 2876 C CA . ARG A 1 348 ? 0.601 -3.955 23.563 1.00 97.94 348 ARG A CA 1
ATOM 2877 C C . ARG A 1 348 ? -0.883 -3.954 23.187 1.00 97.94 348 ARG A C 1
ATOM 2879 O O . ARG A 1 348 ? -1.220 -3.548 22.074 1.00 97.94 348 ARG A O 1
ATOM 2886 N N . GLY A 1 349 ? -1.753 -4.335 24.123 1.00 97.94 349 GLY A N 1
ATOM 2887 C CA . GLY A 1 349 ? -3.204 -4.267 23.948 1.00 97.94 349 GLY A CA 1
ATOM 2888 C C . GLY A 1 349 ? -3.725 -2.844 23.736 1.00 97.94 349 GLY A C 1
ATOM 2889 O O . GLY A 1 349 ? -4.524 -2.618 22.830 1.00 97.94 349 GLY A O 1
ATOM 2890 N N . ASP A 1 350 ? -3.215 -1.872 24.502 1.00 98.00 350 ASP A N 1
ATOM 2891 C CA . ASP A 1 350 ? -3.587 -0.456 24.354 1.00 98.00 350 ASP A CA 1
ATOM 2892 C C . ASP A 1 350 ? -3.056 0.128 23.043 1.00 98.00 350 ASP A C 1
ATOM 2894 O O . ASP A 1 350 ? -3.784 0.851 22.360 1.00 98.00 350 ASP A O 1
ATOM 2898 N N . LEU A 1 351 ? -1.834 -0.259 22.640 1.00 98.00 351 LEU A N 1
ATOM 2899 C CA . LEU A 1 351 ? -1.291 0.090 21.328 1.00 98.00 351 LEU A CA 1
ATOM 2900 C C . LEU A 1 351 ? -2.243 -0.337 20.213 1.00 98.00 351 LEU A C 1
ATOM 2902 O O . LEU A 1 351 ? -2.558 0.442 19.311 1.00 98.00 351 LEU A O 1
ATOM 2906 N N . LEU A 1 352 ? -2.672 -1.595 20.260 1.00 97.94 352 LEU A N 1
ATOM 2907 C CA . LEU A 1 352 ? -3.492 -2.159 19.208 1.00 97.94 352 LEU A CA 1
ATOM 2908 C C . LEU A 1 352 ? -4.910 -1.573 19.201 1.00 97.94 352 LEU A C 1
ATOM 2910 O O . LEU A 1 352 ? -5.415 -1.248 18.126 1.00 97.94 352 LEU A O 1
ATOM 2914 N N . ALA A 1 353 ? -5.519 -1.377 20.373 1.00 97.56 353 ALA A N 1
ATOM 2915 C CA . ALA A 1 353 ? -6.821 -0.727 20.502 1.00 97.56 353 ALA A CA 1
ATOM 2916 C C . ALA A 1 353 ? -6.803 0.692 19.913 1.00 97.56 353 ALA A C 1
ATOM 2918 O O . ALA A 1 353 ? -7.645 1.027 19.082 1.00 97.56 353 ALA A O 1
ATOM 2919 N N . ALA A 1 354 ? -5.793 1.502 20.238 1.00 97.06 354 ALA A N 1
ATOM 2920 C CA . ALA A 1 354 ? -5.677 2.846 19.682 1.00 97.06 354 ALA A CA 1
ATOM 2921 C C . ALA A 1 354 ? -5.443 2.846 18.158 1.00 97.06 354 ALA A C 1
ATOM 2923 O O . ALA A 1 354 ? -6.016 3.681 17.457 1.00 97.06 354 ALA A O 1
ATOM 2924 N N . ILE A 1 355 ? -4.661 1.896 17.618 1.00 97.69 355 ILE A N 1
ATOM 2925 C CA . ILE A 1 355 ? -4.513 1.713 16.159 1.00 97.69 355 ILE A CA 1
ATOM 2926 C C . ILE A 1 355 ? -5.868 1.397 15.512 1.00 97.69 355 ILE A C 1
ATOM 2928 O O . ILE A 1 355 ? -6.165 1.928 14.440 1.00 97.69 355 ILE A O 1
ATOM 2932 N N . LEU A 1 356 ? -6.680 0.542 16.143 1.00 97.88 356 LEU A N 1
ATOM 2933 C CA . LEU A 1 356 ? -8.016 0.186 15.662 1.00 97.88 356 LEU A CA 1
ATOM 2934 C C . LEU A 1 356 ? -8.946 1.400 15.669 1.00 97.88 356 LEU A C 1
ATOM 2936 O O . LEU A 1 356 ? -9.531 1.701 14.631 1.00 97.88 356 LEU A O 1
ATOM 2940 N N . TYR A 1 357 ? -9.018 2.139 16.779 1.00 96.50 357 TYR A N 1
ATOM 2941 C CA . TYR A 1 357 ? -9.852 3.337 16.888 1.00 96.50 357 TYR A CA 1
ATOM 2942 C C . TYR A 1 357 ? -9.448 4.407 15.877 1.00 96.50 357 TYR A C 1
ATOM 2944 O O . TYR A 1 357 ? -10.269 4.846 15.070 1.00 96.50 357 TYR A O 1
ATOM 2952 N N . VAL A 1 358 ? -8.170 4.793 15.855 1.00 95.44 358 VAL A N 1
ATOM 2953 C CA . VAL A 1 358 ? -7.693 5.824 14.929 1.00 95.44 358 VAL A CA 1
ATOM 2954 C C . VAL A 1 358 ? -7.846 5.358 13.488 1.00 95.44 358 VAL A C 1
ATOM 2956 O O . VAL A 1 358 ? -8.367 6.106 12.665 1.00 95.44 358 VAL A O 1
ATOM 2959 N N . GLY A 1 359 ? -7.452 4.128 13.155 1.00 95.81 359 GLY A N 1
ATOM 2960 C CA . GLY A 1 359 ? -7.572 3.601 11.797 1.00 95.81 359 GLY A CA 1
ATOM 2961 C C . GLY A 1 359 ? -9.020 3.474 11.313 1.00 95.81 359 GLY A C 1
ATOM 2962 O O . GLY A 1 359 ? -9.268 3.670 10.122 1.00 95.81 359 GLY A O 1
ATOM 2963 N N . TYR A 1 360 ? -9.967 3.195 12.214 1.00 96.88 360 TYR A N 1
ATOM 2964 C CA . TYR A 1 360 ? -11.394 3.143 11.907 1.00 96.88 360 TYR A CA 1
ATOM 2965 C C . TYR A 1 360 ? -11.984 4.537 11.662 1.00 96.88 360 TYR A C 1
ATOM 2967 O O . TYR A 1 360 ? -12.534 4.778 10.594 1.00 96.88 360 TYR A O 1
ATOM 2975 N N . TYR A 1 361 ? -11.814 5.484 12.589 1.00 93.94 361 TYR A N 1
ATOM 2976 C CA . TYR A 1 361 ? -12.429 6.812 12.454 1.00 93.94 361 TYR A CA 1
ATOM 2977 C C . TYR A 1 361 ? -11.770 7.691 11.385 1.00 93.94 361 TYR A C 1
ATOM 2979 O O . TYR A 1 361 ? -12.439 8.488 10.735 1.00 93.94 361 TYR A O 1
ATOM 2987 N N . SER A 1 362 ? -10.465 7.527 11.155 1.00 93.00 362 SER A N 1
ATOM 2988 C CA . SER A 1 362 ? -9.729 8.336 10.173 1.00 93.00 362 SER A CA 1
ATOM 2989 C C . SER A 1 362 ? -9.675 7.726 8.772 1.00 93.00 362 SER A C 1
ATOM 2991 O O . SER A 1 362 ? -9.284 8.399 7.821 1.00 93.00 362 SER A O 1
ATOM 2993 N N . ALA A 1 363 ? -9.958 6.425 8.644 1.00 94.75 363 ALA A N 1
ATOM 2994 C CA . ALA A 1 363 ? -9.706 5.642 7.438 1.00 94.75 363 ALA A CA 1
ATOM 2995 C C . ALA A 1 363 ? -8.289 5.832 6.846 1.00 94.75 363 ALA A C 1
ATOM 2997 O O . ALA A 1 363 ? -8.093 5.614 5.649 1.00 94.75 363 ALA A O 1
ATOM 2998 N N . LEU A 1 364 ? -7.277 6.227 7.630 1.00 93.25 364 LEU A N 1
ATOM 2999 C CA . LEU A 1 364 ? -5.905 6.445 7.155 1.00 93.25 364 LEU A CA 1
ATOM 3000 C C . LEU A 1 364 ? -5.276 5.158 6.599 1.00 93.25 364 LEU A C 1
ATOM 3002 O O . LEU A 1 364 ? -5.674 4.037 6.928 1.00 93.25 364 LEU A O 1
ATOM 3006 N N . ARG A 1 365 ? -4.286 5.286 5.703 1.00 93.94 365 ARG A N 1
ATOM 3007 C CA . ARG A 1 365 ? -3.551 4.099 5.230 1.00 93.94 365 ARG A CA 1
ATOM 3008 C C . ARG A 1 365 ? -2.741 3.528 6.397 1.00 93.94 365 ARG A C 1
ATOM 3010 O O .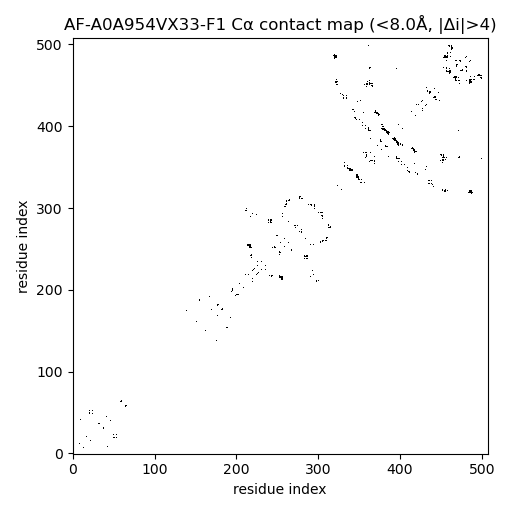 ARG A 1 365 ? -2.246 4.308 7.203 1.00 93.94 365 ARG A O 1
ATOM 3017 N N . PRO A 1 366 ? -2.477 2.210 6.450 1.00 94.62 366 PRO A N 1
ATOM 3018 C CA . PRO A 1 366 ? -1.695 1.614 7.539 1.00 94.62 366 PRO A CA 1
ATOM 3019 C C . PRO A 1 366 ? -0.339 2.288 7.783 1.00 94.62 366 PRO A C 1
ATOM 3021 O O . PRO A 1 366 ? 0.080 2.448 8.922 1.00 94.62 366 PRO A O 1
ATOM 3024 N N . GLN A 1 367 ? 0.335 2.711 6.709 1.00 92.19 367 GLN A N 1
ATOM 3025 C CA . GLN A 1 367 ? 1.612 3.416 6.808 1.00 92.19 367 GLN A CA 1
ATOM 3026 C C . GLN A 1 367 ? 1.465 4.848 7.341 1.00 92.19 367 GLN A C 1
ATOM 3028 O O . GLN A 1 367 ? 2.387 5.334 7.989 1.00 92.19 367 GLN A O 1
ATOM 3033 N N . ASP A 1 368 ? 0.339 5.506 7.059 1.00 92.31 368 ASP A N 1
ATOM 3034 C CA . ASP A 1 368 ? 0.038 6.852 7.553 1.00 92.31 368 ASP A CA 1
ATOM 3035 C C . ASP A 1 368 ? -0.310 6.778 9.044 1.00 92.31 368 ASP A C 1
ATOM 3037 O O . ASP A 1 368 ? 0.248 7.537 9.826 1.00 92.31 368 ASP A O 1
ATOM 3041 N N . VAL A 1 369 ? -1.107 5.779 9.453 1.00 94.25 369 VAL A N 1
ATOM 3042 C CA . VAL A 1 369 ? -1.348 5.460 10.870 1.00 94.25 369 VAL A CA 1
ATOM 3043 C C . VAL A 1 369 ? -0.013 5.231 11.581 1.00 94.25 369 VAL A C 1
ATOM 3045 O O . VAL A 1 369 ? 0.300 5.946 12.517 1.00 94.25 369 VAL A O 1
ATOM 3048 N N . ALA A 1 370 ? 0.842 4.328 11.095 1.00 93.88 370 ALA A N 1
ATOM 3049 C CA . ALA A 1 370 ? 2.127 4.023 11.739 1.00 93.88 370 ALA A CA 1
ATOM 3050 C C . ALA A 1 370 ? 3.113 5.211 11.838 1.00 93.88 370 ALA A C 1
ATOM 3052 O O . ALA A 1 370 ? 4.070 5.152 12.610 1.00 93.88 370 ALA A O 1
ATOM 3053 N N . ASN A 1 371 ? 2.920 6.269 11.044 1.00 92.25 371 ASN A N 1
ATOM 3054 C CA . ASN A 1 371 ? 3.761 7.468 11.052 1.00 92.25 371 ASN A CA 1
ATOM 3055 C C . ASN A 1 371 ? 3.085 8.685 11.700 1.00 92.25 371 ASN A C 1
ATOM 3057 O O . ASN A 1 371 ? 3.675 9.762 11.679 1.00 92.25 371 ASN A O 1
ATOM 3061 N N . LEU A 1 372 ? 1.881 8.526 12.248 1.00 92.38 372 LEU A N 1
ATOM 3062 C CA . LEU A 1 372 ? 1.123 9.614 12.850 1.00 92.38 372 LEU A CA 1
ATOM 3063 C C . LEU A 1 372 ? 1.860 10.180 14.070 1.00 92.38 372 LEU A C 1
ATOM 3065 O O . LEU A 1 372 ? 2.297 9.413 14.935 1.00 92.38 372 LEU A O 1
ATOM 3069 N N . THR A 1 373 ? 1.986 11.503 14.152 1.00 92.50 373 THR A N 1
ATOM 3070 C CA . THR A 1 373 ? 2.542 12.197 15.323 1.00 92.50 373 THR A CA 1
ATOM 3071 C C . THR A 1 373 ? 1.438 12.706 16.243 1.00 92.50 373 THR A C 1
ATOM 3073 O O . THR A 1 373 ? 0.301 12.914 15.815 1.00 92.50 373 THR A O 1
ATOM 3076 N N . ARG A 1 374 ? 1.751 12.905 17.528 1.00 89.94 374 ARG A N 1
ATOM 3077 C CA . ARG A 1 374 ? 0.788 13.408 18.520 1.00 89.94 374 ARG A CA 1
ATOM 3078 C C . ARG A 1 374 ? 0.187 14.751 18.111 1.00 89.94 374 ARG A C 1
ATOM 3080 O O . ARG A 1 374 ? -1.012 14.936 18.244 1.00 89.94 374 ARG A O 1
ATOM 3087 N N . GLN A 1 375 ? 0.995 15.649 17.542 1.00 87.44 375 GLN A N 1
ATOM 3088 C CA . GLN A 1 375 ? 0.542 16.971 17.085 1.00 87.44 375 GLN A CA 1
ATOM 3089 C C . GLN A 1 375 ? -0.506 16.905 15.964 1.00 87.44 375 GLN A C 1
ATOM 3091 O O . GLN A 1 375 ? -1.249 17.859 15.756 1.00 87.44 375 GLN A O 1
ATOM 3096 N N . GLN A 1 376 ? -0.557 15.793 15.228 1.00 88.62 376 GLN A N 1
ATOM 3097 C CA . GLN A 1 376 ? -1.539 15.589 14.167 1.00 88.62 376 GLN A CA 1
ATOM 3098 C C . GLN A 1 376 ? -2.887 15.098 14.714 1.00 88.62 376 GLN A C 1
ATOM 3100 O O . GLN A 1 376 ? -3.898 15.237 14.035 1.00 88.62 376 GLN A O 1
ATOM 3105 N N . LEU A 1 377 ? -2.943 14.551 15.933 1.00 86.06 377 LEU A N 1
ATOM 3106 C CA . LEU A 1 377 ? -4.208 14.193 16.570 1.00 86.06 377 LEU A CA 1
ATOM 3107 C C . LEU A 1 377 ? -4.848 15.436 17.184 1.00 86.06 377 LEU A C 1
ATOM 3109 O O . LEU A 1 377 ? -4.276 16.055 18.076 1.00 86.06 377 LEU A O 1
ATOM 3113 N N . ALA A 1 378 ? -6.057 15.785 16.742 1.00 74.06 378 ALA A N 1
ATOM 3114 C CA . ALA A 1 378 ? -6.822 16.845 17.383 1.00 74.06 378 ALA A CA 1
ATOM 3115 C C . ALA A 1 378 ? -8.326 16.554 17.422 1.00 74.06 378 ALA A C 1
ATOM 3117 O O . ALA A 1 378 ? -8.863 15.991 16.463 1.00 74.06 378 ALA A O 1
ATOM 3118 N N . PRO A 1 379 ? -9.029 17.001 18.480 1.00 66.81 379 PRO A N 1
ATOM 3119 C CA . PRO A 1 379 ? -10.434 16.649 18.690 1.00 66.81 379 PRO A CA 1
ATOM 3120 C C . PRO A 1 379 ? -11.411 17.226 17.674 1.00 66.81 379 PRO A C 1
ATOM 3122 O O . PRO A 1 379 ? -12.424 16.613 17.359 1.00 66.81 379 PRO A O 1
ATOM 3125 N N . ARG A 1 380 ? -11.121 18.426 17.164 1.00 63.81 380 ARG A N 1
ATOM 3126 C CA . ARG A 1 380 ? -11.989 19.141 16.215 1.00 63.81 380 ARG A CA 1
ATOM 3127 C C . ARG A 1 380 ? -11.640 18.852 14.753 1.00 63.81 380 ARG A C 1
ATOM 3129 O O . ARG A 1 380 ? -12.103 19.567 13.874 1.00 63.81 380 ARG A O 1
ATOM 3136 N N . GLY A 1 381 ? -10.819 17.826 14.509 1.00 59.56 381 GLY A N 1
ATOM 3137 C CA . GLY A 1 381 ? -10.267 17.538 13.192 1.00 59.56 381 GLY A CA 1
ATOM 3138 C C . GLY A 1 381 ? -9.213 18.570 12.805 1.00 59.56 381 GLY A C 1
ATOM 3139 O O . GLY A 1 381 ? -9.489 19.515 12.074 1.00 59.56 381 GLY A O 1
ATOM 3140 N N . THR A 1 382 ? -7.982 18.386 13.275 1.00 57.19 382 THR A N 1
ATOM 3141 C CA . THR A 1 382 ? -6.845 19.017 12.594 1.00 57.19 382 THR A CA 1
ATOM 3142 C C . THR A 1 382 ? -6.628 18.250 11.293 1.00 57.19 382 THR A C 1
ATOM 3144 O O . THR A 1 382 ? -6.734 17.020 11.300 1.00 57.19 382 THR A O 1
ATOM 3147 N N . PRO A 1 383 ? -6.344 18.925 10.167 1.00 58.72 383 PRO A N 1
ATOM 3148 C CA . PRO A 1 383 ? -5.917 18.233 8.965 1.00 58.72 383 PRO A CA 1
ATOM 3149 C C . PRO A 1 383 ? -4.727 17.337 9.284 1.00 58.72 383 PRO A C 1
ATOM 3151 O O . PRO A 1 383 ? -3.617 17.803 9.533 1.00 58.72 383 PRO A O 1
ATOM 3154 N N . ILE A 1 384 ? -4.960 16.025 9.292 1.00 64.44 384 ILE A N 1
ATOM 3155 C CA . ILE A 1 384 ? -3.874 15.062 9.328 1.00 64.44 384 ILE A CA 1
ATOM 3156 C C . ILE A 1 384 ? -3.365 15.015 7.901 1.00 64.44 384 ILE A C 1
ATOM 3158 O O . ILE A 1 384 ? -3.942 14.342 7.049 1.00 64.44 384 ILE A O 1
ATOM 3162 N N . GLY A 1 385 ? -2.289 15.749 7.620 1.00 57.62 385 GLY A N 1
ATOM 3163 C CA . GLY A 1 385 ? -1.618 15.652 6.332 1.00 57.62 385 GLY A CA 1
ATOM 3164 C C . GLY A 1 385 ? -1.340 14.179 6.027 1.00 57.62 385 GLY A C 1
ATOM 3165 O O . GLY A 1 385 ? -0.470 13.569 6.652 1.00 57.62 385 GLY A O 1
ATOM 3166 N N . GLN A 1 386 ? -2.103 13.578 5.104 1.00 63.12 386 GLN A N 1
ATOM 3167 C CA . GLN A 1 386 ? -1.835 12.219 4.661 1.00 63.12 386 GLN A CA 1
ATOM 3168 C C . GLN A 1 386 ? -0.467 12.262 3.994 1.00 63.12 386 GLN A C 1
ATOM 3170 O O . GLN A 1 386 ? -0.296 12.787 2.893 1.00 63.12 386 GLN A O 1
ATOM 3175 N N . LEU A 1 387 ? 0.529 11.705 4.676 1.00 59.84 387 LEU A N 1
ATOM 3176 C CA . LEU A 1 387 ? 1.907 11.636 4.221 1.00 59.84 387 LEU A CA 1
ATOM 3177 C C . LEU A 1 387 ? 2.039 10.631 3.055 1.00 59.84 387 LEU A C 1
ATOM 3179 O O . LEU A 1 387 ? 2.713 9.614 3.193 1.00 59.84 387 LEU A O 1
ATOM 3183 N N . LYS A 1 388 ? 1.477 10.974 1.876 1.00 60.69 388 LYS A N 1
ATOM 3184 C CA . LYS A 1 388 ? 1.839 10.582 0.486 1.00 60.69 388 LYS A CA 1
ATOM 3185 C C . LYS A 1 388 ? 0.726 9.931 -0.355 1.00 60.69 388 LYS A C 1
ATOM 3187 O O . LYS A 1 388 ? 0.322 8.794 -0.154 1.00 60.69 388 LYS A O 1
ATOM 3192 N N . LYS A 1 389 ? 0.501 10.544 -1.521 1.00 61.44 389 LYS A N 1
ATOM 3193 C CA . LYS A 1 389 ? 0.962 10.077 -2.858 1.00 61.44 389 LYS A CA 1
ATOM 3194 C C . LYS A 1 389 ? 0.965 11.264 -3.828 1.00 61.44 389 LYS A C 1
ATOM 3196 O O . LYS A 1 389 ? 1.888 11.339 -4.636 1.00 61.44 389 LYS A O 1
ATOM 3201 N N . HIS A 1 390 ? 0.024 12.186 -3.619 1.00 62.03 390 HIS A N 1
ATOM 3202 C CA . HIS A 1 390 ? -0.242 13.379 -4.425 1.00 62.03 390 HIS A CA 1
ATOM 3203 C C . HIS A 1 390 ? 0.098 14.706 -3.720 1.00 62.03 390 HIS A C 1
ATOM 3205 O O . HIS A 1 390 ? 0.189 15.720 -4.389 1.00 62.03 390 HIS A O 1
ATOM 3211 N N . GLY A 1 391 ? 0.407 14.679 -2.415 1.00 68.31 391 GLY A N 1
ATOM 3212 C CA . GLY A 1 391 ? 0.713 15.888 -1.635 1.00 68.31 391 GLY A CA 1
ATOM 3213 C C . GLY A 1 391 ? -0.515 16.485 -0.948 1.00 68.31 391 GLY A C 1
ATOM 3214 O O . GLY A 1 391 ? -0.350 17.340 -0.091 1.00 68.31 391 GLY A O 1
ATOM 3215 N N . ASP A 1 392 ? -1.705 15.980 -1.272 1.00 77.19 392 ASP A N 1
ATOM 3216 C CA . ASP A 1 392 ? -2.960 16.450 -0.693 1.00 77.19 392 ASP A CA 1
ATOM 3217 C C . ASP A 1 392 ? -3.080 16.071 0.787 1.00 77.19 392 ASP A C 1
ATOM 3219 O O . ASP A 1 392 ? -2.843 14.924 1.187 1.00 77.19 392 ASP A O 1
ATOM 3223 N N . GLU A 1 393 ? -3.471 17.049 1.593 1.00 79.62 393 GLU A N 1
ATOM 3224 C CA . GLU A 1 393 ? -3.818 16.864 2.996 1.00 79.62 393 GLU A CA 1
ATOM 3225 C C . GLU A 1 393 ? -5.248 16.325 3.102 1.00 79.62 393 GLU A C 1
ATOM 3227 O O . GLU A 1 393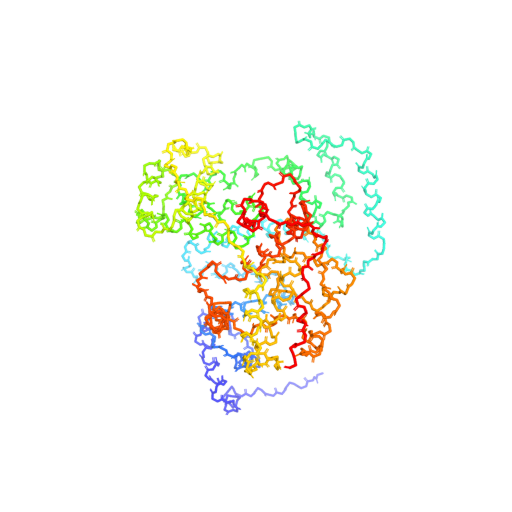 ? -6.130 16.718 2.339 1.00 79.62 393 GLU A O 1
ATOM 3232 N N . VAL A 1 394 ? -5.493 15.410 4.044 1.00 78.19 394 VAL A N 1
ATOM 3233 C CA . VAL A 1 394 ? -6.837 14.871 4.278 1.00 78.19 394 VAL A CA 1
ATOM 3234 C C . VAL A 1 394 ? -7.242 15.209 5.699 1.00 78.19 394 VAL A C 1
ATOM 3236 O O . VAL A 1 394 ? -6.637 14.752 6.664 1.00 78.19 394 VAL A O 1
ATOM 3239 N N . LEU A 1 395 ? -8.301 15.997 5.834 1.00 77.06 395 LEU A N 1
ATOM 3240 C CA . LEU A 1 395 ? -8.939 16.225 7.122 1.00 77.06 395 LEU A CA 1
ATOM 3241 C C . LEU A 1 395 ? -9.489 14.903 7.650 1.00 77.06 395 LEU A C 1
ATOM 3243 O O . LEU A 1 395 ? -10.379 14.308 7.046 1.00 77.06 395 LEU A O 1
ATOM 3247 N N . CYS A 1 396 ? -8.927 14.441 8.762 1.00 76.94 396 CYS A N 1
ATOM 3248 C CA . CYS A 1 396 ? -9.372 13.239 9.444 1.00 76.94 396 CYS A CA 1
ATOM 3249 C C . CYS A 1 396 ? -9.805 13.637 10.851 1.00 76.94 396 CYS A C 1
ATOM 3251 O O . CYS A 1 396 ? -9.016 14.205 11.605 1.00 76.94 396 CYS A O 1
ATOM 3253 N N . CYS A 1 397 ? -11.047 13.325 11.203 1.00 81.31 397 CYS A N 1
ATOM 3254 C CA . CYS A 1 397 ? -11.569 13.563 12.540 1.00 81.31 397 CYS A CA 1
ATOM 3255 C C . CYS A 1 397 ? -11.474 12.269 13.344 1.00 81.31 397 CYS A C 1
ATOM 3257 O O . CYS A 1 397 ? -11.935 11.218 12.902 1.00 81.31 397 CYS A O 1
ATOM 3259 N N . VAL A 1 398 ? -10.873 12.350 14.525 1.00 89.00 398 VAL A N 1
ATOM 3260 C CA . VAL A 1 398 ? -10.857 11.265 15.504 1.00 89.00 398 VAL A CA 1
ATOM 3261 C C . VAL A 1 398 ? -11.650 11.752 16.721 1.00 89.00 398 VAL A C 1
ATOM 3263 O O . VAL A 1 398 ? -11.421 12.885 17.149 1.00 89.00 398 VAL A O 1
ATOM 3266 N N . PRO A 1 399 ? -12.581 10.954 17.277 1.00 89.88 399 PRO A N 1
ATOM 3267 C CA . PRO A 1 399 ? -13.358 11.372 18.439 1.00 89.88 399 PRO A CA 1
ATOM 3268 C C . PRO A 1 399 ? -12.478 11.772 19.631 1.00 89.88 399 PRO A C 1
ATOM 3270 O O . PRO A 1 399 ? -11.454 11.140 19.892 1.00 89.88 399 PRO A O 1
ATOM 3273 N N . GLN A 1 400 ? -12.917 12.777 20.397 1.00 90.50 400 GLN A N 1
ATOM 3274 C CA . GLN A 1 400 ? -12.212 13.281 21.586 1.00 90.50 400 GLN A CA 1
ATOM 3275 C C . GLN A 1 400 ? -11.841 12.162 22.572 1.00 90.50 400 GLN A C 1
ATOM 3277 O O . GLN A 1 400 ? -10.720 12.131 23.071 1.00 90.50 400 GLN A O 1
ATOM 3282 N N . TRP A 1 401 ? -12.739 11.202 22.797 1.00 93.56 401 TRP A N 1
ATOM 3283 C CA . TRP A 1 401 ? -12.496 10.098 23.729 1.00 93.56 401 TRP A CA 1
ATOM 3284 C C . TRP A 1 401 ? -11.347 9.175 23.285 1.00 93.56 401 TRP A C 1
ATOM 3286 O O . TRP A 1 401 ? -10.671 8.589 24.125 1.00 93.56 401 TRP A O 1
ATOM 3296 N N . VAL A 1 402 ? -11.083 9.046 21.977 1.00 93.88 402 VAL A N 1
ATOM 3297 C CA . VAL A 1 402 ? -9.942 8.263 21.463 1.00 93.88 402 VAL A CA 1
ATOM 3298 C C . VAL A 1 402 ? -8.634 8.992 21.759 1.00 93.88 402 VAL A C 1
ATOM 3300 O O . VAL A 1 402 ? -7.623 8.362 22.061 1.00 93.88 402 VAL A O 1
ATOM 3303 N N . ILE A 1 403 ? -8.650 10.323 21.690 1.00 93.12 403 ILE A N 1
ATOM 3304 C CA . ILE A 1 403 ? -7.496 11.158 22.033 1.00 93.12 403 ILE A CA 1
ATOM 3305 C C . ILE A 1 403 ? -7.224 11.053 23.534 1.00 93.12 403 ILE A C 1
ATOM 3307 O O . ILE A 1 403 ? -6.102 10.751 23.920 1.00 93.12 403 ILE A O 1
ATOM 3311 N N . GLU A 1 404 ? -8.259 11.165 24.368 1.00 93.81 404 GLU A N 1
ATOM 3312 C CA . GLU A 1 404 ? -8.157 10.953 25.819 1.00 93.81 404 GLU A CA 1
ATOM 3313 C C . GLU A 1 404 ? -7.656 9.543 26.158 1.00 93.81 404 GLU A C 1
ATOM 3315 O O . GLU A 1 404 ? -6.800 9.382 27.028 1.00 93.81 404 GLU A O 1
ATOM 3320 N N . PHE A 1 405 ? -8.132 8.518 25.439 1.00 95.00 405 PHE A N 1
ATOM 3321 C CA . PHE A 1 405 ? -7.652 7.145 25.589 1.00 95.00 405 PHE A CA 1
ATOM 3322 C C . PHE A 1 405 ? -6.136 7.053 25.373 1.00 95.00 405 PHE A C 1
ATOM 3324 O O . PHE A 1 405 ? -5.451 6.395 26.161 1.00 95.00 405 PHE A O 1
ATOM 3331 N N . ILE A 1 406 ? -5.621 7.714 24.330 1.00 95.81 406 ILE A N 1
ATOM 3332 C CA . ILE A 1 406 ? -4.190 7.771 24.010 1.00 95.81 406 ILE A CA 1
ATOM 3333 C C . ILE A 1 406 ? -3.438 8.579 25.073 1.00 95.81 406 ILE A C 1
ATOM 3335 O O . ILE A 1 406 ? -2.446 8.096 25.613 1.00 95.81 406 ILE A O 1
ATOM 3339 N N . ASP A 1 407 ? -3.913 9.769 25.428 1.00 95.19 407 ASP A N 1
ATOM 3340 C CA . ASP A 1 407 ? -3.238 10.650 26.387 1.00 95.19 407 ASP A CA 1
ATOM 3341 C C . ASP A 1 407 ? -3.091 10.021 27.774 1.00 95.19 407 ASP A C 1
ATOM 3343 O O . ASP A 1 407 ? -2.061 10.193 28.418 1.00 95.19 407 ASP A O 1
ATOM 3347 N N . GLN A 1 408 ? -4.065 9.217 28.203 1.00 96.75 408 GLN A N 1
ATOM 3348 C CA . GLN A 1 408 ? -4.013 8.502 29.481 1.00 96.75 408 GLN A CA 1
ATOM 3349 C C . GLN A 1 408 ? -3.038 7.314 29.500 1.00 96.75 408 GLN A C 1
ATOM 3351 O O . GLN A 1 408 ? -2.633 6.881 30.576 1.00 96.75 408 GLN A O 1
ATOM 3356 N N . ARG A 1 409 ? -2.711 6.724 28.342 1.00 97.31 409 ARG A N 1
ATOM 3357 C CA . ARG A 1 409 ? -2.012 5.420 28.251 1.00 97.31 409 ARG A CA 1
ATOM 3358 C C . ARG A 1 409 ? -0.626 5.497 27.629 1.00 97.31 409 ARG A C 1
ATOM 3360 O O . ARG A 1 409 ? 0.120 4.520 27.680 1.00 97.31 409 ARG A O 1
ATOM 3367 N N . TYR A 1 410 ? -0.295 6.622 27.007 1.00 97.25 410 TYR A N 1
ATOM 3368 C CA . TYR A 1 410 ? 0.941 6.799 26.261 1.00 97.25 410 TYR A CA 1
ATOM 3369 C C . TYR A 1 410 ? 1.826 7.853 26.924 1.00 97.25 410 TYR A C 1
ATOM 3371 O O . TYR A 1 410 ? 1.306 8.881 27.361 1.00 97.25 410 TYR A O 1
ATOM 3379 N N . PRO A 1 411 ? 3.159 7.678 26.908 1.00 95.94 411 PRO A N 1
ATOM 3380 C CA . PRO A 1 411 ? 4.077 8.715 27.361 1.00 95.94 411 PRO A CA 1
ATOM 3381 C C . PRO A 1 411 ? 3.872 10.015 26.575 1.00 95.94 411 PRO A C 1
ATOM 3383 O O . PRO A 1 411 ? 3.654 9.988 25.353 1.00 95.94 411 PRO A O 1
ATOM 3386 N N . SER A 1 412 ? 3.883 11.152 27.268 1.00 94.00 412 SER A N 1
ATOM 3387 C CA . SER A 1 412 ? 3.587 12.466 26.680 1.00 94.00 412 SER A CA 1
ATOM 3388 C C . SER A 1 412 ? 4.733 12.985 25.808 1.00 94.00 412 SER A C 1
ATOM 3390 O O . SER A 1 412 ? 4.501 13.726 24.857 1.00 94.00 412 SER A O 1
ATOM 3392 N N . GLU A 1 413 ? 5.957 12.534 26.074 1.00 94.81 413 GLU A N 1
ATOM 3393 C CA . GLU A 1 413 ? 7.183 12.868 25.352 1.00 94.81 413 GLU A CA 1
ATOM 3394 C C . GLU A 1 413 ? 7.350 12.114 24.020 1.00 94.81 413 GLU A C 1
ATOM 3396 O O . GLU A 1 413 ? 8.238 12.431 23.225 1.00 94.81 413 GLU A O 1
ATOM 3401 N N . GLN A 1 414 ? 6.509 11.111 23.750 1.00 94.31 414 GLN A N 1
ATOM 3402 C CA . GLN A 1 414 ? 6.594 10.303 22.536 1.00 94.31 414 GLN A CA 1
ATOM 3403 C C . GLN A 1 414 ? 6.010 11.058 21.328 1.00 94.31 414 GLN A C 1
ATOM 3405 O O . GLN A 1 414 ? 4.796 11.196 21.214 1.00 94.31 414 GLN A O 1
ATOM 3410 N N . ASP A 1 415 ? 6.857 11.491 20.386 1.00 93.69 415 ASP A N 1
ATOM 3411 C CA . ASP A 1 415 ? 6.414 12.235 19.190 1.00 93.69 415 ASP A CA 1
ATOM 3412 C C . ASP A 1 415 ? 5.443 11.428 18.307 1.00 93.69 415 ASP A C 1
ATOM 3414 O O . ASP A 1 415 ? 4.332 11.867 18.004 1.00 93.69 415 ASP A O 1
ATOM 3418 N N . ARG A 1 416 ? 5.828 10.205 17.918 1.00 95.25 416 ARG A N 1
ATOM 3419 C CA . ARG A 1 416 ? 4.946 9.306 17.157 1.00 95.25 416 ARG A CA 1
ATOM 3420 C C . ARG A 1 416 ? 3.890 8.712 18.067 1.00 95.25 416 ARG A C 1
ATOM 3422 O O . ARG A 1 416 ? 4.240 8.136 19.086 1.00 95.25 416 ARG A O 1
ATOM 3429 N N . VAL A 1 417 ? 2.628 8.716 17.653 1.00 94.25 417 VAL A N 1
ATOM 3430 C CA . VAL A 1 417 ? 1.541 8.091 18.423 1.00 94.25 417 VAL A CA 1
ATOM 3431 C C . VAL A 1 417 ? 1.782 6.587 18.540 1.00 94.25 417 VAL A C 1
ATOM 3433 O O . VAL A 1 417 ? 1.800 6.036 19.633 1.00 94.25 417 VAL A O 1
ATOM 3436 N N . PHE A 1 418 ? 2.056 5.915 17.421 1.00 96.19 418 PHE A N 1
ATOM 3437 C CA . PHE A 1 418 ? 2.157 4.454 17.361 1.00 96.19 418 PHE A CA 1
ATOM 3438 C C . PHE A 1 418 ? 3.602 3.986 17.170 1.00 96.19 418 PHE A C 1
ATOM 3440 O O . PHE A 1 418 ? 3.953 3.385 16.152 1.00 96.19 418 PHE A O 1
ATOM 3447 N N . ALA A 1 419 ? 4.466 4.281 18.143 1.00 94.44 419 ALA A N 1
ATOM 3448 C CA . ALA A 1 419 ? 5.851 3.825 18.115 1.00 94.44 419 ALA A CA 1
ATOM 3449 C C . ALA A 1 419 ? 5.934 2.299 18.297 1.00 94.44 419 ALA A C 1
ATOM 3451 O O . ALA A 1 419 ? 5.828 1.771 19.402 1.00 94.44 419 ALA A O 1
ATOM 3452 N N . TRP A 1 420 ? 6.147 1.582 17.194 1.00 95.81 420 TRP A N 1
ATOM 3453 C CA . TRP A 1 420 ? 6.463 0.159 17.212 1.00 95.81 420 TRP A CA 1
ATOM 3454 C C . TRP A 1 420 ? 7.984 -0.035 17.108 1.00 95.81 420 TRP A C 1
ATOM 3456 O O . TRP A 1 420 ? 8.571 0.387 16.110 1.00 95.81 420 TRP A O 1
ATOM 3466 N N . PRO A 1 421 ? 8.645 -0.661 18.102 1.00 94.75 421 PRO A N 1
ATOM 3467 C CA . PRO A 1 421 ? 10.109 -0.731 18.144 1.00 94.75 421 PRO A CA 1
ATOM 3468 C C . PRO A 1 421 ? 10.710 -1.729 17.141 1.00 94.75 421 PRO A C 1
ATOM 3470 O O . PRO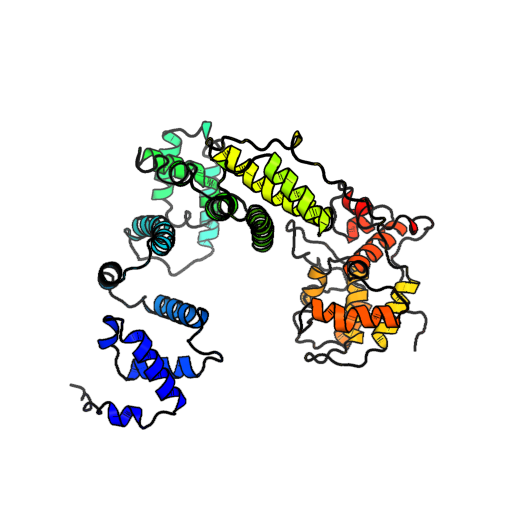 A 1 421 ? 11.913 -1.701 16.891 1.00 94.75 421 PRO A O 1
ATOM 3473 N N . ASN A 1 422 ? 9.889 -2.612 16.565 1.00 95.94 422 ASN A N 1
ATOM 3474 C CA . ASN A 1 422 ? 10.335 -3.684 15.676 1.00 95.94 422 ASN A CA 1
ATOM 3475 C C . ASN A 1 422 ? 9.910 -3.436 14.218 1.00 95.94 422 ASN A C 1
ATOM 3477 O O . ASN A 1 422 ? 9.359 -2.397 13.859 1.00 95.94 422 ASN A O 1
ATOM 3481 N N . SER A 1 423 ? 10.162 -4.404 13.336 1.00 95.25 423 SER A N 1
ATOM 3482 C CA . SER A 1 423 ? 9.670 -4.342 11.958 1.00 95.25 423 SER A CA 1
ATOM 3483 C C . SER A 1 423 ? 8.142 -4.490 11.897 1.00 95.25 423 SER A C 1
ATOM 3485 O O . SER A 1 423 ? 7.515 -5.076 12.784 1.00 95.25 423 SER A O 1
ATOM 3487 N N . MET A 1 424 ? 7.530 -4.014 10.809 1.00 94.56 424 MET A N 1
ATOM 3488 C CA . MET A 1 424 ? 6.104 -4.261 10.552 1.00 94.56 424 MET A CA 1
ATOM 3489 C C . MET A 1 424 ? 5.786 -5.751 10.405 1.00 94.56 424 MET A C 1
ATOM 3491 O O . MET A 1 424 ? 4.699 -6.183 10.766 1.00 94.56 424 MET A O 1
ATOM 3495 N N . ASP A 1 425 ? 6.730 -6.548 9.910 1.00 95.56 425 ASP A N 1
ATOM 3496 C CA . ASP A 1 425 ? 6.562 -7.999 9.833 1.00 95.56 425 ASP A CA 1
ATOM 3497 C C . ASP A 1 425 ? 6.435 -8.602 11.241 1.00 95.56 425 ASP A C 1
ATOM 3499 O O . ASP A 1 425 ? 5.495 -9.339 11.534 1.00 95.56 425 ASP A O 1
ATOM 3503 N N . HIS A 1 426 ? 7.286 -8.150 12.169 1.00 97.12 426 HIS A N 1
ATOM 3504 C CA . HIS A 1 426 ? 7.190 -8.517 13.578 1.00 97.12 426 HIS A CA 1
ATOM 3505 C C . HIS A 1 426 ? 5.871 -8.042 14.211 1.00 97.12 426 HIS A C 1
ATOM 3507 O O . HIS A 1 426 ? 5.289 -8.765 15.019 1.00 97.12 426 HIS A O 1
ATOM 3513 N N . PHE A 1 427 ? 5.362 -6.857 13.851 1.00 97.50 427 PHE A N 1
ATOM 3514 C CA . PHE A 1 427 ? 4.029 -6.407 14.283 1.00 97.50 427 PHE A CA 1
ATOM 3515 C C . PHE A 1 427 ? 2.947 -7.407 13.860 1.00 97.50 427 PHE A C 1
ATOM 3517 O O . PHE A 1 427 ? 2.145 -7.849 14.686 1.00 97.50 427 PHE A O 1
ATOM 3524 N N . TYR A 1 428 ? 2.950 -7.816 12.589 1.00 97.44 428 TYR A N 1
ATOM 3525 C CA . TYR A 1 428 ? 1.947 -8.742 12.076 1.00 97.44 428 TYR A CA 1
ATOM 3526 C C . TYR A 1 428 ? 2.033 -10.123 12.731 1.00 97.44 428 TYR A C 1
ATOM 3528 O O . TYR A 1 428 ? 1.013 -10.672 13.150 1.00 97.44 428 TYR A O 1
ATOM 3536 N N . HIS A 1 429 ? 3.240 -10.673 12.852 1.00 97.12 429 HIS A N 1
ATOM 3537 C CA . HIS A 1 429 ? 3.452 -12.023 13.369 1.00 97.12 429 HIS A CA 1
ATOM 3538 C C . HIS A 1 429 ? 3.242 -12.148 14.879 1.00 97.12 429 HIS A C 1
ATOM 3540 O O . HIS A 1 429 ? 2.671 -13.147 15.317 1.00 97.12 429 HIS A O 1
ATOM 3546 N N . HIS A 1 430 ? 3.657 -11.147 15.658 1.00 97.12 430 HIS A N 1
ATOM 3547 C CA . HIS A 1 430 ? 3.670 -11.249 17.118 1.00 97.12 430 HIS A CA 1
ATOM 3548 C C . HIS A 1 430 ? 2.541 -10.499 17.816 1.00 97.12 430 HIS A C 1
ATOM 3550 O O . HIS A 1 430 ? 2.308 -10.780 18.985 1.00 97.12 430 HIS A O 1
ATOM 3556 N N . LEU A 1 431 ? 1.865 -9.550 17.161 1.00 97.62 431 LEU A N 1
ATOM 3557 C CA . LEU A 1 431 ? 0.768 -8.789 17.771 1.00 97.62 431 LEU A CA 1
ATOM 3558 C C . LEU A 1 431 ? -0.549 -9.000 17.021 1.00 97.62 431 LEU A C 1
ATOM 3560 O O . LEU A 1 431 ? -1.513 -9.522 17.577 1.00 97.62 431 LEU A O 1
ATOM 3564 N N . TRP A 1 432 ? -0.583 -8.656 15.733 1.00 98.12 432 TRP A N 1
ATOM 3565 C CA . TRP A 1 432 ? -1.829 -8.632 14.964 1.00 98.12 432 TRP A CA 1
ATOM 3566 C C . TRP A 1 432 ? -2.448 -10.022 14.751 1.00 98.12 432 TRP A C 1
ATOM 3568 O O . TRP A 1 432 ? -3.597 -10.249 15.118 1.00 98.12 432 TRP A O 1
ATOM 3578 N N . HIS A 1 433 ? -1.707 -10.977 14.176 1.00 98.12 433 HIS A N 1
ATOM 3579 C CA . HIS A 1 433 ? -2.248 -12.312 13.894 1.00 98.12 433 HIS A CA 1
ATOM 3580 C C . HIS A 1 433 ? -2.626 -13.106 15.156 1.00 98.12 433 HIS A C 1
ATOM 3582 O O . HIS A 1 433 ? -3.671 -13.757 15.127 1.00 98.12 433 HIS A O 1
ATOM 3588 N N . PRO A 1 434 ? -1.842 -13.084 16.255 1.00 98.50 434 PRO A N 1
ATOM 3589 C CA . PRO A 1 434 ? -2.283 -13.661 17.523 1.00 98.50 434 PRO A CA 1
ATOM 3590 C C . PRO A 1 434 ? -3.598 -13.057 18.021 1.00 98.50 434 PRO A C 1
ATOM 3592 O O . PRO A 1 434 ? -4.489 -13.812 18.399 1.00 98.50 434 PRO A O 1
ATOM 3595 N N . THR A 1 435 ? -3.755 -11.732 17.930 1.00 98.50 435 THR A N 1
ATOM 3596 C CA . THR A 1 435 ? -4.995 -11.054 18.336 1.00 98.50 435 THR A CA 1
ATOM 3597 C C . THR A 1 435 ? -6.189 -11.501 17.494 1.00 98.50 435 THR A C 1
ATOM 3599 O O . THR A 1 435 ? -7.223 -11.854 18.050 1.00 98.50 435 THR A O 1
ATOM 3602 N N . LEU A 1 436 ? -6.045 -11.573 16.165 1.00 98.50 436 LEU A N 1
ATOM 3603 C CA . LEU A 1 436 ? -7.119 -12.066 15.293 1.00 98.50 436 LEU A CA 1
ATOM 3604 C C . LEU A 1 436 ? -7.521 -13.508 15.624 1.00 98.50 436 LEU A C 1
ATOM 3606 O O . LEU A 1 436 ? -8.709 -13.804 15.689 1.00 98.50 436 LEU A O 1
ATOM 3610 N N . ARG A 1 437 ? -6.554 -14.397 15.893 1.00 98.44 437 ARG A N 1
ATOM 3611 C CA . ARG A 1 437 ? -6.861 -15.772 16.325 1.00 98.44 437 ARG A CA 1
ATOM 3612 C C . ARG A 1 437 ? -7.605 -15.798 17.656 1.00 98.44 437 ARG A C 1
ATOM 3614 O O . ARG A 1 437 ? -8.557 -16.556 17.790 1.00 98.44 437 ARG A O 1
ATOM 3621 N N . ALA A 1 438 ? -7.197 -14.968 18.615 1.00 98.25 438 ALA A N 1
ATOM 3622 C CA . ALA A 1 438 ? -7.872 -14.847 19.905 1.00 98.25 438 ALA A CA 1
ATOM 3623 C C . ALA A 1 438 ? -9.294 -14.264 19.784 1.00 98.25 438 ALA A C 1
ATOM 3625 O O . ALA A 1 438 ? -10.143 -14.570 20.617 1.00 98.25 438 ALA A O 1
ATOM 3626 N N . ALA A 1 439 ? -9.561 -13.478 18.737 1.00 98.12 439 ALA A N 1
ATOM 3627 C CA . ALA A 1 439 ? -10.892 -12.997 18.369 1.00 98.12 439 ALA A CA 1
ATOM 3628 C C . ALA A 1 439 ? -11.730 -14.029 17.582 1.00 98.12 439 ALA A C 1
ATOM 3630 O O . ALA A 1 439 ? -12.858 -13.734 17.208 1.00 98.12 439 ALA A O 1
ATOM 3631 N N . GLY A 1 440 ? -11.192 -15.222 17.290 1.00 98.31 440 GLY A N 1
ATOM 3632 C CA . GLY A 1 440 ? -11.873 -16.234 16.472 1.00 98.31 440 GLY A CA 1
ATOM 3633 C C . GLY A 1 440 ? -11.920 -15.905 14.975 1.00 98.31 440 GLY A C 1
ATOM 3634 O O . GLY A 1 440 ? -12.716 -16.485 14.241 1.00 98.31 440 GLY A O 1
ATOM 3635 N N . LEU A 1 441 ? -11.072 -14.986 14.504 1.00 98.31 441 LEU A N 1
ATOM 3636 C CA . LEU A 1 441 ? -11.082 -14.480 13.133 1.00 98.31 441 LEU A CA 1
ATOM 3637 C C . LEU A 1 441 ? -9.960 -15.085 12.278 1.00 98.31 441 LEU A C 1
ATOM 3639 O O . LEU A 1 441 ? -8.896 -15.463 12.788 1.00 98.31 441 LEU A O 1
ATOM 3643 N N . PRO A 1 442 ? -10.153 -15.161 10.946 1.00 97.94 442 PRO A N 1
ATOM 3644 C CA . PRO A 1 442 ? -9.121 -15.652 10.048 1.00 97.94 442 PRO A CA 1
ATOM 3645 C C . PRO A 1 442 ? -7.881 -14.754 10.078 1.00 97.94 442 PRO A C 1
ATOM 3647 O O . PRO A 1 442 ? -7.947 -13.542 10.280 1.00 97.94 442 PRO A O 1
ATOM 3650 N N . THR A 1 443 ? -6.727 -15.358 9.798 1.00 97.94 443 THR A N 1
ATOM 3651 C CA . THR A 1 443 ? -5.463 -14.633 9.618 1.00 97.94 443 THR A CA 1
ATOM 3652 C C . THR A 1 443 ? -4.981 -14.744 8.181 1.00 97.94 443 THR A C 1
ATOM 3654 O O . THR A 1 443 ? -5.288 -15.698 7.468 1.00 97.94 443 THR A O 1
ATOM 3657 N N . GLY A 1 444 ? -4.208 -13.757 7.733 1.00 95.50 444 GLY A N 1
ATOM 3658 C CA . GLY A 1 444 ? -3.577 -13.790 6.423 1.00 95.50 444 GLY A CA 1
ATOM 3659 C C . GLY A 1 444 ? -3.271 -12.402 5.887 1.00 95.50 444 GLY A C 1
ATOM 3660 O O . GLY A 1 444 ? -3.679 -11.383 6.440 1.00 95.50 444 GLY A O 1
ATOM 3661 N N . ARG A 1 445 ? -2.606 -12.356 4.727 1.00 94.19 445 ARG A N 1
ATOM 3662 C CA . ARG A 1 445 ? -2.173 -11.104 4.066 1.00 94.19 445 ARG A CA 1
ATOM 3663 C C . ARG A 1 445 ? -3.298 -10.101 3.778 1.00 94.19 445 ARG A C 1
ATOM 3665 O O . ARG A 1 445 ? -3.041 -8.969 3.379 1.00 94.19 445 ARG A O 1
ATOM 3672 N N . PHE A 1 446 ? -4.542 -10.556 3.850 1.00 95.69 446 PHE A N 1
ATOM 3673 C CA . PHE A 1 446 ? -5.733 -9.786 3.535 1.00 95.69 446 PHE A CA 1
ATOM 3674 C C . PHE A 1 446 ? -6.530 -9.355 4.756 1.00 95.69 446 PHE A C 1
ATOM 3676 O O . PHE A 1 446 ? -7.387 -8.489 4.615 1.00 95.69 446 PHE A O 1
ATOM 3683 N N . GLU A 1 447 ? -6.179 -9.901 5.913 1.00 97.69 447 GLU A N 1
ATOM 3684 C CA . GLU A 1 447 ? -6.791 -9.615 7.202 1.00 97.69 447 GLU A CA 1
ATOM 3685 C C . GLU A 1 447 ? -5.963 -8.574 7.969 1.00 97.69 447 GLU A C 1
ATOM 3687 O O . GLU A 1 447 ? -6.105 -8.440 9.169 1.00 97.69 447 GLU A O 1
ATOM 3692 N N . GLY A 1 448 ? -5.060 -7.849 7.293 1.00 96.62 448 GLY A N 1
ATOM 3693 C CA . GLY A 1 448 ? -4.199 -6.816 7.884 1.00 96.62 448 GLY A CA 1
ATOM 3694 C C . GLY A 1 448 ? -4.895 -5.470 8.117 1.00 96.62 448 GLY A C 1
ATOM 3695 O O . GLY A 1 448 ? -6.066 -5.288 7.791 1.00 96.62 448 GLY A O 1
ATOM 3696 N N . LEU A 1 449 ? -4.129 -4.464 8.553 1.00 97.25 449 LEU A N 1
ATOM 3697 C CA . LEU A 1 449 ? -4.627 -3.100 8.814 1.00 97.25 449 LEU A CA 1
ATOM 3698 C C . LEU A 1 449 ? -5.233 -2.410 7.577 1.00 97.25 449 LEU A C 1
ATOM 3700 O O . LEU A 1 449 ? -6.023 -1.480 7.692 1.00 97.25 449 LEU A O 1
ATOM 3704 N N . GLN A 1 450 ? -4.920 -2.870 6.361 1.00 97.50 450 GLN A N 1
ATOM 3705 C CA . GLN A 1 450 ? -5.606 -2.373 5.166 1.00 97.50 450 GLN A CA 1
ATOM 3706 C C . GLN A 1 450 ? -7.096 -2.754 5.162 1.00 97.50 450 GLN A C 1
ATOM 3708 O O . GLN A 1 450 ? -7.897 -2.014 4.595 1.00 97.50 450 GLN A O 1
ATOM 3713 N N . LYS A 1 451 ? -7.474 -3.890 5.769 1.00 98.19 451 LYS A N 1
ATOM 3714 C CA . LYS A 1 451 ? -8.876 -4.292 5.925 1.00 98.19 451 LYS A CA 1
ATOM 3715 C C . LYS A 1 451 ? -9.605 -3.360 6.890 1.00 98.19 451 LYS A C 1
ATOM 3717 O O . LYS A 1 451 ? -10.716 -2.978 6.568 1.00 98.19 451 LYS A O 1
ATOM 3722 N N . LEU A 1 452 ? -8.949 -2.872 7.948 1.00 97.94 452 LEU A N 1
ATOM 3723 C CA . LEU A 1 452 ? -9.503 -1.839 8.836 1.00 97.94 452 LEU A CA 1
ATOM 3724 C C . LEU A 1 452 ? -9.902 -0.569 8.067 1.00 97.94 452 LEU A C 1
ATOM 3726 O O . LEU A 1 452 ? -11.030 -0.104 8.193 1.00 97.94 452 LEU A O 1
ATOM 3730 N N . ARG A 1 453 ? -9.031 -0.064 7.180 1.00 97.38 453 ARG A N 1
ATOM 3731 C CA . ARG A 1 453 ? -9.384 1.067 6.300 1.00 97.38 453 ARG A CA 1
ATOM 3732 C C . ARG A 1 453 ? -10.580 0.751 5.393 1.00 97.38 453 ARG A C 1
ATOM 3734 O O . ARG A 1 453 ? -11.389 1.627 5.122 1.00 97.38 453 ARG A O 1
ATOM 3741 N N . ARG A 1 454 ? -10.699 -0.480 4.886 1.00 98.19 454 ARG A N 1
ATOM 3742 C CA . ARG A 1 454 ? -11.870 -0.898 4.088 1.00 98.19 454 ARG A CA 1
ATOM 3743 C C . ARG A 1 454 ? -13.138 -0.961 4.924 1.00 98.19 454 ARG A C 1
ATOM 3745 O O . ARG A 1 454 ? -14.184 -0.578 4.418 1.00 98.19 454 ARG A O 1
ATOM 3752 N N . THR A 1 455 ? -13.030 -1.404 6.173 1.00 98.06 455 THR A N 1
ATOM 3753 C CA . THR A 1 455 ? -14.129 -1.394 7.136 1.00 98.06 455 THR A CA 1
ATOM 3754 C C . THR A 1 455 ? -14.639 0.019 7.357 1.00 98.06 455 THR A C 1
ATOM 3756 O O . THR A 1 455 ? -15.806 0.275 7.088 1.00 98.06 455 THR A O 1
ATOM 3759 N N . ALA A 1 456 ? -13.749 0.953 7.702 1.00 96.94 456 ALA A N 1
ATOM 3760 C CA . ALA A 1 456 ? -14.082 2.367 7.860 1.00 96.94 456 ALA A CA 1
ATOM 3761 C C . ALA A 1 456 ? -14.799 2.946 6.630 1.00 96.94 456 ALA A C 1
ATOM 3763 O O . ALA A 1 456 ? -15.860 3.550 6.740 1.00 96.94 456 ALA A O 1
ATOM 3764 N N . VAL A 1 457 ? -14.247 2.708 5.435 1.00 96.69 457 VAL A N 1
ATOM 3765 C CA . VAL A 1 457 ? -14.831 3.187 4.174 1.00 96.69 457 VAL A CA 1
ATOM 3766 C C . VAL A 1 457 ? -16.184 2.538 3.885 1.00 96.69 457 VAL A C 1
ATOM 3768 O O . VAL A 1 457 ? -17.099 3.222 3.444 1.00 96.69 457 VAL A O 1
ATOM 3771 N N . THR A 1 458 ? -16.328 1.235 4.126 1.00 96.88 458 THR A N 1
ATOM 3772 C CA . THR A 1 458 ? -17.590 0.513 3.904 1.00 96.88 458 THR A CA 1
ATOM 3773 C C . THR A 1 458 ? -18.674 1.022 4.846 1.00 96.88 458 THR A C 1
ATOM 3775 O O . THR A 1 458 ? -19.774 1.314 4.393 1.00 96.88 458 THR A O 1
ATOM 3778 N N . HIS A 1 459 ? -18.362 1.180 6.134 1.00 96.00 459 HIS A N 1
ATOM 3779 C CA . HIS A 1 459 ? -19.304 1.721 7.113 1.00 96.00 459 HIS A CA 1
ATOM 3780 C C . HIS A 1 459 ? -19.639 3.183 6.799 1.00 96.00 459 HIS A C 1
ATOM 3782 O O . HIS A 1 459 ? -20.804 3.551 6.836 1.00 96.00 459 HIS A O 1
ATOM 3788 N N . GLY A 1 460 ? -18.656 3.980 6.369 1.00 94.56 460 GLY A N 1
ATOM 3789 C CA . GLY A 1 460 ? -18.876 5.327 5.843 1.00 94.56 460 GLY A CA 1
ATOM 3790 C C . GLY A 1 460 ? -19.891 5.367 4.697 1.00 94.56 460 GLY A C 1
ATOM 3791 O O . GLY A 1 460 ? -20.801 6.183 4.710 1.00 94.56 460 GLY A O 1
ATOM 3792 N N . GLU A 1 461 ? -19.784 4.469 3.714 1.00 94.88 461 GLU A N 1
ATOM 3793 C CA . GLU A 1 461 ? -20.760 4.408 2.614 1.00 94.88 461 GLU A CA 1
ATOM 3794 C C . GLU A 1 461 ? -22.155 3.933 3.051 1.00 94.88 461 GLU A C 1
ATOM 3796 O O . GLU A 1 461 ? -23.131 4.394 2.468 1.00 94.88 461 GLU A O 1
ATOM 3801 N N . LYS A 1 462 ? -22.272 3.063 4.070 1.00 93.62 462 LYS A N 1
ATOM 3802 C CA . LYS A 1 462 ? -23.581 2.690 4.654 1.00 93.62 462 LYS A CA 1
ATOM 3803 C C . LYS A 1 462 ? -24.323 3.892 5.230 1.00 93.62 462 LYS A C 1
ATOM 3805 O O . LYS A 1 462 ? -25.544 3.900 5.271 1.00 93.62 462 LYS A O 1
ATOM 3810 N N . ILE A 1 463 ? -23.564 4.866 5.716 1.00 91.19 463 ILE A N 1
ATOM 3811 C CA . ILE A 1 463 ? -24.088 6.031 6.417 1.00 91.19 463 ILE A CA 1
ATOM 3812 C C . ILE A 1 463 ? -24.616 7.076 5.446 1.00 91.19 463 ILE A C 1
ATOM 3814 O O . ILE A 1 463 ? -25.710 7.618 5.578 1.00 91.19 463 ILE A O 1
ATOM 3818 N N . ALA A 1 464 ? -23.788 7.396 4.462 1.00 91.31 464 ALA A N 1
ATOM 3819 C CA . ALA A 1 464 ? -24.140 8.328 3.417 1.00 91.31 464 ALA A CA 1
ATOM 3820 C C . ALA A 1 464 ? -23.341 7.987 2.164 1.00 91.31 464 ALA A C 1
ATOM 3822 O O . ALA A 1 464 ? -22.117 7.821 2.204 1.00 91.31 464 ALA A O 1
ATOM 3823 N N . ALA A 1 465 ? -24.034 7.932 1.027 1.00 92.06 465 ALA A N 1
ATOM 3824 C CA . ALA A 1 465 ? -23.400 7.695 -0.259 1.00 92.06 465 ALA A CA 1
ATOM 3825 C C . ALA A 1 465 ? -22.284 8.727 -0.508 1.00 92.06 465 ALA A C 1
ATOM 3827 O O . ALA A 1 465 ? -22.502 9.939 -0.478 1.00 92.06 465 ALA A O 1
ATOM 3828 N N . GLY A 1 466 ? -21.071 8.238 -0.757 1.00 92.62 466 GLY A N 1
ATOM 3829 C CA . GLY A 1 466 ? -19.880 9.050 -0.987 1.00 92.62 466 GLY A CA 1
ATOM 3830 C C . GLY A 1 466 ? -19.113 9.456 0.275 1.00 92.62 466 GLY A C 1
ATOM 3831 O O . GLY A 1 466 ? -18.012 10.004 0.141 1.00 92.62 466 GLY A O 1
ATOM 3832 N N . PHE A 1 467 ? -19.620 9.179 1.480 1.00 93.00 467 PHE A N 1
ATOM 3833 C CA . PHE A 1 467 ? -18.915 9.514 2.721 1.00 93.00 467 PHE A CA 1
ATOM 3834 C C . PHE A 1 467 ? -17.679 8.633 2.940 1.00 93.00 467 PHE A C 1
ATOM 3836 O O . PHE A 1 467 ? -16.610 9.136 3.284 1.00 93.00 467 PHE A O 1
ATOM 3843 N N . GLY A 1 468 ? -17.744 7.339 2.621 1.00 94.00 468 GLY A N 1
ATOM 3844 C CA . GLY A 1 468 ? -16.569 6.464 2.646 1.00 94.00 468 GLY A CA 1
ATOM 3845 C C . GLY A 1 468 ? -15.472 6.912 1.673 1.00 94.00 468 GLY A C 1
ATOM 3846 O O . GLY A 1 468 ? -14.281 6.849 1.990 1.00 94.00 468 GLY A O 1
ATOM 3847 N N . ARG A 1 469 ? -15.847 7.424 0.495 1.00 94.12 469 ARG A N 1
ATOM 3848 C CA . ARG A 1 469 ? -14.907 8.065 -0.445 1.00 94.12 469 ARG A CA 1
ATOM 3849 C C . ARG A 1 469 ? -14.239 9.299 0.168 1.00 94.12 469 ARG A C 1
ATOM 3851 O O . ARG A 1 469 ? -13.022 9.435 0.019 1.00 94.12 469 ARG A O 1
ATOM 3858 N N . GLN A 1 470 ? -15.010 10.161 0.834 1.00 91.88 470 GLN A N 1
ATOM 3859 C CA . GLN A 1 470 ? -14.494 11.347 1.525 1.00 91.88 470 GLN A CA 1
ATOM 3860 C C . GLN A 1 470 ? -13.507 10.956 2.631 1.00 91.88 470 GLN A C 1
ATOM 3862 O O . GLN A 1 470 ? -12.387 11.460 2.631 1.00 91.88 470 GLN A O 1
ATOM 3867 N N . LEU A 1 471 ? -13.867 9.996 3.492 1.00 91.31 471 LEU A N 1
ATOM 3868 C CA . LEU A 1 471 ? -12.988 9.465 4.545 1.00 91.31 471 LEU A CA 1
ATOM 3869 C C . LEU A 1 471 ? -11.667 8.933 3.975 1.00 91.31 471 LEU A C 1
ATOM 3871 O O . LEU A 1 471 ? -10.588 9.161 4.514 1.00 91.31 471 LEU A O 1
ATOM 3875 N N . ALA A 1 472 ? -11.723 8.243 2.835 1.00 92.19 472 ALA A N 1
ATOM 3876 C CA . ALA A 1 472 ? -10.524 7.728 2.191 1.00 92.19 472 ALA A CA 1
ATOM 3877 C C . ALA A 1 472 ? -9.638 8.824 1.560 1.00 92.19 472 ALA A C 1
ATOM 3879 O O . ALA A 1 472 ? -8.495 8.526 1.191 1.00 92.19 472 ALA A O 1
ATOM 3880 N N . GLY A 1 473 ? -10.136 10.053 1.396 1.00 91.00 473 GLY A N 1
ATOM 3881 C CA . GLY A 1 473 ? -9.462 11.104 0.635 1.00 91.00 473 GLY A CA 1
ATOM 3882 C C . GLY A 1 473 ? -9.268 10.709 -0.830 1.00 91.00 473 GLY A C 1
ATOM 3883 O O . GLY A 1 473 ? -8.182 10.868 -1.387 1.00 91.00 473 GLY A O 1
ATOM 3884 N N . HIS A 1 474 ? -10.269 10.068 -1.437 1.00 91.62 474 HIS A N 1
ATOM 3885 C CA . HIS A 1 474 ? -10.233 9.736 -2.859 1.00 91.62 474 HIS A CA 1
ATOM 3886 C C . HIS A 1 474 ? -10.957 10.800 -3.684 1.00 91.62 474 HIS A C 1
ATOM 3888 O O . HIS A 1 474 ? -12.000 11.305 -3.276 1.00 91.62 474 HIS A O 1
ATOM 3894 N N . ASP A 1 475 ? -10.426 11.069 -4.877 1.00 90.31 475 ASP A N 1
ATOM 3895 C CA . ASP A 1 475 ? -11.033 11.982 -5.843 1.00 90.31 475 ASP A CA 1
ATOM 3896 C C . ASP A 1 475 ? -12.513 11.623 -6.122 1.00 90.31 475 ASP A C 1
ATOM 3898 O O . ASP A 1 475 ? -12.814 10.437 -6.329 1.00 90.31 475 ASP A O 1
ATOM 3902 N N . PRO A 1 476 ? -13.437 12.607 -6.154 1.00 89.81 476 PRO A N 1
ATOM 3903 C CA . PRO A 1 476 ? -14.857 12.363 -6.382 1.00 89.81 476 PRO A CA 1
ATOM 3904 C C . PRO A 1 476 ? -15.185 11.607 -7.674 1.00 89.81 476 PRO A C 1
ATOM 3906 O O . PRO A 1 476 ? -16.084 10.766 -7.680 1.00 89.81 476 PRO A O 1
ATOM 3909 N N . SER A 1 477 ? -14.446 11.853 -8.753 1.00 91.00 477 SER A N 1
ATOM 3910 C CA . SER A 1 477 ? -14.644 11.190 -10.047 1.00 91.00 477 SER A CA 1
ATOM 3911 C C . SER A 1 477 ? -14.072 9.768 -10.091 1.00 91.00 477 SER A C 1
ATOM 3913 O O . SER A 1 477 ? -14.348 8.995 -11.012 1.00 91.00 477 SER A O 1
ATOM 3915 N N . SER A 1 478 ? -13.267 9.389 -9.095 1.00 91.56 478 SER A N 1
ATOM 3916 C CA . SER A 1 478 ? -12.532 8.133 -9.114 1.00 91.56 478 SER A CA 1
ATOM 3917 C C . SER A 1 478 ? -13.388 6.947 -8.656 1.00 91.56 478 SER A C 1
ATOM 3919 O O . SER A 1 478 ? -13.816 6.888 -7.501 1.00 91.56 478 SER A O 1
ATOM 3921 N N . PRO A 1 479 ? -13.532 5.884 -9.474 1.00 93.25 479 PRO A N 1
ATOM 3922 C CA . PRO A 1 479 ? -14.242 4.669 -9.069 1.00 93.25 479 PRO A CA 1
ATOM 3923 C C . PRO A 1 479 ? -13.420 3.793 -8.104 1.00 93.25 479 PRO A C 1
ATOM 3925 O O . PRO A 1 479 ? -13.799 2.658 -7.803 1.00 93.25 479 PRO A O 1
ATOM 3928 N N . VAL A 1 480 ? -12.243 4.256 -7.663 1.00 93.94 480 VAL A N 1
ATOM 3929 C CA . VAL A 1 480 ? -11.293 3.465 -6.869 1.00 93.94 480 VAL A CA 1
ATOM 3930 C C . VAL A 1 480 ? -11.876 3.048 -5.521 1.00 93.94 480 VAL A C 1
ATOM 3932 O O . VAL A 1 480 ? -11.601 1.917 -5.109 1.00 93.94 480 VAL A O 1
ATOM 3935 N N . THR A 1 481 ? -12.676 3.900 -4.870 1.00 94.88 481 THR A N 1
ATOM 3936 C CA . THR A 1 481 ? -13.329 3.601 -3.582 1.00 94.88 481 THR A CA 1
ATOM 3937 C C . THR A 1 481 ? -14.215 2.367 -3.704 1.00 94.88 481 THR A C 1
ATOM 3939 O O . THR A 1 481 ? -13.916 1.334 -3.107 1.00 94.88 481 THR A O 1
ATOM 3942 N N . TYR A 1 482 ? -15.229 2.424 -4.567 1.00 94.44 482 TYR A N 1
ATOM 3943 C CA . TYR A 1 482 ? -16.192 1.337 -4.746 1.00 94.44 482 TYR A CA 1
ATOM 3944 C C . TYR A 1 482 ? -15.542 0.046 -5.250 1.00 94.44 482 TYR A C 1
ATOM 3946 O O . TYR A 1 482 ? -15.897 -1.044 -4.821 1.00 94.44 482 TYR A O 1
ATOM 3954 N N . ARG A 1 483 ? -14.526 0.144 -6.118 1.00 94.06 483 ARG A N 1
ATOM 3955 C CA . ARG A 1 483 ? -13.860 -1.045 -6.676 1.00 94.06 483 ARG A CA 1
ATOM 3956 C C . ARG A 1 483 ? -12.923 -1.760 -5.703 1.00 94.06 483 ARG A C 1
ATOM 3958 O O . ARG A 1 483 ? -12.694 -2.953 -5.877 1.00 94.06 483 ARG A O 1
ATOM 3965 N N . ASN A 1 484 ? -12.294 -1.044 -4.766 1.00 95.88 484 ASN A N 1
ATOM 3966 C CA . ASN A 1 484 ? -11.176 -1.594 -3.981 1.00 95.88 484 ASN A CA 1
ATOM 3967 C C . ASN A 1 484 ? -11.352 -1.517 -2.460 1.00 95.88 484 ASN A C 1
ATOM 3969 O O . ASN A 1 484 ? -10.540 -2.120 -1.740 1.00 95.88 484 ASN A O 1
ATOM 3973 N N . TYR A 1 485 ? -12.345 -0.766 -1.979 1.00 96.88 485 TYR A N 1
ATOM 3974 C CA . TYR A 1 485 ? -12.521 -0.481 -0.556 1.00 96.88 485 TYR A CA 1
ATOM 3975 C C . TYR A 1 485 ? -13.885 -0.857 -0.000 1.00 96.88 485 TYR A C 1
ATOM 3977 O O . TYR A 1 485 ? -13.927 -1.352 1.118 1.00 96.88 485 TYR A O 1
ATOM 3985 N N . VAL A 1 486 ? -14.948 -0.665 -0.773 1.00 97.25 486 VAL A N 1
ATOM 3986 C CA . VAL A 1 486 ? -16.313 -0.956 -0.334 1.00 97.25 486 VAL A CA 1
ATOM 3987 C C . VAL A 1 486 ? -16.586 -2.452 -0.431 1.00 97.25 486 VAL A C 1
ATOM 3989 O O . VAL A 1 486 ? -16.408 -3.039 -1.498 1.00 97.25 486 VAL A O 1
ATOM 3992 N N . ASP A 1 487 ? -17.013 -3.061 0.674 1.00 97.06 487 ASP A N 1
ATOM 3993 C CA . ASP A 1 487 ? -17.556 -4.417 0.682 1.00 97.06 487 ASP A CA 1
ATOM 3994 C C . ASP A 1 487 ? -19.040 -4.387 0.280 1.00 97.06 487 ASP A C 1
ATOM 3996 O O . ASP A 1 487 ? -19.881 -3.965 1.077 1.00 97.06 487 ASP A O 1
ATOM 4000 N N . PRO A 1 488 ? -19.392 -4.834 -0.940 1.00 93.69 488 PRO A N 1
ATOM 4001 C CA . PRO A 1 488 ? -20.766 -4.748 -1.426 1.00 93.69 488 PRO A CA 1
ATOM 4002 C C . PRO A 1 488 ? -21.740 -5.607 -0.615 1.00 93.69 488 PRO A C 1
ATOM 4004 O O . PRO A 1 488 ? -22.933 -5.337 -0.630 1.00 93.69 488 PRO A O 1
ATOM 4007 N N . ARG A 1 489 ? -21.254 -6.624 0.110 1.00 93.25 489 ARG A N 1
ATOM 4008 C CA . ARG A 1 489 ? -22.100 -7.530 0.904 1.00 93.25 489 ARG A CA 1
ATOM 4009 C C . ARG A 1 489 ? -22.685 -6.848 2.130 1.00 93.25 489 ARG A C 1
ATOM 4011 O O . ARG A 1 489 ? -23.671 -7.317 2.675 1.00 93.25 489 ARG A O 1
ATOM 4018 N N . GLN A 1 490 ? -22.045 -5.774 2.576 1.00 94.88 490 GLN A N 1
ATOM 4019 C CA . GLN A 1 490 ? -22.477 -5.034 3.743 1.00 94.88 490 GLN A CA 1
ATOM 4020 C C . GLN A 1 490 ? -23.455 -3.905 3.388 1.00 94.88 490 GLN A C 1
ATOM 4022 O O . GLN A 1 490 ? -24.203 -3.493 4.257 1.00 94.88 490 GLN A O 1
ATOM 4027 N N . LEU A 1 491 ? -23.490 -3.405 2.149 1.00 89.06 491 LEU A N 1
ATOM 4028 C CA . LEU A 1 491 ? -24.315 -2.244 1.768 1.00 89.06 491 LEU A CA 1
ATOM 4029 C C . LEU A 1 491 ? -25.813 -2.544 1.572 1.00 89.06 491 LEU A C 1
ATOM 4031 O O . LEU A 1 491 ? -26.524 -1.711 1.021 1.00 89.06 491 LEU A O 1
ATOM 4035 N N . VAL A 1 492 ? -26.287 -3.729 1.953 1.00 78.31 492 VAL A N 1
ATOM 4036 C CA . VAL A 1 492 ? -27.651 -4.168 1.628 1.00 78.31 492 VAL A CA 1
ATOM 4037 C C . VAL A 1 492 ? -28.704 -3.543 2.558 1.00 78.31 492 VAL A C 1
ATOM 4039 O O . VAL A 1 492 ? -29.850 -3.438 2.146 1.00 78.31 492 VAL A O 1
ATOM 4042 N N . ASP A 1 493 ? -28.311 -2.995 3.716 1.00 66.50 493 ASP A N 1
ATOM 4043 C CA . ASP A 1 493 ? -29.220 -2.396 4.704 1.00 66.50 493 ASP A CA 1
ATOM 4044 C C . ASP A 1 493 ? -28.576 -1.145 5.356 1.00 66.50 493 ASP A C 1
ATOM 4046 O O . ASP A 1 493 ? -27.445 -1.232 5.852 1.00 66.50 493 ASP A O 1
ATOM 4050 N N . GLY A 1 494 ? -29.243 0.022 5.381 1.00 57.75 494 GLY A N 1
ATOM 4051 C CA . GLY A 1 494 ? -28.739 1.187 6.135 1.00 57.75 494 GLY A CA 1
ATOM 4052 C C . GLY A 1 494 ? -29.543 2.497 6.034 1.00 57.75 494 GLY A C 1
ATOM 4053 O O . GLY A 1 494 ? -29.578 3.110 4.972 1.00 57.75 494 GLY A O 1
ATOM 4054 N N . ASP A 1 495 ? -30.074 2.955 7.183 1.00 48.78 495 ASP A N 1
ATOM 4055 C CA . ASP A 1 495 ? -30.913 4.164 7.375 1.00 48.78 495 ASP A CA 1
ATOM 4056 C C . ASP A 1 495 ? -30.276 5.253 8.299 1.00 48.78 495 ASP A C 1
ATOM 4058 O O . ASP A 1 495 ? -30.970 6.144 8.792 1.00 48.78 495 ASP A O 1
ATOM 4062 N N . GLY A 1 496 ? -28.966 5.219 8.594 1.00 52.75 496 GLY A N 1
ATOM 4063 C CA . GLY A 1 496 ? -28.336 6.054 9.649 1.00 52.75 496 GLY A CA 1
ATOM 4064 C C . GLY A 1 496 ? -27.240 7.022 9.175 1.00 52.75 496 GLY A C 1
ATOM 4065 O O . GLY A 1 496 ? -26.556 6.728 8.211 1.00 52.75 496 GLY A O 1
ATOM 4066 N N . ARG A 1 497 ? -27.033 8.165 9.862 1.00 55.84 497 ARG A N 1
ATOM 4067 C CA . ARG A 1 497 ? -26.141 9.279 9.432 1.00 55.84 497 ARG A CA 1
ATOM 4068 C C . ARG A 1 497 ? -24.770 9.402 10.141 1.00 55.84 497 ARG A C 1
ATOM 4070 O O . ARG A 1 497 ? -24.025 10.324 9.815 1.00 55.84 497 ARG A O 1
ATOM 4077 N N . GLU A 1 498 ? -24.388 8.487 11.037 1.00 63.88 498 GLU A N 1
ATOM 4078 C CA . GLU A 1 498 ? -23.103 8.544 11.772 1.00 63.88 498 GLU A CA 1
ATOM 4079 C C . GLU A 1 498 ? -22.371 7.194 11.838 1.00 63.88 498 GLU A C 1
ATOM 4081 O O . GLU A 1 498 ? -22.997 6.136 11.765 1.00 63.88 498 GLU A O 1
ATOM 4086 N N . LEU A 1 499 ? -21.029 7.226 11.968 1.00 63.53 499 LEU A N 1
ATOM 4087 C CA . LEU A 1 499 ? -20.242 6.003 12.176 1.00 63.53 499 LEU A CA 1
ATOM 4088 C C . LEU A 1 499 ? -20.625 5.386 13.518 1.00 63.53 499 LEU A C 1
ATOM 4090 O O . LEU A 1 499 ? -20.647 6.117 14.506 1.00 63.53 499 LEU A O 1
ATOM 4094 N N . PRO A 1 500 ? -20.863 4.062 13.570 1.00 73.88 500 PRO A N 1
ATOM 4095 C CA . PRO A 1 500 ? -21.146 3.375 14.818 1.00 73.88 500 PRO A CA 1
ATOM 4096 C C . PRO A 1 500 ? -20.106 3.724 15.882 1.00 73.88 500 PRO A C 1
ATOM 4098 O O . PRO A 1 500 ? -18.895 3.704 15.620 1.00 73.88 500 PRO A O 1
ATOM 4101 N N . ASP A 1 501 ? -20.597 4.089 17.062 1.00 73.75 501 ASP A N 1
ATOM 4102 C CA . ASP A 1 501 ? -19.762 4.363 18.216 1.00 73.75 501 ASP A CA 1
ATOM 4103 C C . ASP A 1 501 ? -19.141 3.051 18.698 1.00 73.75 501 ASP A C 1
ATOM 4105 O O . ASP A 1 501 ? -19.851 2.124 19.071 1.00 73.75 501 ASP A O 1
ATOM 4109 N N . LEU A 1 502 ? -17.810 2.962 18.656 1.00 72.12 502 LEU A N 1
ATOM 4110 C CA . LEU A 1 502 ? -17.082 1.792 19.145 1.00 72.12 502 LEU A CA 1
ATOM 4111 C C . LEU A 1 502 ? -16.908 1.818 20.672 1.00 72.12 502 LEU A C 1
ATOM 4113 O O . LEU A 1 502 ? -16.278 0.916 21.226 1.00 72.12 502 LEU A O 1
ATOM 4117 N N . ARG A 1 503 ? -17.411 2.852 21.366 1.00 66.88 503 ARG A N 1
ATOM 4118 C CA . ARG A 1 503 ? -17.526 2.833 22.824 1.00 66.88 503 ARG A CA 1
ATOM 4119 C C . ARG A 1 503 ? -18.580 1.800 23.196 1.00 66.88 503 ARG A C 1
ATOM 4121 O O . ARG A 1 503 ? -19.766 2.000 22.962 1.00 66.88 503 ARG A O 1
ATOM 4128 N N . PHE A 1 504 ? -18.131 0.700 23.780 1.00 56.78 504 PHE A N 1
ATOM 4129 C CA . PHE A 1 504 ? -19.006 -0.314 24.349 1.00 56.78 504 PHE A CA 1
ATOM 4130 C C . PHE A 1 504 ? -20.079 0.318 25.247 1.00 56.78 504 PHE A C 1
ATOM 4132 O O . PHE A 1 504 ? -19.773 1.163 26.093 1.00 56.78 504 PHE A O 1
ATOM 4139 N N . SER A 1 505 ? -21.317 -0.157 25.127 1.00 39.03 505 SER A N 1
ATOM 4140 C CA . SER A 1 505 ? -22.261 -0.136 26.238 1.00 39.03 505 SER A CA 1
ATOM 4141 C C . SER A 1 505 ? -21.723 -1.083 27.319 1.00 39.03 505 SER A C 1
ATOM 4143 O O . SER A 1 505 ? -21.784 -2.298 27.163 1.00 39.03 505 SER A O 1
ATOM 4145 N N . GLU A 1 506 ? -21.143 -0.522 28.379 1.00 36.00 506 GLU A N 1
ATOM 4146 C CA . GLU A 1 506 ? -20.946 -1.195 29.675 1.00 36.00 506 GLU A CA 1
ATOM 4147 C C . GLU A 1 506 ? -20.073 -2.470 29.697 1.00 36.00 506 GLU A C 1
ATOM 4149 O O . GLU A 1 506 ? -20.471 -3.496 30.244 1.00 36.00 506 GLU A O 1
ATOM 4154 N N . LEU A 1 507 ? -18.835 -2.414 29.194 1.00 38.03 507 LEU A N 1
ATOM 4155 C CA . LEU A 1 507 ? -17.819 -3.414 29.564 1.00 38.03 507 LEU A CA 1
ATOM 4156 C C . LEU A 1 507 ? -16.822 -2.825 30.567 1.00 38.03 507 LEU A C 1
ATOM 4158 O O . LEU A 1 507 ? -15.816 -2.213 30.201 1.00 38.03 507 LEU A O 1
ATOM 4162 N N . VAL A 1 508 ? -17.215 -3.007 31.833 1.00 35.53 508 VAL A N 1
ATOM 4163 C CA . VAL A 1 508 ? -16.449 -2.910 33.088 1.00 35.53 508 VAL A CA 1
ATOM 4164 C C . VAL A 1 508 ? -15.309 -3.925 33.117 1.00 35.53 508 VAL A C 1
ATOM 4166 O O . VAL A 1 508 ? -15.537 -5.082 32.691 1.00 35.53 508 VAL A O 1
#

Radius of gyration: 31.33 Å; Cα contacts (8 Å, |Δi|>4): 441; chains: 1; bounding box: 93×64×67 Å

Secondary structure (DSSP, 8-state):
-PPPPPPPPHHHHHHTS-HHHHHHHHHHHHHHTT-GGGGG--HHHHHHHHHHHHHSSS-TTSHHHHHHHHHHHHHHGGGS-THHHHHHHHHHHHH----HHHHHHHHHHHHHHHHHHHHHHTS-----S---THHHHHHHHHHHHHHTS---SSGGG--HHHHHHHHHHHHH-TTGGG-HHHHHHSHHHHHHHHHHHSTTTTSSTTHHHHTSS--BHHHHIIIIIHHHS---HHHHHHHHHHHHHHHHHHTS--BGGG--HHHHHHHHHHHHHHS-HHHHHHHHHHHHHHHHHHHHHHS--SS---TTTSPP--PPPPPP----HHHHHHHHHHHHT---B-TTS-BHHHHHHHHHHHHHHH---HHHHHT-BGGG--TT--EE---SSSS--EE----HHHHHHHHHHS-TT-SBTT--SS-HHHHIIIIIHHHHHHTT---STTSSHHHHHHHHHHHHHHHSTTHHHHHTT--TT-THHHHHT--TTTTT----SSPPP-S-SS--

pLDDT: mean 73.26, std 23.71, range [27.98, 98.56]

Solvent-accessible surface area (backbone atoms only — not comparable to full-atom values): 30064 Å² total; per-residue (Å²): 139,80,86,79,77,83,85,77,62,71,69,67,68,56,72,79,51,54,72,66,41,54,52,45,43,53,49,47,47,67,67,42,72,79,44,86,80,59,84,74,64,51,74,66,58,56,48,56,53,23,54,56,58,66,68,46,97,62,70,74,89,38,72,67,46,52,51,50,55,47,56,54,53,63,68,64,53,82,82,57,70,79,75,52,60,62,55,50,52,56,51,53,66,74,73,53,96,66,60,71,75,61,51,57,62,48,53,64,61,46,50,68,52,50,56,56,48,50,70,59,63,76,67,77,95,82,84,88,87,86,89,59,76,60,60,66,50,48,57,51,50,57,48,56,62,50,74,71,46,92,72,61,92,50,81,89,64,66,46,73,65,56,46,52,53,49,51,53,48,50,74,76,39,77,80,74,64,74,42,72,69,57,46,67,74,40,47,68,58,55,48,49,47,50,36,69,77,34,71,71,75,66,40,73,82,54,63,72,70,72,51,65,74,72,44,25,53,64,54,43,38,68,71,44,54,53,73,79,38,100,69,55,71,70,58,52,52,52,39,51,53,30,43,52,54,50,19,61,72,72,74,45,74,48,29,53,58,72,47,52,58,64,57,56,36,53,50,51,56,58,45,53,78,81,40,57,51,64,58,50,52,49,34,50,50,44,47,49,52,52,51,41,51,46,34,73,72,57,75,66,37,82,46,65,77,52,76,88,70,40,77,82,73,79,61,83,83,69,84,43,65,44,63,55,69,70,57,48,50,32,36,42,60,30,23,63,69,43,80,53,66,43,99,77,69,32,36,51,10,60,54,50,41,50,52,49,51,48,31,35,59,26,23,42,54,56,71,44,51,57,63,33,38,47,90,43,63,38,62,88,37,38,62,32,62,45,84,72,89,84,73,59,66,34,75,32,48,38,61,53,68,60,52,50,55,45,64,78,57,41,65,87,85,50,57,47,66,52,78,66,95,65,55,70,66,53,44,43,65,71,47,50,43,54,25,29,51,67,37,76,41,78,73,54,95,72,65,40,63,63,23,42,23,12,22,27,23,30,52,30,36,38,33,38,86,62,42,13,34,54,51,58,64,49,63,89,90,51,64,59,43,66,70,67,28,33,21,72,87,64,63,81,66,70,94,46,86,66,78,81,74,85,71,70,87,82,83,127

Sequence (508 aa):
MTNIAPYTPLREFFDQKSRKQREAIRALERHLGRVPCVRHLTPRVLAEYADQISSLKRPASSWNGVRNLWAELQYRSSDWPDSSLLMHYRKFRKSHEISTRTLQYYDNAVYDFTLFYRLIECHNEASMRQTTPEIRRWIRAARQDLEGTDAPRDARHITQGHIATFLAWLQHHPAGVRTKDTLSRYSEMVRRVVDDLYPGQFQEVGRAKVLQGTNTLSQFFDLVYVQERTMKSETARQYRMSLARFAEFLGYDPKLDDIDHADVNRWIENSLQSRSPKTVSRWKKDVLAVWSYAADVVEATKNIPNPKRIRQIRIPKRIVSAWTLEELEAIIAAAAKDREFLSTGVRRGDLLAAILYVGYYSALRPQDVANLTRQQLAPRGTPIGQLKKHGDEVLCCVPQWVIEFIDQRYPSEQDRVFAWPNSMDHFYHHLWHPTLRAAGLPTGRFEGLQKLRRTAVTHGEKIAAGFGRQLAGHDPSSPVTYRNYVDPRQLVDGDGRELPDLRFSELV

Mean predicted aligned error: 16.84 Å

Foldseek 3Di:
DDDDDDDDPPVVVQVPDDPQLNVLLVVCCVVCVLPVVCPPDDPVNSSVVSVVQSPDPDHCPDPVNVVVVVVVVVVPCPPPPPVPPVVSVVVVVVRDPDPPVVVVVCCVVCVVPVVVVVVVVVDDDDDDPDDDCVVVVVVVVVVVVVVPDPQDQDLVPCDPVNLVVVVVVCVVCVPVCPDPVNCVSCVSSVVVNCCVVPVPVPPVVPDLVVQAFPDFLLRLCVVPVPVVDPDDPVRSVLLNVLQVLLCVQVVHRDTLQRDAQVSQQVSLVVCVVPDALVSSVVSSCSSLVSSQVSVVPNVNRPHHDDVVSHDDRDHDQDQQDADDLLLLLLLLVLLCPQQDADPQRFGLSLLVNLLLQQCQQLLADSVLLQQAFLVCADQVFDFSQRPDDPRDTAGTHGHPVSNVSQVVGGDPPGGRSRDDPDDVVCCLPPRVQSSCVSSVHDDDPNSDSNSSSLNNLQLLCLQPNCRSVSSNVHDPVDCCCVRHRHRPVSNPDHDHHDRDDSPDDDDD

Nearest PDB structures (foldseek):
  1z1b-assembly1_B  TM=6.478E-01  e=7.344E-07  Lambdavirus lambda
  6emy-assembly1_A  TM=6.988E-01  e=1.560E-04  Enterococcus faecalis
  6emy-assembly1_B  TM=7.077E-01  e=1.962E-04  Enterococcus faecalis
  3lys-assembly6_F  TM=6.129E-01  e=3.755E-01  Lactococcus lactis subsp. lactis
  2kiw-assembly1_A  TM=6.309E-01  e=5.936E-01  Staphylococcus haemolyticus JCSC1435